Protein AF-A0A4Q6EK06-F1 (afdb_monomer)

Radius of gyration: 28.68 Å; Cα contacts (8 Å, |Δi|>4): 801; chains: 1; bounding box: 67×91×75 Å

Sequence (428 aa):
MLRNHKTLLIVIALAGVILLLSQCINSASASTDPRGELYAGAATCRQCHQAIYDSFASTAHFAATAPANKNNVLGNFKEGQNQFNYDDSSTVKMEQRGNDFFQVLYVGGKEQNAYKYELLFGKKHAQSAVFWADNKTLQLPITHYNTFNAWGTSPGAGYSIAKPIFNRYISTECYECHSANVSTQEASFKEMDEPKLDRGSVVYGIDCERCHGPGMNHVNYHQAYPGEKVSLTFGSSGKFRSQIEAGAPFDLFLSADTPNADAIVRAGKASGPAFPYAKGRLSLWVKANSKLKLDASLGVLRDPSIQHIAVANPAHAPYGLIAQNALREAGVEALLRPKLVFGENISQTAQFVESGAAEIGLIARSLAESPALKKTGRSILVAEALYAPLRQAGVVIKGPGEAAASKFRAYFLKEGRPVLQRFGLDPW

Mean predicted aligned error: 9.28 Å

Structure (mmCIF, N/CA/C/O backbone):
data_AF-A0A4Q6EK06-F1
#
_entry.id   AF-A0A4Q6EK06-F1
#
loop_
_atom_site.group_PDB
_atom_site.id
_atom_site.type_symbol
_atom_site.label_atom_id
_atom_site.label_alt_id
_atom_site.label_comp_id
_atom_site.label_asym_id
_atom_site.label_entity_id
_atom_site.label_seq_id
_atom_site.pdbx_PDB_ins_code
_atom_site.Cartn_x
_atom_site.Cartn_y
_atom_site.Cartn_z
_atom_site.occupancy
_atom_site.B_iso_or_equiv
_atom_site.auth_seq_id
_atom_site.auth_comp_id
_atom_site.auth_asym_id
_atom_site.auth_atom_id
_atom_site.pdbx_PDB_model_num
ATOM 1 N N . MET A 1 1 ? 31.660 60.435 14.507 1.00 52.41 1 MET A N 1
ATOM 2 C CA . MET A 1 1 ? 31.867 59.000 14.820 1.00 52.41 1 MET A CA 1
ATOM 3 C C . MET A 1 1 ? 30.583 58.201 15.111 1.00 52.41 1 MET A C 1
ATOM 5 O O . MET A 1 1 ? 30.600 57.002 14.890 1.00 52.41 1 MET A O 1
ATOM 9 N N . LEU A 1 2 ? 29.444 58.797 15.506 1.00 50.78 2 LEU A N 1
ATOM 10 C CA . LEU A 1 2 ? 28.226 58.030 15.860 1.00 50.78 2 LEU A CA 1
ATOM 11 C C . LEU A 1 2 ? 27.376 57.475 14.691 1.00 50.78 2 LEU A C 1
ATOM 13 O O . LEU A 1 2 ? 26.547 56.594 14.906 1.00 50.78 2 LEU A O 1
ATOM 17 N N . ARG A 1 3 ? 27.554 57.960 13.453 1.00 51.91 3 ARG A N 1
ATOM 18 C CA . ARG A 1 3 ? 26.711 57.568 12.301 1.00 51.91 3 ARG A CA 1
ATOM 19 C C . ARG A 1 3 ? 27.102 56.212 11.690 1.00 51.91 3 ARG A C 1
ATOM 21 O O . ARG A 1 3 ? 26.228 55.515 11.193 1.00 51.91 3 ARG A O 1
ATOM 28 N N . ASN A 1 4 ? 28.365 55.793 11.820 1.00 56.28 4 ASN A N 1
ATOM 29 C CA . ASN A 1 4 ? 28.855 54.514 11.282 1.00 56.28 4 ASN A CA 1
ATOM 30 C C . ASN A 1 4 ? 28.440 53.297 12.126 1.00 56.28 4 ASN A C 1
ATOM 32 O O . ASN A 1 4 ? 28.258 52.215 11.578 1.00 56.28 4 ASN A O 1
ATOM 36 N N . HIS A 1 5 ? 28.218 53.469 13.434 1.00 59.81 5 HIS A N 1
ATOM 37 C CA . HIS A 1 5 ? 27.799 52.367 14.308 1.00 59.81 5 HIS A CA 1
ATOM 38 C C . HIS A 1 5 ? 26.357 51.912 14.053 1.00 59.81 5 HIS A C 1
ATOM 40 O O . HIS A 1 5 ? 26.082 50.717 14.106 1.00 59.81 5 HIS A O 1
ATOM 46 N N . LYS A 1 6 ? 25.441 52.835 13.721 1.00 65.94 6 LYS A N 1
ATOM 47 C CA . LYS A 1 6 ? 24.046 52.481 13.402 1.00 65.94 6 LYS A CA 1
ATOM 48 C C . LYS A 1 6 ? 23.940 51.712 12.085 1.00 65.94 6 LYS A C 1
ATOM 50 O O . LYS A 1 6 ? 23.222 50.722 12.022 1.00 65.94 6 LYS A O 1
ATOM 55 N N . THR A 1 7 ? 24.690 52.119 11.062 1.00 68.44 7 THR A N 1
ATOM 56 C CA . THR A 1 7 ? 24.723 51.414 9.772 1.00 68.44 7 THR A CA 1
ATOM 57 C C . THR A 1 7 ? 25.337 50.021 9.916 1.00 68.44 7 THR A C 1
ATOM 59 O O . THR A 1 7 ? 24.802 49.065 9.368 1.00 68.44 7 THR A O 1
ATOM 62 N N . LEU A 1 8 ? 26.399 49.880 10.719 1.00 71.81 8 LEU A N 1
ATOM 63 C CA . LEU A 1 8 ? 27.027 48.585 10.998 1.00 71.81 8 LEU A CA 1
ATOM 64 C C . LEU A 1 8 ? 26.079 47.630 11.746 1.00 71.81 8 LEU A C 1
ATOM 66 O O . LEU A 1 8 ? 25.975 46.465 11.378 1.00 71.81 8 LEU A O 1
ATOM 70 N N . LEU A 1 9 ? 25.336 48.126 12.741 1.00 72.44 9 LEU A N 1
ATOM 71 C CA . LEU A 1 9 ? 24.340 47.334 13.475 1.00 72.44 9 LEU A CA 1
ATOM 72 C C . LEU A 1 9 ? 23.182 46.867 12.581 1.00 72.44 9 LEU A C 1
ATOM 74 O O . LEU A 1 9 ? 22.746 45.725 12.701 1.00 72.44 9 LEU A O 1
ATOM 78 N N . ILE A 1 10 ? 22.717 47.713 11.658 1.00 75.50 10 ILE A N 1
ATOM 79 C CA . ILE A 1 10 ? 21.659 47.354 10.700 1.00 75.50 10 ILE A CA 1
ATOM 80 C C . ILE A 1 10 ? 22.153 46.287 9.715 1.00 75.50 10 ILE A C 1
ATOM 82 O O . ILE A 1 10 ? 21.430 45.332 9.450 1.00 75.50 10 ILE A O 1
ATOM 86 N N . VAL A 1 11 ? 23.387 46.402 9.216 1.00 77.50 11 VAL A N 1
ATOM 87 C CA . VAL A 1 11 ? 23.977 45.409 8.300 1.00 77.50 11 VAL A CA 1
ATOM 88 C C . VAL A 1 11 ? 24.197 44.065 8.998 1.00 77.50 11 VAL A C 1
ATOM 90 O O . VAL A 1 11 ? 23.901 43.031 8.409 1.00 77.50 11 VAL A O 1
ATOM 93 N N . ILE A 1 12 ? 24.637 44.060 10.260 1.00 77.75 12 ILE A N 1
ATOM 94 C CA . ILE A 1 12 ? 24.788 42.828 11.053 1.00 77.75 12 ILE A CA 1
ATOM 95 C C . ILE A 1 12 ? 23.422 42.188 11.338 1.00 77.75 12 ILE A C 1
ATOM 97 O O . ILE A 1 12 ? 23.285 40.973 11.220 1.00 77.75 12 ILE A O 1
ATOM 101 N N . ALA A 1 13 ? 22.396 42.986 11.651 1.00 76.69 13 ALA A N 1
ATOM 102 C CA . ALA A 1 13 ? 21.040 42.482 11.860 1.00 76.69 13 ALA A CA 1
ATOM 103 C C . ALA A 1 13 ? 20.438 41.893 10.572 1.00 76.69 13 ALA A C 1
ATOM 105 O O . ALA A 1 13 ? 19.878 40.800 10.604 1.00 76.69 13 ALA A O 1
ATOM 106 N N . LEU A 1 14 ? 20.612 42.563 9.428 1.00 74.25 14 LEU A N 1
ATOM 107 C CA . LEU A 1 14 ? 20.196 42.052 8.117 1.00 74.25 14 LEU A CA 1
ATOM 108 C C . LEU A 1 14 ? 20.967 40.788 7.724 1.00 74.25 14 LEU A C 1
ATOM 110 O O . LEU A 1 14 ? 20.350 39.837 7.260 1.00 74.25 14 LEU A O 1
ATOM 114 N N . ALA A 1 15 ? 22.280 40.733 7.960 1.00 73.00 15 ALA A N 1
ATOM 115 C CA . ALA A 1 15 ? 23.080 39.535 7.719 1.00 73.00 15 ALA A CA 1
ATOM 116 C C . ALA A 1 15 ? 22.645 38.369 8.620 1.00 73.00 15 ALA A C 1
ATOM 118 O O . ALA A 1 15 ? 22.544 37.245 8.139 1.00 73.00 15 ALA A O 1
ATOM 119 N N . GLY A 1 16 ? 22.314 38.634 9.888 1.00 70.94 16 GLY A N 1
ATOM 120 C CA . GLY A 1 16 ? 21.768 37.645 10.819 1.00 70.94 16 GLY A CA 1
ATOM 121 C C . GLY A 1 16 ? 20.398 37.116 10.390 1.00 70.94 16 GLY A C 1
ATOM 122 O O . GLY A 1 16 ? 20.173 35.910 10.424 1.00 70.94 16 GLY A O 1
ATOM 123 N N . VAL A 1 17 ? 19.509 37.989 9.905 1.00 71.44 17 VAL A N 1
ATOM 124 C CA . VAL A 1 17 ? 18.202 37.595 9.351 1.00 71.44 17 VAL A CA 1
ATOM 125 C C . VAL A 1 17 ? 18.368 36.804 8.052 1.00 71.44 17 VAL A C 1
ATOM 127 O O . VAL A 1 17 ? 17.692 35.798 7.872 1.00 71.44 17 VAL A O 1
ATOM 130 N N . ILE A 1 18 ? 19.297 37.186 7.174 1.00 68.69 18 ILE A N 1
ATOM 131 C CA . ILE A 1 18 ? 19.599 36.441 5.942 1.00 68.69 18 ILE A CA 1
ATOM 132 C C . ILE A 1 18 ? 20.205 35.066 6.267 1.00 68.69 18 ILE A C 1
ATOM 134 O O . ILE A 1 18 ? 19.828 34.081 5.637 1.00 68.69 18 ILE A O 1
ATOM 138 N N . LEU A 1 19 ? 21.084 34.959 7.270 1.00 59.91 19 LEU A N 1
ATOM 139 C CA . LEU A 1 19 ? 21.640 33.688 7.759 1.00 59.91 19 LEU A CA 1
ATOM 140 C C . LEU A 1 19 ? 20.566 32.788 8.384 1.00 59.91 19 LEU A C 1
ATOM 142 O O . LEU A 1 19 ? 20.527 31.596 8.092 1.00 59.91 19 LEU A O 1
ATOM 146 N N . LEU A 1 20 ? 19.652 33.352 9.176 1.00 53.75 20 LEU A N 1
ATOM 147 C CA . LEU A 1 20 ? 18.513 32.620 9.741 1.00 53.75 20 LEU A CA 1
ATOM 148 C C . LEU A 1 20 ? 17.543 32.148 8.647 1.00 53.75 20 LEU A C 1
ATOM 150 O O . LEU A 1 20 ? 17.121 30.996 8.655 1.00 53.75 20 LEU A O 1
ATOM 154 N N . LEU A 1 21 ? 17.239 32.997 7.661 1.00 52.75 21 LEU A N 1
ATOM 155 C CA . LEU A 1 21 ? 16.374 32.641 6.532 1.00 52.75 21 LEU A CA 1
ATOM 156 C C . LEU A 1 21 ? 17.024 31.606 5.601 1.00 52.75 21 LEU A C 1
ATOM 158 O O . LEU A 1 21 ? 16.330 30.728 5.098 1.00 52.75 21 LEU A O 1
ATOM 162 N N . SER A 1 22 ? 18.343 31.652 5.398 1.00 49.09 22 SER A N 1
ATOM 163 C CA . SER A 1 22 ? 19.061 30.669 4.570 1.00 49.09 22 SER A CA 1
ATOM 164 C C . SER A 1 22 ? 19.245 29.314 5.262 1.00 49.09 22 SER A C 1
ATOM 166 O O . SER A 1 22 ? 19.211 28.287 4.583 1.00 49.09 22 SER A O 1
ATOM 168 N N . GLN A 1 23 ? 19.328 29.271 6.596 1.00 47.28 23 GLN A N 1
ATOM 169 C CA . GLN A 1 23 ? 19.269 28.015 7.360 1.00 47.28 23 GLN A CA 1
ATOM 170 C C . GLN A 1 23 ? 17.879 27.353 7.311 1.00 47.28 23 GLN A C 1
ATOM 172 O O . GLN A 1 23 ? 17.789 26.125 7.315 1.00 47.28 23 GLN A O 1
ATOM 177 N N . CYS A 1 24 ? 16.806 28.140 7.176 1.00 43.75 24 CYS A N 1
ATOM 178 C CA . CYS A 1 24 ? 15.453 27.619 6.955 1.00 43.75 24 CYS A CA 1
ATOM 179 C C . CYS A 1 24 ? 15.231 27.066 5.535 1.00 43.75 24 CYS A C 1
ATOM 181 O O . CYS A 1 24 ? 14.371 26.212 5.351 1.00 43.75 24 CYS A O 1
ATOM 183 N N . ILE A 1 25 ? 15.989 27.529 4.533 1.00 49.16 25 ILE A N 1
ATOM 184 C CA . ILE A 1 25 ? 15.819 27.116 3.125 1.00 49.16 25 ILE A CA 1
ATOM 185 C C . ILE A 1 25 ? 16.608 25.835 2.797 1.00 49.16 25 ILE A C 1
ATOM 187 O O . ILE A 1 25 ? 16.208 25.083 1.914 1.00 49.16 25 ILE A O 1
ATOM 191 N N . ASN A 1 26 ? 17.699 25.552 3.519 1.00 39.62 26 ASN A N 1
ATOM 192 C CA . ASN A 1 26 ? 18.605 24.435 3.206 1.00 39.62 26 ASN A CA 1
ATOM 193 C C . ASN A 1 26 ? 18.408 23.161 4.038 1.00 39.62 26 ASN A C 1
ATOM 195 O O . ASN A 1 26 ? 19.160 22.201 3.873 1.00 39.62 26 ASN A O 1
ATOM 199 N N . SER A 1 27 ? 17.399 23.118 4.903 1.00 42.25 27 SER A N 1
ATOM 200 C CA . SER A 1 27 ? 17.015 21.874 5.563 1.00 42.25 27 SER A CA 1
ATOM 201 C C . SER A 1 27 ? 15.927 21.220 4.721 1.00 42.25 27 SER A C 1
ATOM 203 O O . SER A 1 27 ? 14.769 21.618 4.809 1.00 42.25 27 SER A O 1
ATOM 205 N N . ALA A 1 28 ? 16.285 20.234 3.891 1.00 46.16 28 ALA A N 1
ATOM 206 C CA . ALA A 1 28 ? 15.298 19.283 3.386 1.00 46.16 28 ALA A CA 1
ATOM 207 C C . ALA A 1 28 ? 14.515 18.792 4.609 1.00 46.16 28 ALA A C 1
ATOM 209 O O . ALA A 1 28 ? 15.121 18.218 5.516 1.00 46.16 28 ALA A O 1
ATOM 210 N N . SER A 1 29 ? 13.229 19.139 4.720 1.00 48.91 29 SER A N 1
ATOM 211 C CA . SER A 1 29 ? 12.492 18.869 5.950 1.00 48.91 29 SER A CA 1
ATOM 212 C C . SER A 1 29 ? 12.409 17.357 6.110 1.00 48.91 29 SER A C 1
ATOM 214 O O . SER A 1 29 ? 11.686 16.694 5.365 1.00 48.91 29 SER A O 1
ATOM 216 N N . ALA A 1 30 ? 13.183 16.804 7.044 1.00 56.56 30 ALA A N 1
ATOM 217 C CA . ALA A 1 30 ? 13.024 15.421 7.445 1.00 56.56 30 ALA A CA 1
ATOM 218 C C . ALA A 1 30 ? 11.552 15.226 7.823 1.00 56.56 30 ALA A C 1
ATOM 220 O O . ALA A 1 30 ? 10.977 16.064 8.525 1.00 56.56 30 ALA A O 1
ATOM 221 N N . SER A 1 31 ? 10.928 14.176 7.290 1.00 65.69 31 SER A N 1
ATOM 222 C CA . SER A 1 31 ? 9.521 13.923 7.575 1.00 65.69 31 SER A CA 1
ATOM 223 C C . SER A 1 31 ? 9.307 13.804 9.079 1.00 65.69 31 SER A C 1
ATOM 225 O O . SER A 1 31 ? 10.008 13.051 9.753 1.00 65.69 31 SER A O 1
ATOM 227 N N . THR A 1 32 ? 8.313 14.521 9.590 1.00 78.12 32 THR A N 1
ATOM 228 C CA . THR A 1 32 ? 7.809 14.356 10.956 1.00 78.12 32 THR A CA 1
ATOM 229 C C . THR A 1 32 ? 6.632 13.382 11.015 1.00 78.12 32 THR A C 1
ATOM 231 O O . THR A 1 32 ? 6.027 13.216 12.073 1.00 78.12 32 THR A O 1
ATOM 234 N N . ASP A 1 33 ? 6.287 12.745 9.890 1.00 90.75 33 ASP A N 1
ATOM 235 C CA . ASP A 1 33 ? 5.196 11.783 9.822 1.00 90.75 33 ASP A CA 1
ATOM 236 C C . ASP A 1 33 ? 5.568 10.499 10.587 1.00 90.75 33 ASP A C 1
ATOM 238 O O . ASP A 1 33 ? 6.622 9.906 10.327 1.00 90.75 33 ASP A O 1
ATOM 242 N N . PRO A 1 34 ? 4.715 10.018 11.508 1.00 89.75 34 PRO A N 1
ATOM 243 C CA . PRO A 1 34 ? 5.016 8.842 12.324 1.00 89.75 34 PRO A CA 1
ATOM 244 C C . PRO A 1 34 ? 5.148 7.541 11.517 1.00 89.75 34 PRO A C 1
ATOM 246 O O . PRO A 1 34 ? 5.648 6.545 12.039 1.00 89.75 34 PRO A O 1
ATOM 249 N N . ARG A 1 35 ? 4.724 7.517 10.247 1.00 88.75 35 ARG A N 1
ATOM 250 C CA . ARG A 1 35 ? 4.932 6.377 9.337 1.00 88.75 35 ARG A CA 1
ATOM 251 C C . ARG A 1 35 ? 6.365 6.307 8.786 1.00 88.75 35 ARG A C 1
ATOM 253 O O . ARG A 1 35 ? 6.740 5.304 8.170 1.00 88.75 35 ARG A O 1
ATOM 260 N N . GLY A 1 36 ? 7.172 7.345 9.012 1.00 88.12 36 GLY A N 1
ATOM 261 C CA . GLY A 1 36 ? 8.596 7.413 8.696 1.00 88.12 36 GLY A CA 1
ATOM 262 C C . GLY A 1 36 ? 8.937 8.274 7.477 1.00 88.12 36 GLY A C 1
ATOM 263 O O . GLY A 1 36 ? 8.075 8.801 6.783 1.00 88.12 36 GLY A O 1
ATOM 264 N N . GLU A 1 37 ? 10.234 8.354 7.175 1.00 87.38 37 GLU A N 1
ATOM 265 C CA . GLU A 1 37 ? 10.842 9.337 6.258 1.00 87.38 37 GLU A CA 1
ATOM 266 C C . GLU A 1 37 ? 10.306 9.358 4.815 1.00 87.38 37 GLU A C 1
ATOM 268 O O . GLU A 1 37 ? 10.507 10.336 4.102 1.00 87.38 37 GLU A O 1
ATOM 273 N N . LEU A 1 38 ? 9.626 8.299 4.363 1.00 87.62 38 LEU A N 1
ATOM 274 C CA . LEU A 1 38 ? 9.055 8.238 3.011 1.00 87.62 38 LEU A CA 1
ATOM 275 C C . LEU A 1 38 ? 7.670 8.885 2.895 1.00 87.62 38 LEU A C 1
ATOM 277 O O . LEU A 1 38 ? 7.186 9.059 1.776 1.00 87.62 38 LEU A O 1
ATOM 281 N N . TYR A 1 39 ? 7.031 9.215 4.013 1.00 91.25 39 TYR A N 1
ATOM 282 C CA . TYR A 1 39 ? 5.716 9.844 4.040 1.00 91.25 39 TYR A CA 1
ATOM 283 C C . TYR A 1 39 ? 5.875 11.354 4.137 1.00 91.25 39 TYR A C 1
ATOM 285 O O . TYR A 1 39 ? 6.645 11.835 4.960 1.00 91.25 39 TYR A O 1
ATOM 293 N N . ALA A 1 40 ? 5.189 12.111 3.289 1.00 93.00 40 ALA A N 1
ATOM 294 C CA . ALA A 1 40 ? 5.260 13.570 3.269 1.00 93.00 40 ALA A CA 1
ATOM 295 C C . ALA A 1 40 ? 4.332 14.237 4.295 1.00 93.00 40 ALA A C 1
ATOM 297 O O . ALA A 1 40 ? 4.497 15.423 4.591 1.00 93.00 40 ALA A O 1
ATOM 298 N N . GLY A 1 41 ? 3.338 13.501 4.792 1.00 92.06 41 GLY A N 1
ATOM 299 C CA . GLY A 1 41 ? 2.205 14.034 5.527 1.00 92.06 41 GLY A CA 1
ATOM 300 C C . GLY A 1 41 ? 1.206 14.715 4.588 1.00 92.06 41 GLY A C 1
ATOM 301 O O . GLY A 1 41 ? 1.561 15.539 3.741 1.00 92.06 41 GLY A O 1
ATOM 302 N N . ALA A 1 42 ? -0.085 14.425 4.762 1.00 88.81 42 ALA A N 1
ATOM 303 C CA . ALA A 1 42 ? -1.130 14.911 3.856 1.00 88.81 42 ALA A CA 1
ATOM 304 C C . ALA A 1 42 ? -1.223 16.448 3.752 1.00 88.81 42 ALA A C 1
ATOM 306 O O . ALA A 1 42 ? -1.634 16.974 2.717 1.00 88.81 42 ALA A O 1
ATOM 307 N N . ALA A 1 43 ? -0.813 17.185 4.789 1.00 89.50 43 ALA A N 1
ATOM 308 C CA . ALA A 1 43 ? -0.778 18.649 4.763 1.00 89.50 43 ALA A CA 1
ATOM 309 C C . ALA A 1 43 ? 0.168 19.197 3.677 1.00 89.50 43 ALA A C 1
ATOM 311 O O . ALA A 1 43 ? -0.121 20.232 3.071 1.00 89.50 43 ALA A O 1
ATOM 312 N N . THR A 1 44 ? 1.256 18.483 3.380 1.00 92.75 44 THR A N 1
ATOM 313 C CA . THR A 1 44 ? 2.212 18.835 2.323 1.00 92.75 44 THR A CA 1
ATOM 314 C C . THR A 1 44 ? 1.554 18.769 0.946 1.00 92.75 44 THR A C 1
ATOM 316 O O . THR A 1 44 ? 1.763 19.646 0.109 1.00 92.75 44 THR A O 1
ATOM 319 N N . CYS A 1 45 ? 0.663 17.796 0.729 1.00 91.81 45 CYS A N 1
ATOM 320 C CA . CYS A 1 45 ? -0.046 17.613 -0.539 1.00 91.81 45 CYS A CA 1
ATOM 321 C C . CYS A 1 45 ? -0.924 18.821 -0.909 1.00 91.81 45 CYS A C 1
ATOM 323 O O . CYS A 1 45 ? -1.090 19.125 -2.092 1.00 91.81 45 CYS A O 1
ATOM 325 N N . ARG A 1 46 ? -1.464 19.547 0.083 1.00 93.25 46 ARG A N 1
ATOM 326 C CA . ARG A 1 46 ? -2.328 20.722 -0.135 1.00 93.25 46 ARG A CA 1
ATOM 327 C C . ARG A 1 46 ? -1.631 21.837 -0.918 1.00 93.25 46 ARG A C 1
ATOM 329 O O . ARG A 1 46 ? -2.305 22.562 -1.641 1.00 93.25 46 ARG A O 1
ATOM 336 N N . GLN A 1 47 ? -0.306 21.954 -0.814 1.00 90.75 47 GLN A N 1
ATOM 337 C CA . GLN A 1 47 ? 0.472 23.014 -1.469 1.00 90.75 47 GLN A CA 1
ATOM 338 C C . GLN A 1 47 ? 0.386 22.952 -3.002 1.00 90.75 47 GLN A C 1
ATOM 340 O O . GLN A 1 47 ? 0.393 23.989 -3.658 1.00 90.75 47 GLN A O 1
ATOM 345 N N . CYS A 1 48 ? 0.255 21.749 -3.571 1.00 91.62 48 CYS A N 1
ATOM 346 C CA . CYS A 1 48 ? 0.119 21.541 -5.017 1.00 91.62 48 CYS A CA 1
ATOM 347 C C . CYS A 1 48 ? -1.289 21.068 -5.421 1.00 91.62 48 CYS A C 1
ATOM 349 O O . CYS A 1 48 ? -1.714 21.290 -6.554 1.00 91.62 48 CYS A O 1
ATOM 351 N N . HIS A 1 49 ? -2.033 20.442 -4.503 1.00 92.88 49 HIS A N 1
ATOM 352 C CA . HIS A 1 49 ? -3.340 19.824 -4.757 1.00 92.88 49 HIS A CA 1
ATOM 353 C C . HIS A 1 49 ? -4.468 20.431 -3.914 1.00 92.88 49 HIS A C 1
ATOM 355 O O . HIS A 1 49 ? -5.347 19.709 -3.442 1.00 92.88 49 HIS A O 1
ATOM 361 N N . GLN A 1 50 ? -4.470 21.753 -3.724 1.00 95.19 50 GLN A N 1
ATOM 362 C CA . GLN A 1 50 ? -5.390 22.436 -2.808 1.00 95.19 50 GLN A CA 1
ATOM 363 C C . GLN A 1 50 ? -6.865 22.061 -3.016 1.00 95.19 50 GLN A C 1
ATOM 365 O O . GLN A 1 50 ? -7.530 21.675 -2.062 1.00 95.19 50 GLN A O 1
ATOM 370 N N . ALA A 1 51 ? -7.367 22.110 -4.253 1.00 96.38 51 ALA A N 1
ATOM 371 C CA . ALA A 1 51 ? -8.771 21.801 -4.539 1.00 96.38 51 ALA A CA 1
ATOM 372 C C . ALA A 1 51 ? -9.149 20.351 -4.177 1.00 96.38 51 ALA A C 1
ATOM 374 O O . ALA A 1 51 ? -10.227 20.103 -3.638 1.00 96.38 51 ALA A O 1
ATOM 375 N N . ILE A 1 52 ? -8.250 19.397 -4.441 1.00 94.88 52 ILE A N 1
ATOM 376 C CA . ILE A 1 52 ? -8.455 17.979 -4.112 1.00 94.88 52 ILE A CA 1
ATOM 377 C C . ILE A 1 52 ? -8.428 17.798 -2.595 1.00 94.88 52 ILE A C 1
ATOM 379 O O . ILE A 1 52 ? -9.311 17.146 -2.041 1.00 94.88 52 ILE A O 1
ATOM 383 N N . TYR A 1 53 ? -7.446 18.405 -1.925 1.00 94.88 53 TYR A N 1
ATOM 384 C CA . TYR A 1 53 ? -7.315 18.346 -0.474 1.00 94.88 53 TYR A CA 1
ATOM 385 C C . TYR A 1 53 ? -8.548 18.929 0.222 1.00 94.88 53 TYR A C 1
ATOM 387 O O . TYR A 1 53 ? -9.144 18.262 1.063 1.00 94.88 53 TYR A O 1
ATOM 395 N N . ASP A 1 54 ? -8.960 20.145 -0.144 1.00 94.38 54 ASP A N 1
ATOM 396 C CA . ASP A 1 54 ? -10.082 20.841 0.491 1.00 94.38 54 ASP A CA 1
ATOM 397 C C . ASP A 1 54 ? -11.404 20.077 0.253 1.00 94.38 54 ASP A C 1
ATOM 399 O O . ASP A 1 54 ? -12.222 19.943 1.166 1.00 94.38 54 ASP A O 1
ATOM 403 N N . SER A 1 55 ? -11.582 19.482 -0.935 1.00 94.81 55 SER A N 1
ATOM 404 C CA . SER A 1 55 ? -12.706 18.581 -1.217 1.00 94.81 55 SER A CA 1
ATOM 405 C C . SER A 1 55 ? -12.672 17.335 -0.325 1.00 94.81 55 SER A C 1
ATOM 407 O O . SER A 1 55 ? -13.664 17.014 0.336 1.00 94.81 55 SER A O 1
ATOM 409 N N . PHE A 1 56 ? -11.525 16.659 -0.239 1.00 94.19 56 PHE A N 1
ATOM 410 C CA . PHE A 1 56 ? -11.374 15.437 0.546 1.00 94.19 56 PHE A CA 1
ATOM 411 C C . PHE A 1 56 ? -11.516 15.672 2.057 1.00 94.19 56 PHE A C 1
ATOM 413 O O . PHE A 1 56 ? -12.154 14.867 2.741 1.00 94.19 56 PHE A O 1
ATOM 420 N N . ALA A 1 57 ? -11.014 16.797 2.573 1.00 92.50 57 ALA A N 1
ATOM 421 C CA . ALA A 1 57 ? -11.088 17.171 3.986 1.00 92.50 57 ALA A CA 1
ATOM 422 C C . ALA A 1 57 ? -12.534 17.282 4.509 1.00 92.50 57 ALA A C 1
ATOM 424 O O . ALA A 1 57 ? -12.800 17.088 5.696 1.00 92.50 57 ALA A O 1
ATOM 425 N N . SER A 1 58 ? -13.497 17.546 3.620 1.00 91.75 58 SER A N 1
ATOM 426 C CA . SER A 1 58 ? -14.922 17.597 3.970 1.00 91.75 58 SER A CA 1
ATOM 427 C C . SER A 1 58 ? -15.566 16.213 4.154 1.00 91.75 58 SER A C 1
ATOM 429 O O . SER A 1 58 ? -16.627 16.092 4.777 1.00 91.75 58 SER A O 1
ATOM 431 N N . THR A 1 59 ? -14.926 15.150 3.657 1.00 93.81 59 THR A N 1
ATOM 432 C CA . THR A 1 59 ? -15.515 13.807 3.588 1.00 93.81 59 THR A CA 1
ATOM 433 C C . THR A 1 59 ? -15.634 13.127 4.957 1.00 93.81 59 THR A C 1
ATOM 435 O O . THR A 1 59 ? -15.108 13.575 5.981 1.00 93.81 59 THR A O 1
ATOM 438 N N . ALA A 1 60 ? -16.371 12.013 4.989 1.00 93.62 60 ALA A N 1
ATOM 439 C CA . ALA A 1 60 ? -16.446 11.155 6.167 1.00 93.62 60 ALA A CA 1
ATOM 440 C C . ALA A 1 60 ? -15.145 10.377 6.415 1.00 93.62 60 ALA A C 1
ATOM 442 O O . ALA A 1 60 ? -14.821 10.136 7.568 1.00 93.62 60 ALA A O 1
ATOM 443 N N . HIS A 1 61 ? -14.399 10.030 5.359 1.00 93.31 61 HIS A N 1
ATOM 444 C CA . HIS A 1 61 ? -13.135 9.297 5.463 1.00 93.31 61 HIS A CA 1
ATOM 445 C C . HIS A 1 61 ? -12.061 10.126 6.172 1.00 93.31 61 HIS A C 1
ATOM 447 O O . HIS A 1 61 ? -11.435 9.641 7.110 1.00 93.31 61 HIS A O 1
ATOM 453 N N . PHE A 1 62 ? -11.919 11.402 5.801 1.00 94.06 62 PHE A N 1
ATOM 454 C CA . PHE A 1 62 ? -10.963 12.308 6.444 1.00 94.06 62 PHE A CA 1
ATOM 455 C C . PHE A 1 62 ? -11.229 12.500 7.943 1.00 94.06 62 PHE A C 1
ATOM 457 O O . PHE A 1 62 ? -10.313 12.700 8.726 1.00 94.06 62 PHE A O 1
ATOM 464 N N . ALA A 1 63 ? -12.490 12.412 8.360 1.00 94.06 63 ALA A N 1
ATOM 465 C CA . ALA A 1 63 ? -12.893 12.554 9.755 1.00 94.06 63 ALA A CA 1
ATOM 466 C C . ALA A 1 63 ? -13.389 11.226 10.353 1.00 94.06 63 ALA A C 1
ATOM 468 O O . ALA A 1 63 ? -14.215 11.226 11.265 1.00 94.06 63 ALA A O 1
ATOM 469 N N . ALA A 1 64 ? -12.910 10.095 9.821 1.00 95.56 64 ALA A N 1
ATOM 470 C CA . ALA A 1 64 ? -13.291 8.766 10.288 1.00 95.56 64 ALA A CA 1
ATOM 471 C C . ALA A 1 64 ? -12.781 8.476 11.706 1.00 95.56 64 ALA A C 1
ATOM 473 O O . ALA A 1 64 ? -13.457 7.739 12.425 1.00 95.56 64 ALA A O 1
ATOM 474 N N . THR A 1 65 ? -11.670 9.106 12.106 1.00 97.12 65 THR A N 1
ATOM 475 C CA . THR A 1 65 ? -11.228 9.239 13.498 1.00 97.12 65 THR A CA 1
ATOM 476 C C . THR A 1 65 ? -10.689 10.643 13.739 1.00 97.12 65 THR A C 1
ATOM 478 O O . THR A 1 65 ? -10.048 11.204 12.855 1.00 97.12 65 THR A O 1
ATOM 481 N N . ALA A 1 66 ? -10.916 11.215 14.923 1.00 96.62 66 ALA A N 1
ATOM 482 C CA . ALA A 1 66 ? -10.308 12.482 15.341 1.00 96.62 66 ALA A CA 1
ATOM 483 C C . ALA A 1 66 ? -10.295 12.627 16.873 1.00 96.62 66 ALA A C 1
ATOM 485 O O . ALA A 1 66 ? -11.150 12.036 17.533 1.00 96.62 66 ALA A O 1
ATOM 486 N N . PRO A 1 67 ? -9.409 13.456 17.454 1.00 97.00 67 PRO A N 1
ATOM 487 C CA . PRO A 1 67 ? -9.562 13.909 18.832 1.00 97.00 67 PRO A CA 1
ATOM 488 C C . PRO A 1 67 ? -10.903 14.621 19.033 1.00 97.00 67 PRO A C 1
ATOM 490 O O . PRO A 1 67 ? -11.313 15.441 18.199 1.00 97.00 67 PRO A O 1
ATOM 493 N N . ALA A 1 68 ? -11.587 14.321 20.133 1.00 97.38 68 ALA A N 1
ATOM 494 C CA . ALA A 1 68 ? -12.877 14.923 20.439 1.00 97.38 68 ALA A CA 1
ATOM 495 C C . ALA A 1 68 ? -12.731 16.403 20.825 1.00 97.38 68 ALA A C 1
ATOM 497 O O . ALA A 1 68 ? -11.831 16.788 21.570 1.00 97.38 68 ALA A O 1
ATOM 498 N N . ASN A 1 69 ? -13.628 17.244 20.317 1.00 96.06 69 ASN A N 1
ATOM 499 C CA . ASN A 1 69 ? -13.755 18.647 20.693 1.00 96.06 69 ASN A CA 1
ATOM 500 C C . ASN A 1 69 ? -15.174 19.167 20.405 1.00 96.06 69 ASN A C 1
ATOM 502 O O . ASN A 1 69 ? -15.973 18.538 19.713 1.00 96.06 69 ASN A O 1
ATOM 506 N N . LYS A 1 70 ? -15.476 20.376 20.883 1.00 95.50 70 LYS A N 1
ATOM 507 C CA . LYS A 1 70 ? -16.805 20.998 20.748 1.00 95.50 70 LYS A CA 1
ATOM 508 C C . LYS A 1 70 ? -17.330 21.157 19.316 1.00 95.50 70 LYS A C 1
ATOM 510 O O . LYS A 1 70 ? -18.524 21.360 19.145 1.00 95.50 70 LYS A O 1
ATOM 515 N N . ASN A 1 71 ? -16.462 21.116 18.304 1.00 94.12 71 ASN A N 1
ATOM 516 C CA . ASN A 1 71 ? -16.853 21.329 16.911 1.00 94.12 71 ASN A CA 1
ATOM 517 C C . ASN A 1 71 ? -17.119 20.017 16.158 1.00 94.12 71 ASN A C 1
ATOM 519 O O . ASN A 1 71 ? -17.660 20.069 15.056 1.00 94.12 71 ASN A O 1
ATOM 523 N N . ASN A 1 72 ? -16.696 18.863 16.688 1.00 95.44 72 ASN A N 1
ATOM 524 C CA . ASN A 1 72 ? -16.791 17.581 15.980 1.00 95.44 72 ASN A CA 1
ATOM 525 C C . ASN A 1 72 ? -17.537 16.477 16.740 1.00 95.44 72 ASN A C 1
ATOM 527 O O . ASN A 1 72 ? -17.845 15.453 16.125 1.00 95.44 72 ASN A O 1
ATOM 531 N N . VAL A 1 73 ? -17.841 16.677 18.026 1.00 97.12 73 VAL A N 1
ATOM 532 C CA . VAL A 1 73 ? -18.715 15.783 18.790 1.00 97.12 73 VAL A CA 1
ATOM 533 C C . VAL A 1 73 ? -20.155 15.952 18.306 1.00 97.12 73 VAL A C 1
ATOM 535 O O . VAL A 1 73 ? -20.691 17.059 18.276 1.00 97.12 73 VAL A O 1
ATOM 538 N N . LEU A 1 74 ? -20.772 14.841 17.914 1.00 96.31 74 LEU A N 1
ATOM 539 C CA . LEU A 1 74 ? -22.160 14.765 17.475 1.00 96.31 74 LEU A CA 1
ATOM 540 C C . LEU A 1 74 ? -23.080 14.355 18.631 1.00 96.31 74 LEU A C 1
ATOM 542 O O . LEU A 1 74 ? -22.652 13.752 19.615 1.00 96.31 74 LEU A O 1
ATOM 546 N N . GLY A 1 75 ? -24.366 14.668 18.481 1.00 95.00 75 GLY A N 1
ATOM 547 C CA . GLY A 1 75 ? -25.420 14.286 19.417 1.00 95.00 75 GLY A CA 1
ATOM 548 C C . GLY A 1 75 ? -25.994 15.432 20.237 1.00 95.00 75 GLY A C 1
ATOM 549 O O . GLY A 1 75 ? -25.520 16.568 20.199 1.00 95.00 75 GLY A O 1
ATOM 550 N N . ASN A 1 76 ? -27.085 15.134 20.945 1.00 94.38 76 ASN A N 1
ATOM 551 C CA . ASN A 1 76 ? -27.785 16.110 21.770 1.00 94.38 76 ASN A CA 1
ATOM 552 C C . ASN A 1 76 ? -27.384 15.960 23.240 1.00 94.38 76 ASN A C 1
ATOM 554 O O . ASN A 1 76 ? -27.640 14.928 23.854 1.00 94.38 76 ASN A O 1
ATOM 558 N N . PHE A 1 77 ? -26.785 17.016 23.788 1.00 95.94 77 PHE A N 1
ATOM 559 C CA . PHE A 1 77 ? -26.320 17.097 25.175 1.00 95.94 77 PHE A CA 1
ATOM 560 C C . PHE A 1 77 ? -27.280 17.881 26.085 1.00 95.94 77 PHE A C 1
ATOM 562 O O . PHE A 1 77 ? -26.961 18.140 27.241 1.00 95.94 77 PHE A O 1
ATOM 569 N N . LYS A 1 78 ? -28.456 18.279 25.581 1.00 94.50 78 LYS A N 1
ATOM 570 C CA . LYS A 1 78 ? -29.500 18.922 26.390 1.00 94.50 78 LYS A CA 1
ATOM 571 C C . LYS A 1 78 ? -30.174 17.901 27.302 1.00 94.50 78 LYS A C 1
ATOM 573 O O . LYS A 1 78 ? -30.483 16.793 26.861 1.00 94.50 78 LYS A O 1
ATOM 578 N N . GLU A 1 79 ? -30.467 18.325 28.530 1.00 92.38 79 GLU A N 1
ATOM 579 C CA . GLU A 1 79 ? -31.165 17.508 29.527 1.00 92.38 79 GLU A CA 1
ATOM 580 C C . GLU A 1 79 ? -32.452 16.895 28.949 1.00 92.38 79 GLU A C 1
ATOM 582 O O . GLU A 1 79 ? -33.209 17.555 28.229 1.00 92.38 79 GLU A O 1
ATOM 587 N N . GLY A 1 80 ? -32.671 15.611 29.232 1.00 90.25 80 GLY A N 1
ATOM 588 C CA . GLY A 1 80 ? -33.806 14.830 28.730 1.00 90.25 80 GLY A CA 1
ATOM 589 C C . GLY A 1 80 ? -33.610 14.235 27.331 1.00 90.25 80 GLY A C 1
ATOM 590 O O . GLY A 1 80 ? -34.368 13.354 26.939 1.00 90.25 80 GLY A O 1
ATOM 591 N N . GLN A 1 81 ? -32.586 14.660 26.584 1.00 93.81 81 GLN A N 1
ATOM 592 C CA . GLN A 1 81 ? -32.207 14.083 25.281 1.00 93.81 81 GLN A CA 1
ATOM 593 C C . GLN A 1 81 ? -30.783 13.521 25.271 1.00 93.81 81 GLN A C 1
ATOM 595 O O . GLN A 1 81 ? -30.309 13.038 24.247 1.00 93.81 81 GLN A O 1
ATOM 600 N N . ASN A 1 82 ? -30.103 13.583 26.409 1.00 96.81 82 ASN A N 1
ATOM 601 C CA . ASN A 1 82 ? -28.704 13.243 26.591 1.00 96.81 82 ASN A CA 1
ATOM 602 C C . ASN A 1 82 ? -28.523 12.018 27.489 1.00 96.81 82 ASN A C 1
ATOM 604 O O . ASN A 1 82 ? -27.536 11.931 28.205 1.00 96.81 82 ASN A O 1
ATOM 608 N N . GLN A 1 83 ? -29.463 11.076 27.500 1.00 95.50 83 GLN A N 1
ATOM 609 C CA . GLN A 1 83 ? -29.369 9.899 28.362 1.00 95.50 83 GLN A CA 1
ATOM 610 C C . GLN A 1 83 ? -29.783 8.618 27.649 1.00 95.50 83 GLN A C 1
ATOM 612 O O . GLN A 1 83 ? -30.600 8.637 26.729 1.00 95.50 83 GLN A O 1
ATOM 617 N N . PHE A 1 84 ? -29.217 7.507 28.105 1.00 94.50 84 PHE A N 1
ATOM 618 C CA . PHE A 1 84 ? -29.616 6.159 27.737 1.00 94.50 84 PHE A CA 1
ATOM 619 C C . PHE A 1 84 ? -29.820 5.340 29.014 1.00 94.50 84 PHE A C 1
ATOM 621 O O . PHE A 1 84 ? -28.888 5.164 29.806 1.00 94.50 84 PHE A O 1
ATOM 628 N N . ASN A 1 85 ? -31.043 4.853 29.213 1.00 93.38 85 ASN A N 1
ATOM 629 C CA . ASN A 1 85 ? -31.423 4.077 30.390 1.00 93.38 85 ASN A CA 1
ATOM 630 C C . ASN A 1 85 ? -31.264 2.585 30.066 1.00 93.38 85 ASN A C 1
ATOM 632 O O . ASN A 1 85 ? -31.834 2.114 29.083 1.00 93.38 85 ASN A O 1
ATOM 636 N N . TYR A 1 86 ? -30.495 1.860 30.876 1.00 90.12 86 TYR A N 1
ATOM 637 C CA . TYR A 1 86 ? -30.323 0.407 30.740 1.00 90.12 86 TYR A CA 1
ATOM 638 C C . TYR A 1 86 ? -31.386 -0.359 31.531 1.00 90.12 86 TYR A C 1
ATOM 640 O O . TYR A 1 86 ? -31.924 -1.356 31.057 1.00 90.12 86 TYR A O 1
ATOM 648 N N . ASP A 1 87 ? -31.688 0.130 32.731 1.00 88.12 87 ASP A N 1
ATOM 649 C CA . ASP A 1 87 ? -32.736 -0.359 33.621 1.00 88.12 87 ASP A CA 1
ATOM 650 C C . ASP A 1 87 ? -33.213 0.796 34.527 1.00 88.12 87 ASP A C 1
ATOM 652 O O . ASP A 1 87 ? -32.747 1.932 34.390 1.00 88.12 87 ASP A O 1
ATOM 656 N N . ASP A 1 88 ? -34.129 0.518 35.458 1.00 87.31 88 ASP A N 1
ATOM 657 C CA . ASP A 1 88 ? -34.704 1.520 36.374 1.00 87.31 88 ASP A CA 1
ATOM 658 C C . ASP A 1 88 ? -33.667 2.178 37.304 1.00 87.31 88 ASP A C 1
ATOM 660 O O . ASP A 1 88 ? -33.920 3.233 37.889 1.00 87.31 88 ASP A O 1
ATOM 664 N N . SER A 1 89 ? -32.496 1.561 37.465 1.00 89.50 89 SER A N 1
ATOM 665 C CA . SER A 1 89 ? -31.433 2.005 38.366 1.00 89.50 89 SER A CA 1
ATOM 666 C C . SER A 1 89 ? -30.212 2.567 37.639 1.00 89.50 89 SER A C 1
ATOM 668 O O . SER A 1 89 ? -29.552 3.442 38.198 1.00 89.50 89 SER A O 1
ATOM 670 N N . SER A 1 90 ? -29.917 2.103 36.422 1.00 93.44 90 SER A N 1
ATOM 671 C CA . SER A 1 90 ? -28.666 2.346 35.702 1.00 93.44 90 SER A CA 1
ATOM 672 C C . SER A 1 90 ? -28.892 3.177 34.444 1.00 93.44 90 SER A C 1
ATOM 674 O O . SER A 1 90 ? -29.534 2.745 33.485 1.00 93.44 90 SER A O 1
ATOM 676 N N . THR A 1 91 ? -28.313 4.373 34.414 1.00 95.12 91 THR A N 1
ATOM 677 C CA . THR A 1 91 ? -28.422 5.311 33.288 1.00 95.12 91 THR A CA 1
ATOM 678 C C . THR A 1 91 ? -27.053 5.858 32.924 1.00 95.12 91 THR A C 1
ATOM 680 O O . THR A 1 91 ? -26.287 6.253 33.800 1.00 95.12 91 THR A O 1
ATOM 683 N N . VAL A 1 92 ? -26.750 5.927 31.630 1.00 97.12 92 VAL A N 1
ATOM 684 C CA . VAL A 1 92 ? -25.587 6.664 31.131 1.00 97.12 92 VAL A CA 1
ATOM 685 C C . VAL A 1 92 ? -26.060 8.001 30.578 1.00 97.12 92 VAL A C 1
ATOM 687 O O . VAL A 1 92 ? -26.887 8.034 29.666 1.00 97.12 92 VAL A O 1
ATOM 690 N N . LYS A 1 93 ? -25.536 9.100 31.125 1.00 97.88 93 LYS A N 1
ATOM 691 C CA . LYS A 1 93 ? -25.759 10.458 30.625 1.00 97.88 93 LYS A CA 1
ATOM 692 C C . LYS A 1 93 ? -24.575 10.936 29.790 1.00 97.88 93 LYS A C 1
ATOM 694 O O . LYS A 1 93 ? -23.417 10.700 30.129 1.00 97.88 93 LYS A O 1
ATOM 699 N N . MET A 1 94 ? -24.879 11.619 28.699 1.00 98.31 94 MET A N 1
ATOM 700 C CA . MET A 1 94 ? -23.950 12.313 27.825 1.00 98.31 94 MET A CA 1
ATOM 701 C C . MET A 1 94 ? -23.874 13.752 28.314 1.00 98.31 94 MET A C 1
ATOM 703 O O . MET A 1 94 ? -24.821 14.526 28.180 1.00 98.31 94 MET A O 1
ATOM 707 N N . GLU A 1 95 ? -22.752 14.112 28.917 1.00 97.88 95 GLU A N 1
ATOM 708 C CA . GLU A 1 95 ? -22.591 15.408 29.565 1.00 97.88 95 GLU A CA 1
ATOM 709 C C . GLU A 1 95 ? -21.507 16.228 28.893 1.00 97.88 95 GLU A C 1
ATOM 711 O O . GLU A 1 95 ? -20.458 15.709 28.517 1.00 97.88 95 GLU A O 1
ATOM 716 N N . GLN A 1 96 ? -21.748 17.530 28.799 1.00 97.19 96 GLN A N 1
ATOM 717 C CA . GLN A 1 96 ? -20.719 18.499 28.472 1.00 97.19 96 GLN A CA 1
ATOM 718 C C . GLN A 1 96 ? -20.301 19.215 29.759 1.00 97.19 96 GLN A C 1
ATOM 720 O O . GLN A 1 96 ? -21.102 19.918 30.374 1.00 97.19 96 GLN A O 1
ATOM 725 N N . ARG A 1 97 ? -19.038 19.053 30.164 1.00 95.88 97 ARG A N 1
ATOM 726 C CA . ARG A 1 97 ? -18.449 19.729 31.329 1.00 95.88 97 ARG A CA 1
ATOM 727 C C . ARG A 1 97 ? -17.381 20.696 30.816 1.00 95.88 97 ARG A C 1
ATOM 729 O O . ARG A 1 97 ? -16.274 20.301 30.455 1.00 95.88 97 ARG A O 1
ATOM 736 N N . GLY A 1 98 ? -17.735 21.977 30.715 1.00 93.75 98 GLY A N 1
ATOM 737 C CA . GLY A 1 98 ? -16.888 22.984 30.068 1.00 93.75 98 GLY A CA 1
ATOM 738 C C . GLY A 1 98 ? -16.723 22.717 28.565 1.00 93.75 98 GLY A C 1
ATOM 739 O O . GLY A 1 98 ? -17.702 22.709 27.819 1.00 93.75 98 GLY A O 1
ATOM 740 N N . ASN A 1 99 ? -15.481 22.511 28.116 1.00 93.62 99 ASN A N 1
ATOM 741 C CA . ASN A 1 99 ? -15.164 22.195 26.714 1.00 93.62 99 ASN A CA 1
ATOM 742 C C . ASN A 1 99 ? -15.097 20.688 26.420 1.00 93.62 99 ASN A C 1
ATOM 744 O O . ASN A 1 99 ? -14.928 20.309 25.261 1.00 93.62 99 ASN A O 1
ATOM 748 N N . ASP A 1 100 ? -15.208 19.855 27.453 1.00 96.94 100 ASP A N 1
ATOM 749 C CA . ASP A 1 100 ? -15.042 18.412 27.365 1.00 96.94 100 ASP A CA 1
ATOM 750 C C . ASP A 1 100 ? -16.392 17.692 27.429 1.00 96.94 100 ASP A C 1
ATOM 752 O O . ASP A 1 100 ? -17.355 18.178 28.027 1.00 96.94 100 ASP A O 1
ATOM 756 N N . PHE A 1 101 ? -16.440 16.506 26.826 1.00 98.50 101 PHE A N 1
ATOM 757 C CA . PHE A 1 101 ? -17.630 15.664 26.752 1.00 98.50 101 PHE A CA 1
ATOM 758 C C . PHE A 1 101 ? -17.383 14.348 27.475 1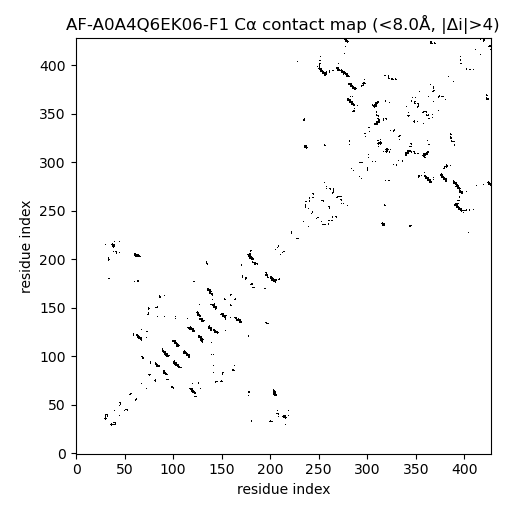.00 98.50 101 PHE A C 1
ATOM 760 O O . PHE A 1 101 ? -16.270 13.821 27.447 1.00 98.50 101 PHE A O 1
ATOM 767 N N . PHE A 1 102 ? -18.418 13.829 28.125 1.00 98.50 102 PHE A N 1
ATOM 768 C CA . PHE A 1 102 ? -18.335 12.664 28.992 1.00 98.50 102 PHE A CA 1
ATOM 769 C C . PHE A 1 102 ? -19.513 11.724 28.771 1.00 98.50 102 PHE A C 1
ATOM 771 O O . PHE A 1 102 ? -20.618 12.151 28.436 1.00 98.50 102 PHE A O 1
ATOM 778 N N . GLN A 1 103 ? -19.278 10.437 29.014 1.00 98.19 103 GLN A N 1
ATOM 779 C CA . GLN A 1 103 ? -20.333 9.499 29.379 1.00 98.19 103 GLN A CA 1
ATOM 780 C C . GLN A 1 103 ? -20.225 9.224 30.870 1.00 98.19 103 GLN A C 1
ATOM 782 O O . GLN A 1 103 ? -19.173 8.797 31.354 1.00 98.19 103 GLN A O 1
ATOM 787 N N . VAL A 1 104 ? -21.311 9.501 31.581 1.00 98.00 104 VAL A N 1
ATOM 788 C CA . VAL A 1 104 ? -21.387 9.466 33.037 1.00 98.00 104 VAL A CA 1
ATOM 789 C C . VAL A 1 104 ? -22.398 8.410 33.445 1.00 98.00 104 VAL A C 1
ATOM 791 O O . VAL A 1 104 ? -23.569 8.486 33.079 1.00 98.00 104 VAL A O 1
ATOM 794 N N . LEU A 1 105 ? -21.938 7.396 34.172 1.00 97.25 105 LEU A N 1
ATOM 795 C CA . LEU A 1 105 ? -22.789 6.346 34.709 1.00 97.25 105 LEU A CA 1
ATOM 796 C C . LEU A 1 105 ? -23.413 6.810 36.024 1.00 97.25 105 LEU A C 1
ATOM 798 O O . LEU A 1 105 ? -22.703 7.096 36.988 1.00 97.25 105 LEU A O 1
ATOM 802 N N . TYR A 1 106 ? -24.738 6.794 36.075 1.00 96.75 106 TYR A N 1
ATOM 803 C CA . TYR A 1 106 ? -25.534 6.951 37.282 1.00 96.75 106 TYR A CA 1
ATOM 804 C C . TYR A 1 106 ? -26.149 5.610 37.672 1.00 96.75 106 TYR A C 1
ATOM 806 O O . TYR A 1 106 ? -26.771 4.951 36.838 1.00 96.75 106 TYR A O 1
ATOM 814 N N . VAL A 1 107 ? -26.006 5.235 38.945 1.00 95.81 107 VAL A N 1
ATOM 815 C CA . VAL A 1 107 ? -26.674 4.072 39.546 1.00 95.81 107 VAL A CA 1
ATOM 816 C C . VAL A 1 107 ? -27.456 4.539 40.768 1.00 95.81 107 VAL A C 1
ATOM 818 O O . VAL A 1 107 ? -26.897 5.184 41.656 1.00 95.81 107 VAL A O 1
ATOM 821 N N . GLY A 1 108 ? -28.765 4.279 40.799 1.00 93.81 108 GLY A N 1
ATOM 822 C CA . GLY A 1 108 ? -29.655 4.764 41.862 1.00 93.81 108 GLY A CA 1
ATOM 823 C C . GLY A 1 108 ? -29.637 6.292 42.000 1.00 93.81 108 GLY A C 1
ATOM 824 O O . GLY A 1 108 ? -29.672 6.817 43.111 1.00 93.81 108 GLY A O 1
ATOM 825 N N . GLY A 1 109 ? -29.479 7.006 40.879 1.00 92.19 109 GLY A N 1
ATOM 826 C CA . GLY A 1 109 ? -29.385 8.469 40.834 1.00 92.19 109 GLY A CA 1
ATOM 827 C C . GLY A 1 109 ? -28.047 9.062 41.296 1.00 92.19 109 GLY A C 1
ATOM 828 O O . GLY A 1 109 ? -27.901 10.282 41.289 1.00 92.19 109 GLY A O 1
ATOM 829 N N . LYS A 1 110 ? -27.055 8.242 41.671 1.00 96.38 110 LYS A N 1
ATOM 830 C CA . LYS A 1 110 ? -25.719 8.704 42.082 1.00 96.38 110 LYS A CA 1
ATOM 831 C C . LYS A 1 110 ? -24.691 8.466 40.985 1.00 96.38 110 LYS A C 1
ATOM 833 O O . LYS A 1 110 ? -24.601 7.352 40.470 1.00 96.38 110 LYS A O 1
ATOM 838 N N . GLU A 1 111 ? -23.893 9.487 40.683 1.00 97.56 111 GLU A N 1
ATOM 839 C CA . GLU A 1 111 ? -22.746 9.376 39.777 1.00 97.56 111 GLU A CA 1
ATOM 840 C C . GLU A 1 111 ? -21.760 8.330 40.313 1.00 97.56 111 GLU A C 1
ATOM 842 O O . GLU A 1 111 ? -21.371 8.380 41.478 1.00 97.56 111 GLU A O 1
ATOM 847 N N . GLN A 1 112 ? -21.397 7.3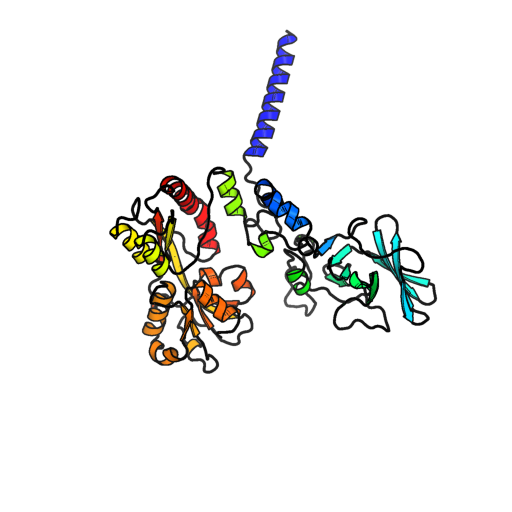69 39.467 1.00 96.56 112 GLN A N 1
ATOM 848 C CA . GLN A 1 112 ? -20.422 6.322 39.778 1.00 96.56 112 GLN A CA 1
ATOM 849 C C . GLN A 1 112 ? -19.096 6.593 39.069 1.00 96.56 112 GLN A C 1
ATOM 851 O O . GLN A 1 112 ? -18.039 6.627 39.694 1.00 96.56 112 GLN A O 1
ATOM 856 N N . ASN A 1 113 ? -19.154 6.805 37.751 1.00 94.69 113 ASN A N 1
ATOM 857 C CA . ASN A 1 113 ? -17.979 6.968 36.902 1.00 94.69 113 ASN A CA 1
ATOM 858 C C . ASN A 1 113 ? -18.272 7.965 35.780 1.00 94.69 113 ASN A C 1
ATOM 860 O O . ASN A 1 113 ? -19.366 7.956 35.219 1.00 94.69 113 ASN A O 1
ATOM 864 N N . ALA A 1 114 ? -17.267 8.753 35.402 1.00 97.19 114 ALA A N 1
ATOM 865 C CA . ALA A 1 114 ? -17.316 9.658 34.262 1.00 97.19 114 ALA A CA 1
ATOM 866 C C . ALA A 1 114 ? -16.097 9.420 33.367 1.00 97.19 114 ALA A C 1
ATOM 868 O O . ALA A 1 114 ? -14.958 9.528 33.822 1.00 97.19 114 ALA A O 1
ATOM 869 N N . TYR A 1 115 ? -16.334 9.119 32.092 1.00 97.94 115 TYR A N 1
ATOM 870 C CA . TYR A 1 115 ? -15.275 8.868 31.118 1.00 97.94 115 TYR A CA 1
ATOM 871 C C . TYR A 1 115 ? -15.314 9.912 30.011 1.00 97.94 115 TYR A C 1
ATOM 873 O O . TYR A 1 115 ? -16.350 10.122 29.375 1.00 97.94 115 TYR A O 1
ATOM 881 N N . LYS A 1 116 ? -14.175 10.575 29.805 1.00 98.00 116 LYS A N 1
ATOM 882 C CA . LYS A 1 116 ? -14.010 11.645 28.824 1.00 98.00 116 LYS A CA 1
ATOM 883 C C . LYS A 1 116 ? -14.002 11.088 27.402 1.00 98.00 116 LYS A C 1
ATOM 885 O O . LYS A 1 116 ? -13.453 10.024 27.145 1.00 98.00 116 LYS A O 1
ATOM 890 N N . TYR A 1 117 ? -14.564 11.839 26.467 1.00 98.31 117 TYR A N 1
ATOM 891 C CA . TYR A 1 117 ? -14.428 11.579 25.041 1.00 98.31 117 TYR A CA 1
ATOM 892 C C . TYR A 1 117 ? -13.029 12.042 24.655 1.00 98.31 117 TYR A C 1
ATOM 894 O O . TYR A 1 117 ? -12.759 13.242 24.662 1.00 98.31 117 TYR A O 1
ATOM 902 N N . GLU A 1 118 ? -12.125 11.112 24.364 1.00 97.44 118 GLU A N 1
ATOM 903 C CA . GLU A 1 118 ? -10.772 11.472 23.938 1.00 97.44 118 GLU A CA 1
ATOM 904 C C . GLU A 1 118 ? -10.634 11.386 22.425 1.00 97.44 118 GLU A C 1
ATOM 906 O O . GLU A 1 118 ? -10.188 12.350 21.803 1.00 97.44 118 GLU A O 1
ATOM 911 N N . LEU A 1 119 ? -11.092 10.287 21.817 1.00 97.50 119 LEU A N 1
ATOM 912 C CA . LEU A 1 119 ? -11.167 10.148 20.363 1.00 97.50 119 LEU A CA 1
ATOM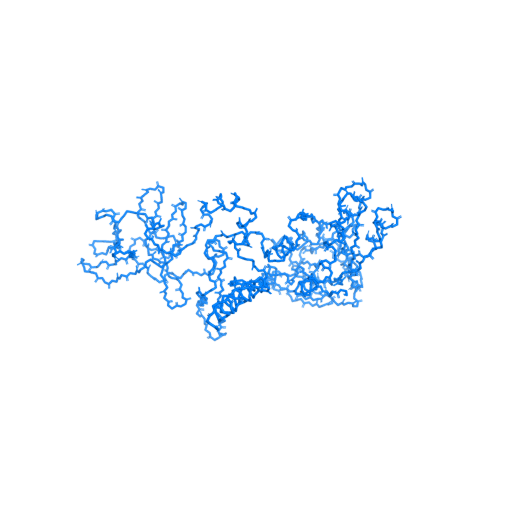 913 C C . LEU A 1 119 ? -12.587 9.796 19.921 1.00 97.50 119 LEU A C 1
ATOM 915 O O . LEU A 1 119 ? -13.361 9.176 20.651 1.00 97.50 119 LEU A O 1
ATOM 919 N N . LEU A 1 120 ? -12.906 10.174 18.693 1.00 97.94 120 LEU A N 1
ATOM 920 C CA . LEU A 1 120 ? -14.162 9.890 18.016 1.00 97.94 120 LEU A CA 1
ATOM 921 C C . LEU A 1 120 ? -13.894 8.930 16.868 1.00 97.94 120 LEU A C 1
ATOM 923 O O . LEU A 1 120 ? -12.906 9.107 16.165 1.00 97.94 120 LEU A O 1
ATOM 927 N N . PHE A 1 121 ? -14.783 7.963 16.669 1.00 97.19 121 PHE A N 1
ATOM 928 C CA . PHE A 1 121 ? -14.774 7.015 15.560 1.00 97.19 121 PHE A CA 1
ATOM 929 C C . PHE A 1 121 ? -16.094 7.105 14.800 1.00 97.19 121 PHE A C 1
ATOM 931 O O . PHE A 1 121 ? -17.171 6.937 15.372 1.00 97.19 121 PHE A O 1
ATOM 938 N N . GLY A 1 122 ? -16.003 7.323 13.493 1.00 94.75 122 GLY A N 1
ATOM 939 C CA . GLY A 1 122 ? -17.148 7.492 12.608 1.00 94.75 122 GLY A CA 1
ATOM 940 C C . GLY A 1 122 ? -17.650 8.937 12.529 1.00 94.75 122 GLY A C 1
ATOM 941 O O . GLY A 1 122 ? -17.428 9.770 13.407 1.00 94.75 122 GLY A O 1
ATOM 942 N N . LYS A 1 123 ? -18.327 9.236 11.414 1.00 93.50 123 LYS A N 1
ATOM 943 C CA . LYS A 1 123 ? -18.903 10.562 11.128 1.00 93.50 123 LYS A CA 1
ATOM 944 C C . LYS A 1 123 ? -20.239 10.506 10.397 1.00 93.50 123 LYS A C 1
ATOM 946 O O . LYS A 1 123 ? -21.126 11.286 10.708 1.00 93.50 123 LYS A O 1
ATOM 951 N N . LYS A 1 124 ? -20.391 9.631 9.393 1.00 92.25 124 LYS A N 1
ATOM 952 C CA . LYS A 1 124 ? -21.553 9.661 8.482 1.00 92.25 124 LYS A CA 1
ATOM 953 C C . LYS A 1 124 ? -22.817 9.036 9.073 1.00 92.25 124 LYS A C 1
ATOM 955 O O . LYS A 1 124 ? -23.871 9.659 9.025 1.00 92.25 124 LYS A O 1
ATOM 960 N N . HIS A 1 125 ? -22.722 7.811 9.584 1.00 93.81 125 HIS A N 1
ATOM 961 C CA . HIS A 1 125 ? -23.885 7.042 10.049 1.00 93.81 125 HIS A CA 1
ATOM 962 C C . HIS A 1 125 ? -24.020 7.049 11.569 1.00 93.81 125 HIS A C 1
ATOM 964 O O . HIS A 1 125 ? -25.126 7.148 12.094 1.00 93.81 125 HIS A O 1
ATOM 970 N N . ALA A 1 126 ? -22.887 6.965 12.254 1.00 95.69 126 ALA A N 1
ATOM 971 C CA . ALA A 1 126 ? -22.797 6.985 13.696 1.00 95.69 126 ALA A CA 1
ATOM 972 C C . ALA A 1 126 ? -21.438 7.550 14.118 1.00 95.69 126 ALA A C 1
ATOM 974 O O . ALA A 1 126 ? -20.491 7.539 13.319 1.00 95.69 126 ALA A O 1
ATOM 975 N N . GLN A 1 127 ? -21.360 8.016 15.360 1.00 97.62 127 GLN A N 1
ATOM 976 C CA . GLN A 1 127 ? -20.126 8.440 16.004 1.00 97.62 127 GLN A CA 1
ATOM 977 C C . GLN A 1 127 ? -20.028 7.818 17.397 1.00 97.62 127 GLN A C 1
ATOM 979 O O . GLN A 1 127 ? -20.799 8.141 18.305 1.00 97.62 127 GLN A O 1
ATOM 984 N N . SER A 1 128 ? -19.074 6.906 17.547 1.00 97.00 128 SER A N 1
ATOM 985 C CA . SER A 1 128 ? -18.670 6.365 18.840 1.00 97.00 128 SER A CA 1
ATOM 986 C C . SER A 1 128 ? -17.560 7.223 19.423 1.00 97.00 128 SER A C 1
ATOM 988 O O . SER A 1 128 ? -16.723 7.749 18.690 1.00 97.00 128 SER A O 1
ATOM 990 N N . ALA A 1 129 ? -17.512 7.316 20.743 1.00 98.00 129 ALA A N 1
ATOM 991 C CA . ALA A 1 129 ? -16.392 7.914 21.448 1.00 98.00 129 ALA A CA 1
ATOM 992 C C . ALA A 1 129 ? -15.599 6.836 22.190 1.00 98.00 129 ALA A C 1
ATOM 994 O O . ALA A 1 129 ? -16.145 5.814 22.614 1.00 98.00 129 ALA A O 1
ATOM 995 N N . VAL A 1 130 ? -14.299 7.060 22.325 1.00 96.94 130 VAL A N 1
ATOM 996 C CA . VAL A 1 130 ? -13.380 6.185 23.054 1.00 96.94 130 VAL A CA 1
ATOM 997 C C . VAL A 1 130 ? -12.538 7.024 24.010 1.00 96.94 130 VAL A C 1
ATOM 999 O O . VAL A 1 130 ? -12.331 8.224 23.790 1.00 96.94 130 VAL A O 1
ATOM 1002 N N . PHE A 1 131 ? -12.032 6.378 25.050 1.00 96.69 131 PHE A N 1
ATOM 1003 C CA . PHE A 1 131 ? -11.074 6.949 25.991 1.00 96.69 131 PHE A CA 1
ATOM 1004 C C . PHE A 1 131 ? -9.838 6.061 26.077 1.00 96.69 131 PHE A C 1
ATOM 1006 O O . PHE A 1 131 ? -9.889 4.865 25.782 1.00 96.69 131 PHE A O 1
ATOM 1013 N N . TRP A 1 132 ? -8.715 6.641 26.464 1.00 94.19 132 TRP A N 1
ATOM 1014 C CA . TRP A 1 132 ? -7.488 5.921 26.718 1.00 94.19 132 TRP A CA 1
ATOM 1015 C C . TRP A 1 132 ? -7.469 5.374 28.144 1.00 94.19 132 TRP A C 1
ATOM 1017 O O . TRP A 1 132 ? -7.622 6.106 29.121 1.00 94.19 132 TRP A O 1
ATOM 1027 N N . ALA A 1 133 ? -7.185 4.085 28.260 1.00 92.50 133 ALA A N 1
ATOM 1028 C CA . ALA A 1 133 ? -6.747 3.441 29.488 1.00 92.50 133 ALA A CA 1
ATOM 1029 C C . ALA A 1 133 ? -5.337 2.901 29.229 1.00 92.50 133 ALA A C 1
ATOM 1031 O O . ALA A 1 133 ? -5.156 1.970 28.443 1.00 92.50 133 ALA A O 1
ATOM 1032 N N . ASP A 1 134 ? -4.326 3.549 29.810 1.00 88.00 134 ASP A N 1
ATOM 1033 C CA . ASP A 1 134 ? -2.915 3.334 29.472 1.00 88.00 134 ASP A CA 1
ATOM 1034 C C . ASP A 1 134 ? -2.676 3.440 27.952 1.00 88.00 134 ASP A C 1
ATOM 1036 O O . ASP A 1 134 ? -2.996 4.444 27.320 1.00 88.00 134 ASP A O 1
ATOM 1040 N N . ASN A 1 135 ? -2.152 2.401 27.317 1.00 89.81 135 ASN A N 1
ATOM 1041 C CA . ASN A 1 135 ? -1.898 2.362 25.879 1.00 89.81 135 ASN A CA 1
ATOM 1042 C C . ASN A 1 135 ? -2.990 1.605 25.115 1.00 89.81 135 ASN A C 1
ATOM 1044 O O . ASN A 1 135 ? -2.744 1.069 24.040 1.00 89.81 135 ASN A O 1
ATOM 1048 N N . LYS A 1 136 ? -4.204 1.547 25.662 1.00 91.69 136 LYS A N 1
ATOM 1049 C CA . LYS A 1 136 ? -5.365 0.923 25.028 1.00 91.69 136 LYS A CA 1
ATOM 1050 C C . LYS A 1 136 ? -6.471 1.957 24.873 1.00 91.69 136 LYS A C 1
ATOM 1052 O O . LYS A 1 136 ? -6.727 2.734 25.789 1.00 91.69 136 LYS A O 1
ATOM 1057 N N . THR A 1 137 ? -7.148 1.956 23.732 1.00 94.31 137 THR A N 1
ATOM 1058 C CA . THR A 1 137 ? -8.405 2.691 23.573 1.00 94.31 137 THR A CA 1
ATOM 1059 C C . THR A 1 137 ? -9.582 1.800 23.910 1.00 94.31 137 THR A C 1
ATOM 1061 O O . THR A 1 137 ? -9.691 0.695 23.379 1.00 94.31 137 THR A O 1
ATOM 1064 N N . LEU A 1 138 ? -10.463 2.289 24.777 1.00 94.69 138 LEU A N 1
ATOM 1065 C CA . LEU A 1 138 ? -11.675 1.608 25.205 1.00 94.69 138 LEU A CA 1
ATOM 1066 C C . LEU A 1 138 ? -12.902 2.369 24.706 1.00 94.69 138 LEU A C 1
ATOM 1068 O O . LEU A 1 138 ? -13.004 3.587 24.868 1.00 94.69 138 LEU A O 1
ATOM 1072 N N . GLN A 1 139 ? -13.832 1.653 24.084 1.00 95.75 139 GLN A N 1
ATOM 1073 C CA . GLN A 1 139 ? -15.044 2.241 23.529 1.00 95.75 139 GLN A CA 1
ATOM 1074 C C . GLN A 1 139 ? -16.074 2.521 24.616 1.00 95.75 139 GLN A C 1
ATOM 1076 O O . GLN A 1 139 ? -16.416 1.653 25.424 1.00 95.75 139 GLN A O 1
ATOM 1081 N N . LEU A 1 140 ? -16.592 3.749 24.606 1.00 96.75 140 LEU A N 1
ATOM 1082 C CA . LEU A 1 140 ? -17.687 4.151 25.474 1.00 96.75 140 LEU A CA 1
ATOM 1083 C C . LEU A 1 140 ? -18.980 3.440 25.052 1.00 96.75 140 LEU A C 1
ATOM 1085 O O . LEU A 1 140 ? -19.198 3.213 23.859 1.00 96.75 140 LEU A O 1
ATOM 1089 N N . PRO A 1 141 ? -19.849 3.066 26.003 1.00 95.50 141 PRO A N 1
ATOM 1090 C CA . PRO A 1 141 ? -20.959 2.157 25.738 1.00 95.50 141 PRO A CA 1
ATOM 1091 C C . PRO A 1 141 ? -22.098 2.748 24.906 1.00 95.50 141 PRO A C 1
ATOM 1093 O O . PRO A 1 141 ? -22.888 1.982 24.358 1.00 95.50 141 PRO A O 1
ATOM 1096 N N . ILE A 1 142 ? -22.191 4.074 24.796 1.00 96.62 142 ILE A N 1
ATOM 1097 C CA . ILE A 1 142 ? -23.217 4.761 24.004 1.00 96.62 142 ILE A CA 1
ATOM 1098 C C . ILE A 1 142 ? -22.597 5.439 22.776 1.00 96.62 142 ILE A C 1
ATOM 1100 O O . ILE A 1 142 ? -21.513 6.019 22.833 1.00 96.62 142 ILE A O 1
ATOM 1104 N N . THR A 1 143 ? -23.305 5.374 21.655 1.00 96.50 143 THR A N 1
ATOM 1105 C CA . THR A 1 143 ? -22.956 5.947 20.353 1.00 96.50 143 THR A CA 1
ATOM 1106 C C . THR A 1 143 ? -24.091 6.842 19.873 1.00 96.50 143 THR A C 1
ATOM 1108 O O . THR A 1 143 ? -25.267 6.530 20.076 1.00 96.50 143 THR A O 1
ATOM 1111 N N . HIS A 1 144 ? -23.753 7.955 19.222 1.00 97.69 144 HIS A N 1
ATOM 1112 C CA . HIS A 1 144 ? -24.742 8.771 18.517 1.00 97.69 144 HIS A CA 1
ATOM 1113 C C . HIS A 1 144 ? -24.985 8.196 17.122 1.00 97.69 144 HIS A C 1
ATOM 1115 O O . HIS A 1 144 ? -24.033 7.957 16.379 1.00 97.69 144 HIS A O 1
ATOM 1121 N N . TYR A 1 145 ? -26.248 7.979 16.761 1.00 96.62 145 TYR A N 1
ATOM 1122 C CA . TYR A 1 145 ? -26.659 7.513 15.439 1.00 96.62 145 TYR A CA 1
ATOM 1123 C C . TYR A 1 145 ? -27.346 8.648 14.679 1.00 96.62 145 TYR A C 1
ATOM 1125 O O . TYR A 1 145 ? -28.437 9.090 15.044 1.00 96.62 145 TYR A O 1
ATOM 1133 N N . ASN A 1 146 ? -26.734 9.085 13.577 1.00 93.25 146 ASN A N 1
ATOM 1134 C CA . ASN A 1 146 ? -27.184 10.249 12.808 1.00 93.25 146 ASN A CA 1
ATOM 1135 C C . ASN A 1 146 ? -28.553 10.034 12.158 1.00 93.25 146 ASN A C 1
ATOM 1137 O O . ASN A 1 146 ? -29.359 10.956 12.118 1.00 93.25 146 ASN A O 1
ATOM 1141 N N . THR A 1 147 ? -28.828 8.819 11.670 1.00 90.88 147 THR A N 1
ATOM 1142 C CA . THR A 1 147 ? -30.069 8.486 10.947 1.00 90.88 147 THR A CA 1
ATOM 1143 C C . THR A 1 147 ? -31.322 8.745 11.782 1.00 90.88 147 THR A C 1
ATOM 1145 O O . THR A 1 147 ? -32.332 9.194 11.252 1.00 90.88 147 THR A O 1
ATOM 1148 N N . PHE A 1 148 ? -31.249 8.481 13.088 1.00 88.38 148 PHE A N 1
ATOM 1149 C CA . PHE A 1 148 ? -32.362 8.663 14.024 1.00 88.38 148 PHE A CA 1
ATOM 1150 C C . PHE A 1 148 ? -32.169 9.884 14.926 1.00 88.38 148 PHE A C 1
ATOM 1152 O O . PHE A 1 148 ? -33.034 10.184 15.741 1.00 88.38 148 PHE A O 1
ATOM 1159 N N . ASN A 1 149 ? -31.023 10.560 14.796 1.00 92.31 149 ASN A N 1
ATOM 1160 C CA . ASN A 1 149 ? -30.547 11.588 15.710 1.00 92.31 149 ASN A CA 1
ATOM 1161 C C . ASN A 1 149 ? -30.725 11.192 17.189 1.00 92.31 149 ASN A C 1
ATOM 1163 O O . ASN A 1 149 ? -31.263 11.951 17.994 1.00 92.31 149 ASN A O 1
ATOM 1167 N N . ALA A 1 150 ? -30.300 9.975 17.529 1.00 94.56 150 ALA A N 1
ATOM 1168 C CA . ALA A 1 150 ? -30.553 9.373 18.831 1.00 94.56 150 ALA A CA 1
ATOM 1169 C C . ALA A 1 150 ? -29.306 8.690 19.389 1.00 94.56 150 ALA A C 1
ATOM 1171 O O . ALA A 1 150 ? -28.399 8.288 18.654 1.00 94.56 150 ALA A O 1
ATOM 1172 N N . TRP A 1 151 ? -29.286 8.548 20.708 1.00 96.12 151 TRP A N 1
ATOM 1173 C CA . TRP A 1 151 ? -28.286 7.773 21.422 1.00 96.12 151 TRP A CA 1
ATOM 1174 C C . TRP A 1 151 ? -28.687 6.301 21.457 1.00 96.12 151 TRP A C 1
ATOM 1176 O O . TRP A 1 151 ? -29.846 5.973 21.706 1.00 96.12 151 TRP A O 1
ATOM 1186 N N . GLY A 1 152 ? -27.730 5.412 21.226 1.00 93.19 152 GLY A N 1
ATOM 1187 C CA . GLY A 1 152 ? -27.946 3.971 21.292 1.00 93.19 152 GLY A CA 1
ATOM 1188 C C . GLY A 1 152 ? -26.694 3.236 21.736 1.00 93.19 152 GLY A C 1
ATOM 1189 O O . GLY A 1 152 ? -25.619 3.825 21.828 1.00 93.19 152 GLY A O 1
ATOM 1190 N N . THR A 1 153 ? -26.816 1.938 21.990 1.00 93.00 153 THR A N 1
ATOM 1191 C CA . THR A 1 153 ? -25.667 1.106 22.356 1.00 93.00 153 THR A CA 1
ATOM 1192 C C . THR A 1 153 ? -24.601 1.140 21.265 1.00 93.00 153 THR A C 1
ATOM 1194 O O . THR A 1 153 ? -24.907 1.068 20.068 1.00 93.00 153 THR A O 1
ATOM 1197 N N . SER A 1 154 ? -23.345 1.244 21.680 1.00 93.25 154 SER A N 1
ATOM 1198 C CA . SER A 1 154 ? -22.198 1.223 20.783 1.00 93.25 154 SER A CA 1
ATOM 1199 C C . SER A 1 154 ? -22.115 -0.084 19.987 1.00 93.25 154 SER A C 1
ATOM 1201 O O . SER A 1 154 ? -22.534 -1.138 20.471 1.00 93.25 154 SER A O 1
ATOM 1203 N N . PRO A 1 155 ? -21.606 -0.035 18.744 1.00 88.44 155 PRO A N 1
ATOM 1204 C CA . PRO A 1 155 ? -21.522 -1.212 17.891 1.00 88.44 155 PRO A CA 1
ATOM 1205 C C . PRO A 1 155 ? -20.447 -2.198 18.366 1.00 88.44 155 PRO A C 1
ATOM 1207 O O . PRO A 1 155 ? -19.388 -1.803 18.854 1.00 88.44 155 PRO A O 1
ATOM 1210 N N . GLY A 1 156 ? -20.695 -3.489 18.129 1.00 80.75 156 GLY A N 1
ATOM 1211 C CA . GLY A 1 156 ? -19.722 -4.565 18.304 1.00 80.75 156 GLY A CA 1
ATOM 1212 C C . GLY A 1 156 ? -20.144 -5.658 19.291 1.00 80.75 156 GLY A C 1
ATOM 1213 O O . GLY A 1 156 ? -20.948 -5.442 20.195 1.00 80.75 156 GLY A O 1
ATOM 1214 N N . ALA A 1 157 ? -19.592 -6.862 19.105 1.00 61.72 157 ALA A N 1
ATOM 1215 C CA . ALA A 1 157 ? -19.938 -8.040 19.902 1.00 61.72 157 ALA A CA 1
ATOM 1216 C C . ALA A 1 157 ? -19.620 -7.849 21.394 1.00 61.72 157 ALA A C 1
ATOM 1218 O O . ALA A 1 157 ? -18.490 -7.519 21.743 1.00 61.72 157 ALA A O 1
ATOM 1219 N N . GLY A 1 158 ? -20.598 -8.094 22.265 1.00 64.62 158 GLY A N 1
ATOM 1220 C CA . GLY A 1 158 ? -20.425 -8.027 23.718 1.00 64.62 158 GLY A CA 1
ATOM 1221 C C . GLY A 1 158 ? -21.098 -6.833 24.386 1.00 64.62 158 GLY A C 1
ATOM 1222 O O . GLY A 1 158 ? -21.264 -6.886 25.596 1.00 64.62 158 GLY A O 1
ATOM 1223 N N . TYR A 1 159 ? -21.553 -5.813 23.646 1.00 73.56 159 TYR A N 1
ATOM 1224 C CA . TYR A 1 159 ? -22.426 -4.793 24.232 1.00 73.56 159 TYR A CA 1
ATOM 1225 C C . TYR A 1 159 ? -23.794 -5.369 24.588 1.00 73.56 159 TYR A C 1
ATOM 1227 O O . TYR A 1 159 ? -24.391 -6.129 23.826 1.00 73.56 159 TYR A O 1
ATOM 1235 N N . SER A 1 160 ? -24.275 -5.000 25.772 1.00 70.81 160 SER A N 1
ATOM 1236 C CA . SER A 1 160 ? -25.550 -5.444 26.317 1.00 70.81 160 SER A CA 1
ATOM 1237 C C . SER A 1 160 ? -26.524 -4.279 26.339 1.00 70.81 160 SER A C 1
ATOM 1239 O O . SER A 1 160 ? -26.163 -3.189 26.767 1.00 70.81 160 SER A O 1
ATOM 1241 N N . ILE A 1 161 ? -27.775 -4.518 25.951 1.00 73.75 161 ILE A N 1
ATOM 1242 C CA . ILE A 1 161 ? -28.864 -3.559 26.193 1.00 73.75 161 ILE A CA 1
ATOM 1243 C C . ILE A 1 161 ? -29.245 -3.481 27.678 1.00 73.75 161 ILE A C 1
ATOM 1245 O O . ILE A 1 161 ? -29.951 -2.565 28.072 1.00 73.75 161 ILE A O 1
ATOM 1249 N N . ALA A 1 162 ? -28.769 -4.425 28.497 1.00 77.88 162 ALA A N 1
ATOM 1250 C CA . ALA A 1 162 ? -29.110 -4.524 29.912 1.00 77.88 162 ALA A CA 1
ATOM 1251 C C . ALA A 1 162 ? -28.046 -3.934 30.847 1.00 77.88 162 ALA A C 1
ATOM 1253 O O . ALA A 1 162 ? -28.357 -3.660 31.998 1.00 77.88 162 ALA A O 1
ATOM 1254 N N . LYS A 1 163 ? -26.784 -3.777 30.408 1.00 85.06 163 LYS A N 1
ATOM 1255 C CA . LYS A 1 163 ? -25.705 -3.237 31.258 1.00 85.06 163 LYS A CA 1
ATOM 1256 C C . LYS A 1 163 ? -24.674 -2.425 30.467 1.00 85.06 163 LYS A C 1
ATOM 1258 O O . LYS A 1 163 ? -24.267 -2.869 29.391 1.00 85.06 163 LYS A O 1
ATOM 1263 N N . PRO A 1 164 ? -24.177 -1.305 31.022 1.00 88.31 164 PRO A N 1
ATOM 1264 C CA . PRO A 1 164 ? -23.114 -0.523 30.404 1.00 88.31 164 PRO A CA 1
ATOM 1265 C C . PRO A 1 164 ? -21.759 -1.241 30.499 1.00 88.31 164 PRO A C 1
ATOM 1267 O O . PRO A 1 164 ? -21.431 -1.847 31.519 1.00 88.31 164 PRO A O 1
ATOM 1270 N N . ILE A 1 165 ? -20.952 -1.145 29.439 1.00 89.38 165 ILE A N 1
ATOM 1271 C CA . ILE A 1 165 ? -19.638 -1.797 29.332 1.00 89.38 165 ILE A CA 1
ATOM 1272 C C . ILE A 1 165 ? -18.582 -0.766 28.927 1.00 89.38 165 ILE A C 1
ATOM 1274 O O . ILE A 1 165 ? -18.652 -0.193 27.845 1.00 89.38 165 ILE A O 1
ATOM 1278 N N . PHE A 1 166 ? -17.586 -0.552 29.787 1.00 91.00 166 PHE A N 1
ATOM 1279 C CA . PHE A 1 166 ? -16.525 0.449 29.590 1.00 91.00 166 PHE A CA 1
ATOM 1280 C C . PHE A 1 166 ? -15.146 -0.162 29.295 1.00 91.00 166 PHE A C 1
ATOM 1282 O O . PHE A 1 166 ? -14.154 0.555 29.256 1.00 91.00 166 PHE A O 1
ATOM 1289 N N . ASN A 1 167 ? -15.055 -1.481 29.102 1.00 89.56 167 ASN A N 1
ATOM 1290 C CA . ASN A 1 167 ? -13.789 -2.202 28.916 1.00 89.56 167 ASN A CA 1
ATOM 1291 C C . ASN A 1 167 ? -13.619 -2.818 27.517 1.00 89.56 167 ASN A C 1
ATOM 1293 O O . ASN A 1 167 ? -12.723 -3.636 27.314 1.00 89.56 167 ASN A O 1
ATOM 1297 N N . ARG A 1 168 ? -14.458 -2.440 26.543 1.00 90.00 168 ARG A N 1
ATOM 1298 C CA . ARG A 1 168 ? -14.327 -2.938 25.171 1.00 90.00 168 ARG A CA 1
ATOM 1299 C C . ARG A 1 168 ? -13.120 -2.299 24.496 1.00 90.00 168 ARG A C 1
ATOM 1301 O O . ARG A 1 168 ? -13.148 -1.114 24.178 1.00 90.00 168 ARG A O 1
ATOM 1308 N N . TYR A 1 169 ? -12.103 -3.105 24.234 1.00 89.81 169 TYR A N 1
ATOM 1309 C CA . TYR A 1 169 ? -10.899 -2.682 23.535 1.00 89.81 169 TYR A CA 1
ATOM 1310 C C . TYR A 1 169 ? -11.156 -2.400 22.048 1.00 89.81 169 TYR A C 1
ATOM 1312 O O . TYR A 1 169 ? -11.832 -3.165 21.359 1.00 89.81 169 TYR A O 1
ATOM 1320 N N . ILE A 1 170 ? -10.606 -1.285 21.569 1.00 91.75 170 ILE A N 1
ATOM 1321 C CA . ILE A 1 170 ? -10.507 -0.926 20.155 1.00 91.75 170 ILE A CA 1
ATOM 1322 C C . ILE A 1 170 ? -9.083 -1.231 19.707 1.00 91.75 170 ILE A C 1
ATOM 1324 O O . ILE A 1 170 ? -8.148 -0.507 20.051 1.00 91.75 170 ILE A O 1
ATOM 1328 N N . SER A 1 171 ? -8.948 -2.323 18.965 1.00 88.00 171 SER A N 1
ATOM 1329 C CA . SER A 1 171 ? -7.682 -2.849 18.473 1.00 88.00 171 SER A CA 1
ATOM 1330 C C . SER A 1 171 ? -7.224 -2.156 17.188 1.00 88.00 171 SER A C 1
ATOM 1332 O O . SER A 1 171 ? -7.946 -1.344 16.594 1.00 88.00 171 SER A O 1
ATOM 1334 N N . THR A 1 172 ? -6.014 -2.485 16.728 1.00 86.75 172 THR A N 1
ATOM 1335 C CA . THR A 1 172 ? -5.430 -1.914 15.507 1.00 86.75 172 THR A CA 1
ATOM 1336 C C . THR A 1 172 ? -6.307 -2.112 14.274 1.00 86.75 172 THR A C 1
ATOM 1338 O O . THR A 1 172 ? -6.342 -1.237 13.416 1.00 86.75 172 THR A O 1
ATOM 1341 N N . GLU A 1 173 ? -7.080 -3.193 14.201 1.00 86.44 173 GLU A N 1
ATOM 1342 C CA . GLU A 1 173 ? -7.983 -3.496 13.084 1.00 86.44 173 GLU A CA 1
ATOM 1343 C C . GLU A 1 173 ? -9.064 -2.419 12.900 1.00 86.44 173 GLU A C 1
ATOM 1345 O O . GLU A 1 173 ? -9.414 -2.071 11.772 1.00 86.44 173 GLU A O 1
ATOM 1350 N N . CYS A 1 174 ? -9.568 -1.826 13.988 1.00 90.06 174 CYS A N 1
ATOM 1351 C CA . CYS A 1 174 ? -10.513 -0.711 13.887 1.00 90.06 174 CYS A CA 1
ATOM 1352 C C . CYS A 1 174 ? -9.846 0.535 13.287 1.00 90.06 174 CYS A C 1
ATOM 1354 O O . CYS A 1 174 ? -10.441 1.230 12.460 1.00 90.06 174 CYS A O 1
ATOM 1356 N N . TYR A 1 175 ? -8.596 0.802 13.668 1.00 91.50 175 TYR A N 1
ATOM 1357 C CA . TYR A 1 175 ? -7.814 1.912 13.128 1.00 91.50 175 TYR A CA 1
ATOM 1358 C C . TYR A 1 175 ? -7.430 1.695 11.665 1.00 91.50 175 TYR A C 1
ATOM 1360 O O . TYR A 1 175 ? -7.365 2.669 10.926 1.00 91.50 175 TYR A O 1
ATOM 1368 N N . GLU A 1 176 ? -7.233 0.459 11.201 1.00 85.69 176 GLU A N 1
ATOM 1369 C CA . GLU A 1 176 ? -6.877 0.195 9.798 1.00 85.69 176 GLU A CA 1
ATOM 1370 C C . GLU A 1 176 ? -7.908 0.750 8.800 1.00 85.69 176 GLU A C 1
ATOM 1372 O O . GLU A 1 176 ? -7.538 1.116 7.680 1.00 85.69 176 GLU A O 1
ATOM 1377 N N . CYS A 1 177 ? -9.178 0.850 9.202 1.00 87.25 177 CYS A N 1
ATOM 1378 C CA . CYS A 1 177 ? -10.249 1.412 8.375 1.00 87.25 177 CYS A CA 1
ATOM 1379 C C . CYS A 1 177 ? -10.607 2.867 8.712 1.00 87.25 177 CYS A C 1
ATOM 1381 O O . CYS A 1 177 ? -11.212 3.548 7.885 1.00 87.25 177 CYS A O 1
ATOM 1383 N N . HIS A 1 178 ? -10.274 3.345 9.912 1.00 92.75 178 HIS A N 1
ATOM 1384 C CA . HIS A 1 178 ? -10.691 4.666 10.395 1.00 92.75 178 HIS A CA 1
ATOM 1385 C C . HIS A 1 178 ? -9.551 5.692 10.511 1.00 92.75 178 HIS A C 1
ATOM 1387 O O . HIS A 1 178 ? -9.802 6.892 10.647 1.00 92.75 178 HIS A O 1
ATOM 1393 N N . SER A 1 179 ? -8.306 5.236 10.417 1.00 94.31 179 SER A N 1
ATOM 1394 C CA . SER A 1 179 ? -7.093 6.026 10.584 1.00 94.31 179 SER A CA 1
ATOM 1395 C C . SER A 1 179 ? -6.069 5.696 9.500 1.00 94.31 179 SER A C 1
ATOM 13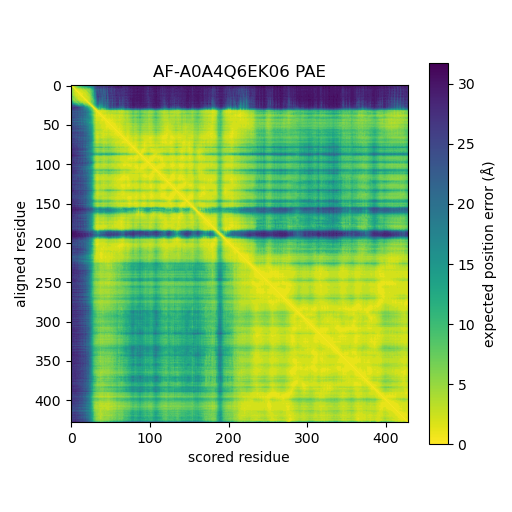97 O O . SER A 1 179 ? -6.019 4.595 8.949 1.00 94.31 179 SER A O 1
ATOM 1399 N N . ALA A 1 180 ? -5.211 6.663 9.206 1.00 93.31 180 ALA A N 1
ATOM 1400 C CA . ALA A 1 180 ? -4.128 6.515 8.252 1.00 93.31 180 ALA A CA 1
ATOM 1401 C C . ALA A 1 180 ? -2.954 5.735 8.850 1.00 93.31 180 ALA A C 1
ATOM 1403 O O . ALA A 1 180 ? -2.212 5.087 8.109 1.00 93.31 180 ALA A O 1
ATOM 1404 N N . ASN A 1 181 ? -2.797 5.775 10.177 1.00 93.19 181 ASN A N 1
ATOM 1405 C CA . ASN A 1 181 ? -1.799 4.990 10.889 1.00 93.19 181 ASN A CA 1
ATOM 1406 C C . ASN A 1 181 ? -2.150 4.791 12.365 1.00 93.19 181 ASN A C 1
ATOM 1408 O O . ASN A 1 181 ? -2.713 5.683 13.001 1.00 93.19 181 ASN A O 1
ATOM 1412 N N . VAL A 1 182 ? -1.725 3.650 12.898 1.00 92.19 182 VAL A N 1
ATOM 1413 C CA . VAL A 1 182 ? -1.396 3.426 14.307 1.00 92.19 182 VAL A CA 1
ATOM 1414 C C . VAL A 1 182 ? -0.401 2.264 14.356 1.00 92.19 182 VAL A C 1
ATOM 1416 O O . VAL A 1 182 ? -0.552 1.286 13.620 1.00 92.19 182 VAL A O 1
ATOM 1419 N N . SER A 1 183 ? 0.624 2.363 15.191 1.00 88.44 183 SER A N 1
ATOM 1420 C CA . SER A 1 183 ? 1.530 1.265 15.513 1.00 88.44 183 SER A CA 1
ATOM 1421 C C . SER A 1 183 ? 1.260 0.747 16.923 1.00 88.44 183 SER A C 1
ATOM 1423 O O . SER A 1 183 ? 0.638 1.404 17.761 1.00 88.44 183 SER A O 1
ATOM 1425 N N . THR A 1 184 ? 1.725 -0.468 17.184 1.00 86.00 184 THR A N 1
ATOM 1426 C CA . THR A 1 184 ? 1.773 -1.042 18.526 1.00 86.00 184 THR A CA 1
ATOM 1427 C C . THR A 1 184 ? 3.173 -0.880 19.090 1.00 86.00 184 THR A C 1
ATOM 1429 O O . THR A 1 184 ? 4.158 -0.959 18.354 1.00 86.00 184 THR A O 1
ATOM 1432 N N . GLN A 1 185 ? 3.273 -0.712 20.401 1.00 79.81 185 GLN A N 1
ATOM 1433 C CA . GLN A 1 185 ? 4.533 -0.918 21.105 1.00 79.81 185 GLN A CA 1
ATOM 1434 C C . GLN A 1 185 ? 4.912 -2.402 21.007 1.00 79.81 185 GLN A C 1
ATOM 1436 O O . GLN A 1 185 ? 4.023 -3.257 20.963 1.00 79.81 185 GLN A O 1
ATOM 1441 N N . GLU A 1 186 ? 6.208 -2.718 20.932 1.00 61.41 186 GLU A N 1
ATOM 1442 C CA . GLU A 1 186 ? 6.652 -4.113 20.882 1.00 61.41 186 GLU A CA 1
ATOM 1443 C C . GLU A 1 186 ? 6.106 -4.878 22.094 1.00 61.41 186 GLU A C 1
ATOM 1445 O O . GLU A 1 186 ? 6.396 -4.550 23.246 1.00 61.41 186 GLU A O 1
ATOM 1450 N N . ALA A 1 187 ? 5.289 -5.897 21.831 1.00 53.72 187 ALA A N 1
ATOM 1451 C CA . ALA A 1 187 ? 4.847 -6.809 22.868 1.00 53.72 187 ALA A CA 1
ATOM 1452 C C . ALA A 1 187 ? 6.038 -7.681 23.273 1.00 53.72 187 ALA A C 1
ATOM 1454 O O . ALA A 1 187 ? 6.660 -8.333 22.430 1.00 53.72 187 ALA A O 1
ATOM 1455 N N . SER A 1 188 ? 6.351 -7.739 24.569 1.00 47.00 188 SER A N 1
ATOM 1456 C CA . SER A 1 188 ? 7.204 -8.821 25.048 1.00 47.00 188 SER A CA 1
ATOM 1457 C C . SER A 1 188 ? 6.447 -10.133 24.809 1.00 47.00 188 SER A C 1
ATOM 1459 O O . SER A 1 188 ? 5.284 -10.250 25.191 1.00 47.00 188 SER A O 1
ATOM 1461 N N . PHE A 1 189 ? 7.091 -11.135 24.203 1.00 49.38 189 PHE A N 1
ATOM 1462 C CA . PHE A 1 189 ? 6.508 -12.463 23.929 1.00 49.38 189 PHE A CA 1
ATOM 1463 C C . PHE A 1 189 ? 5.959 -13.199 25.177 1.00 49.38 189 PHE A C 1
ATOM 1465 O O . PHE A 1 189 ? 5.471 -14.320 25.062 1.00 49.38 189 PHE A O 1
ATOM 1472 N N . LYS A 1 190 ? 6.071 -12.610 26.374 1.00 48.34 190 LYS A N 1
ATOM 1473 C CA . LYS A 1 190 ? 5.636 -13.182 27.650 1.00 48.34 190 LYS A CA 1
ATOM 1474 C C . LYS A 1 190 ? 4.198 -12.835 28.044 1.00 48.34 190 LYS A C 1
ATOM 1476 O O . LYS A 1 190 ? 3.687 -13.482 28.951 1.00 48.34 190 LYS A O 1
ATOM 1481 N N . GLU A 1 191 ? 3.545 -11.870 27.401 1.00 50.34 191 GLU A N 1
ATOM 1482 C CA . GLU A 1 191 ? 2.201 -11.430 27.799 1.00 50.34 191 GLU A CA 1
ATOM 1483 C C . GLU A 1 191 ? 1.163 -11.814 26.734 1.00 50.34 191 GLU A C 1
ATOM 1485 O O . GLU A 1 191 ? 1.249 -11.394 25.586 1.00 50.34 191 GLU A O 1
ATOM 1490 N N . MET A 1 192 ? 0.156 -12.604 27.126 1.00 54.66 192 MET A N 1
ATOM 1491 C CA . MET A 1 192 ? -1.063 -12.888 26.341 1.00 54.66 192 MET A CA 1
ATOM 1492 C C . MET A 1 192 ? -2.021 -11.678 26.267 1.00 54.66 192 MET A C 1
ATOM 1494 O O . MET A 1 192 ? -3.195 -11.832 25.931 1.00 54.66 192 MET A O 1
ATOM 1498 N N . ASP A 1 193 ? -1.549 -10.488 26.627 1.00 63.22 193 ASP A N 1
ATOM 1499 C CA . ASP A 1 193 ? -2.361 -9.282 26.687 1.00 63.22 193 ASP A CA 1
ATOM 1500 C C . ASP A 1 193 ? -2.574 -8.668 25.302 1.00 63.22 193 ASP A C 1
ATOM 1502 O O . ASP A 1 193 ? -1.717 -8.730 24.420 1.00 63.22 193 ASP A O 1
ATOM 1506 N N . GLU A 1 194 ? -3.718 -7.998 25.147 1.00 68.44 194 GLU A N 1
ATOM 1507 C CA . GLU A 1 194 ? -4.016 -7.177 23.972 1.00 68.44 194 GLU A CA 1
ATOM 1508 C C . GLU A 1 194 ? -2.877 -6.180 23.674 1.00 68.44 194 GLU A C 1
ATOM 1510 O O . GLU A 1 194 ? -2.415 -5.504 24.609 1.00 68.44 194 GLU A O 1
ATOM 1515 N N . PRO A 1 195 ? -2.461 -6.021 22.400 1.00 75.88 195 PRO A N 1
ATOM 1516 C CA . PRO A 1 195 ? -1.355 -5.147 22.026 1.00 75.88 195 PRO A CA 1
ATOM 1517 C C . PRO A 1 195 ? -1.555 -3.710 22.516 1.00 75.88 195 PRO A C 1
ATOM 1519 O O . PRO A 1 195 ? -2.622 -3.111 22.358 1.00 75.88 195 PRO A O 1
ATOM 1522 N N . LYS A 1 196 ? -0.506 -3.121 23.093 1.00 86.31 196 LYS A N 1
ATOM 1523 C CA . LYS A 1 196 ? -0.495 -1.711 23.498 1.00 86.31 196 LYS A CA 1
ATOM 1524 C C . LYS A 1 196 ? -0.240 -0.832 22.273 1.00 86.31 196 LYS A C 1
ATOM 1526 O O . LYS A 1 196 ? 0.737 -1.037 21.561 1.00 86.31 196 LYS A O 1
ATOM 1531 N N . LEU A 1 197 ? -1.097 0.154 22.038 1.00 90.56 197 LEU A N 1
ATOM 1532 C CA . LEU A 1 197 ? -0.964 1.135 20.964 1.00 90.56 197 LEU A CA 1
ATOM 1533 C C . LEU A 1 197 ? 0.103 2.178 21.314 1.00 90.56 197 LEU A C 1
ATOM 1535 O O . LEU A 1 197 ? 0.189 2.653 22.450 1.00 90.56 197 LEU A O 1
ATOM 1539 N N . ASP A 1 198 ? 0.886 2.596 20.328 1.00 90.88 198 ASP A N 1
ATOM 1540 C CA . ASP A 1 198 ? 1.713 3.790 20.443 1.00 90.88 198 ASP A CA 1
ATOM 1541 C C . ASP A 1 198 ? 0.867 5.028 20.126 1.00 90.88 198 ASP A C 1
ATOM 1543 O O . ASP A 1 198 ? 0.544 5.307 18.970 1.00 90.88 198 ASP A O 1
ATOM 1547 N N . ARG A 1 199 ? 0.519 5.796 21.164 1.00 90.56 199 ARG A N 1
ATOM 1548 C CA . ARG A 1 199 ? -0.290 7.015 21.024 1.00 90.56 199 ARG A CA 1
ATOM 1549 C C . ARG A 1 199 ? 0.350 8.039 20.077 1.00 90.56 199 ARG A C 1
ATOM 1551 O O . ARG A 1 199 ? -0.380 8.735 19.377 1.00 90.56 199 ARG A O 1
ATOM 1558 N N . GLY A 1 200 ? 1.682 8.129 20.046 1.00 90.31 200 GLY A N 1
ATOM 1559 C CA . GLY A 1 200 ? 2.410 9.091 19.208 1.00 90.31 200 GLY A CA 1
ATOM 1560 C C . GLY A 1 200 ? 2.385 8.743 17.720 1.00 90.31 200 GLY A C 1
ATOM 1561 O O . GLY A 1 200 ? 2.643 9.599 16.879 1.00 90.31 200 GLY A O 1
ATOM 1562 N N . SER A 1 201 ? 2.029 7.503 17.389 1.00 92.31 201 SER A N 1
ATOM 1563 C CA . SER A 1 201 ? 2.009 7.015 16.013 1.00 92.31 201 SER A CA 1
ATOM 1564 C C . SER A 1 201 ? 0.704 7.292 15.263 1.00 92.31 201 SER A C 1
ATOM 1566 O O . SER A 1 201 ? 0.630 7.066 14.051 1.00 92.31 201 SER A O 1
ATOM 1568 N N . VAL A 1 202 ? -0.348 7.723 15.968 1.00 93.19 202 VAL A N 1
ATOM 1569 C CA . VAL A 1 202 ? -1.693 7.803 15.395 1.00 93.19 202 VAL A CA 1
ATOM 1570 C C . VAL A 1 202 ? -1.770 8.937 14.376 1.00 93.19 202 VAL A C 1
ATOM 1572 O O . VAL A 1 202 ? -1.604 10.107 14.717 1.00 93.19 202 VAL A O 1
ATOM 1575 N N . VAL A 1 203 ? -2.120 8.595 13.135 1.00 95.00 203 VAL A N 1
ATOM 1576 C CA . VAL A 1 203 ? -2.526 9.568 12.113 1.00 95.00 203 VAL A CA 1
ATOM 1577 C C . VAL A 1 203 ? -4.035 9.445 11.941 1.00 95.00 203 VAL A C 1
ATOM 1579 O O . VAL A 1 203 ? -4.548 8.428 11.469 1.00 95.00 203 VAL A O 1
ATOM 1582 N N . TYR A 1 204 ? -4.750 10.463 12.413 1.00 95.12 204 TYR A N 1
ATOM 1583 C CA . TYR A 1 204 ? -6.210 10.491 12.476 1.00 95.12 204 TYR A CA 1
ATOM 1584 C C . TYR A 1 204 ? -6.861 10.588 11.099 1.00 95.12 204 TYR A C 1
ATOM 1586 O O . TYR A 1 204 ? -6.348 11.272 10.215 1.00 95.12 204 TYR A O 1
ATOM 1594 N N . GLY A 1 205 ? -8.021 9.940 10.960 1.00 95.25 205 GLY A N 1
ATOM 1595 C CA . GLY A 1 205 ? -8.762 9.898 9.707 1.00 95.25 205 GLY A CA 1
ATOM 1596 C C . GLY A 1 205 ? -8.013 9.156 8.607 1.00 95.25 205 GLY A C 1
ATOM 1597 O O . GLY A 1 205 ? -6.855 8.781 8.753 1.00 95.25 205 GLY A O 1
ATOM 1598 N N . ILE A 1 206 ? -8.673 8.939 7.478 1.00 94.38 206 ILE A N 1
ATOM 1599 C CA . ILE A 1 206 ? -8.003 8.459 6.270 1.00 94.38 206 ILE A CA 1
ATOM 1600 C C . ILE A 1 206 ? -7.402 9.659 5.553 1.00 94.38 206 ILE A C 1
ATOM 1602 O O . ILE A 1 206 ? -8.103 10.635 5.290 1.00 94.38 206 ILE A O 1
ATOM 1606 N N . ASP A 1 207 ? -6.116 9.577 5.229 1.00 93.25 207 ASP A N 1
ATOM 1607 C CA . ASP A 1 207 ? -5.369 10.636 4.562 1.00 93.25 207 ASP A CA 1
ATOM 1608 C C . ASP A 1 207 ? -4.950 10.233 3.138 1.00 93.25 207 ASP A C 1
ATOM 1610 O O . ASP A 1 207 ? -5.239 9.129 2.668 1.00 93.25 207 ASP A O 1
ATOM 1614 N N . CYS A 1 208 ? -4.285 11.143 2.422 1.00 92.88 208 CYS A N 1
ATOM 1615 C CA . CYS A 1 208 ? -3.862 10.898 1.044 1.00 92.88 208 CYS A CA 1
ATOM 1616 C C . CYS A 1 208 ? -2.917 9.692 0.941 1.00 92.88 208 CYS A C 1
ATOM 1618 O O . CYS A 1 208 ? -3.075 8.856 0.053 1.00 92.88 208 CYS A O 1
ATOM 1620 N N . GLU A 1 209 ? -1.956 9.581 1.855 1.00 92.50 209 GLU A N 1
ATOM 1621 C CA . GLU A 1 209 ? -0.895 8.575 1.789 1.00 92.50 209 GLU A CA 1
ATOM 1622 C C . GLU A 1 209 ? -1.341 7.197 2.302 1.00 92.50 209 GLU A C 1
ATOM 1624 O O . GLU A 1 209 ? -0.720 6.190 1.967 1.00 92.50 209 GLU A O 1
ATOM 1629 N N . ARG A 1 210 ? -2.465 7.105 3.026 1.00 89.31 210 ARG A N 1
ATOM 1630 C CA . ARG A 1 210 ? -3.132 5.826 3.317 1.00 89.31 210 ARG A CA 1
ATOM 1631 C C . ARG A 1 210 ? -3.635 5.147 2.044 1.00 89.31 210 ARG A C 1
ATOM 1633 O O . ARG A 1 210 ? -3.595 3.923 1.963 1.00 89.31 210 ARG A O 1
ATOM 1640 N N . CYS A 1 211 ? -4.085 5.932 1.064 1.00 85.62 211 CYS A N 1
ATOM 1641 C CA . CYS A 1 211 ? -4.613 5.427 -0.205 1.00 85.62 211 CYS A CA 1
ATOM 1642 C C . CYS A 1 211 ? -3.560 5.409 -1.325 1.00 85.62 211 CYS A C 1
ATOM 1644 O O . CYS A 1 211 ? -3.521 4.469 -2.114 1.00 85.62 211 CYS A O 1
ATOM 1646 N N . HIS A 1 212 ? -2.712 6.437 -1.407 1.00 87.00 212 HIS A N 1
ATOM 1647 C CA . HIS A 1 212 ? -1.713 6.592 -2.472 1.00 87.00 212 HIS A CA 1
ATOM 1648 C C . HIS A 1 212 ? -0.324 6.052 -2.108 1.00 87.00 212 HIS A C 1
ATOM 1650 O O . HIS A 1 212 ? 0.523 5.909 -2.989 1.00 87.00 212 HIS A O 1
ATOM 1656 N N . GLY A 1 213 ? -0.093 5.719 -0.837 1.00 86.62 213 GLY A N 1
ATOM 1657 C CA . GLY A 1 213 ? 1.211 5.315 -0.330 1.00 86.62 213 GLY A CA 1
ATOM 1658 C C . GLY A 1 213 ? 2.144 6.499 -0.032 1.00 86.62 213 GLY A C 1
ATOM 1659 O O . GLY A 1 213 ? 1.730 7.657 -0.119 1.00 86.62 213 GLY A O 1
ATOM 1660 N N . PRO A 1 214 ? 3.406 6.210 0.332 1.00 88.69 214 PRO A N 1
ATOM 1661 C CA . PRO A 1 214 ? 4.387 7.225 0.709 1.00 88.69 214 PRO A CA 1
ATOM 1662 C C . PRO A 1 214 ? 4.739 8.160 -0.462 1.00 88.69 214 PRO A C 1
ATOM 1664 O O . PRO A 1 214 ? 5.162 7.703 -1.527 1.00 88.69 214 PRO A O 1
ATOM 1667 N N . GLY A 1 215 ? 4.600 9.468 -0.256 1.00 91.06 215 GLY A N 1
ATOM 1668 C CA . GLY A 1 215 ? 4.732 10.508 -1.277 1.00 91.06 215 GLY A CA 1
ATOM 1669 C C . GLY A 1 215 ? 5.978 11.389 -1.168 1.00 91.06 215 GLY A C 1
ATOM 1670 O O . GLY A 1 215 ? 6.147 12.275 -2.005 1.00 91.06 215 GLY A O 1
ATOM 1671 N N . MET A 1 216 ? 6.873 11.179 -0.196 1.00 90.62 216 MET A N 1
ATOM 1672 C CA . MET A 1 216 ? 7.991 12.107 0.048 1.00 90.62 216 MET A CA 1
ATOM 1673 C C . MET A 1 216 ? 8.912 12.273 -1.168 1.00 90.62 216 MET A C 1
ATOM 1675 O O . MET A 1 216 ? 9.256 13.390 -1.539 1.00 90.62 216 MET A O 1
ATOM 1679 N N . ASN A 1 217 ? 9.256 11.188 -1.866 1.00 88.69 217 ASN A N 1
ATOM 1680 C CA . ASN A 1 217 ? 10.104 11.281 -3.064 1.00 88.69 217 ASN A CA 1
ATOM 1681 C C . ASN A 1 217 ? 9.419 12.030 -4.217 1.00 88.69 217 ASN A C 1
ATOM 1683 O O . ASN A 1 217 ? 10.080 12.733 -4.977 1.00 88.69 217 ASN A O 1
ATOM 1687 N N . HIS A 1 218 ? 8.095 11.899 -4.336 1.00 90.62 218 HIS A N 1
ATOM 1688 C CA . HIS A 1 218 ? 7.309 12.661 -5.303 1.00 90.62 218 HIS A CA 1
ATOM 1689 C C . HIS A 1 218 ? 7.348 14.158 -4.968 1.00 90.62 218 HIS A C 1
ATOM 1691 O O . HIS A 1 218 ? 7.638 14.972 -5.844 1.00 90.62 218 HIS A O 1
ATOM 1697 N N . VAL A 1 219 ? 7.136 14.512 -3.697 1.00 91.94 219 VAL A N 1
ATOM 1698 C CA . VAL A 1 219 ? 7.230 15.898 -3.216 1.00 91.94 219 VAL A CA 1
ATOM 1699 C C . VAL A 1 219 ? 8.621 16.472 -3.483 1.00 91.94 219 VAL A C 1
ATOM 1701 O O . VAL A 1 219 ? 8.728 17.519 -4.118 1.00 91.94 219 VAL A O 1
ATOM 1704 N N . ASN A 1 220 ? 9.681 15.763 -3.089 1.00 91.50 220 ASN A N 1
ATOM 1705 C CA . ASN A 1 220 ? 11.063 16.204 -3.280 1.00 91.50 220 ASN A CA 1
ATOM 1706 C C . ASN A 1 220 ? 11.387 16.459 -4.758 1.00 91.50 220 ASN A C 1
ATOM 1708 O O . ASN A 1 220 ? 12.018 17.464 -5.088 1.00 91.50 220 ASN A O 1
ATOM 1712 N N . TYR A 1 221 ? 10.932 15.580 -5.659 1.00 91.81 221 TYR A N 1
ATOM 1713 C CA . TYR A 1 221 ? 11.122 15.777 -7.093 1.00 91.81 221 TYR A CA 1
ATOM 1714 C C . TYR A 1 221 ? 10.422 17.044 -7.588 1.00 91.81 221 TYR A C 1
ATOM 1716 O O . TYR A 1 221 ? 11.054 17.888 -8.216 1.00 91.81 221 TYR A O 1
ATOM 1724 N N . HIS A 1 222 ? 9.134 17.218 -7.291 1.00 92.12 222 HIS A N 1
ATOM 1725 C CA . HIS A 1 222 ? 8.380 18.365 -7.803 1.00 92.12 222 HIS A CA 1
ATOM 1726 C C . HIS A 1 222 ? 8.769 19.692 -7.146 1.00 92.12 222 HIS A C 1
ATOM 1728 O O . HIS A 1 222 ? 8.630 20.736 -7.773 1.00 92.12 222 HIS A O 1
ATOM 1734 N N . GLN A 1 223 ? 9.320 19.679 -5.934 1.00 91.00 223 GLN A N 1
ATOM 1735 C CA . GLN A 1 223 ? 9.931 20.871 -5.343 1.00 91.00 223 GLN A CA 1
ATOM 1736 C C . GLN A 1 223 ? 11.228 21.262 -6.061 1.00 91.00 223 GLN A C 1
ATOM 1738 O O . GLN A 1 223 ? 11.451 22.443 -6.321 1.00 91.00 223 GLN A O 1
ATOM 1743 N N . ALA A 1 224 ? 12.062 20.284 -6.430 1.00 90.94 224 ALA A N 1
ATOM 1744 C CA . ALA A 1 224 ? 13.276 20.530 -7.209 1.00 90.94 224 ALA A CA 1
ATOM 1745 C C . ALA A 1 224 ? 12.981 20.887 -8.682 1.00 90.94 224 ALA A C 1
ATOM 1747 O O . ALA A 1 224 ? 13.737 21.636 -9.302 1.00 90.94 224 ALA A O 1
ATOM 1748 N N . TYR A 1 225 ? 11.874 20.377 -9.236 1.00 91.25 225 TYR A N 1
ATOM 1749 C CA . TYR A 1 225 ? 11.482 20.513 -10.643 1.00 91.25 225 TYR A CA 1
ATOM 1750 C C . TYR A 1 225 ? 9.993 20.909 -10.797 1.00 91.25 225 TYR A C 1
ATOM 1752 O O . TYR A 1 225 ? 9.197 20.140 -11.343 1.00 91.25 225 TYR A O 1
ATOM 1760 N N . PRO A 1 226 ? 9.582 22.122 -10.375 1.00 89.19 226 PRO A N 1
ATOM 1761 C CA . PRO A 1 226 ? 8.166 22.517 -10.270 1.00 89.19 226 PRO A CA 1
ATOM 1762 C C . PRO A 1 226 ? 7.412 22.619 -11.604 1.00 89.19 226 PRO A C 1
ATOM 1764 O O . PRO A 1 226 ? 6.184 22.600 -11.624 1.00 89.19 226 PRO A O 1
ATOM 1767 N N . GLY A 1 227 ? 8.127 22.726 -12.727 1.00 88.25 227 GLY A N 1
ATOM 1768 C CA . GLY A 1 227 ? 7.533 22.748 -14.067 1.00 88.25 227 GLY A CA 1
ATOM 1769 C C . GLY A 1 227 ? 7.305 21.364 -14.681 1.00 88.25 227 GLY A C 1
ATOM 1770 O O . GLY A 1 227 ? 6.688 21.264 -15.741 1.00 88.25 227 GLY A O 1
ATOM 1771 N N . GLU A 1 228 ? 7.808 20.301 -14.056 1.00 90.38 228 GLU A N 1
ATOM 1772 C CA . GLU A 1 228 ? 7.752 18.948 -14.604 1.00 90.38 228 GLU A CA 1
ATOM 1773 C C . GLU A 1 228 ? 6.599 18.163 -13.984 1.00 90.38 228 GLU A C 1
ATOM 1775 O O . GLU A 1 228 ? 6.279 18.315 -12.807 1.00 90.38 228 GLU A O 1
ATOM 1780 N N . LYS A 1 229 ? 5.956 17.314 -14.788 1.00 88.69 229 LYS A N 1
ATOM 1781 C CA . LYS A 1 229 ? 4.872 16.428 -14.355 1.00 88.69 229 LYS A CA 1
ATOM 1782 C C . LYS A 1 229 ? 5.281 14.993 -14.626 1.00 88.69 229 LYS A C 1
ATOM 1784 O O . LYS A 1 229 ? 5.698 14.676 -15.734 1.00 88.69 229 LYS A O 1
ATOM 1789 N N . VAL A 1 230 ? 5.133 14.134 -13.624 1.00 90.00 230 VAL A N 1
ATOM 1790 C CA . VAL A 1 230 ? 5.429 12.707 -13.745 1.00 90.00 230 VAL A CA 1
ATOM 1791 C C . VAL A 1 230 ? 4.115 11.946 -13.662 1.00 90.00 230 VAL A C 1
ATOM 1793 O O . VAL A 1 230 ? 3.374 12.086 -12.691 1.00 90.00 230 VAL A O 1
ATOM 1796 N N . SER A 1 231 ? 3.827 11.144 -14.684 1.00 91.06 231 SER A N 1
ATOM 1797 C CA . SER A 1 231 ? 2.715 10.195 -14.682 1.00 91.06 231 SER A CA 1
ATOM 1798 C C . SER A 1 231 ? 3.265 8.786 -14.838 1.00 91.06 231 SER A C 1
ATOM 1800 O O . SER A 1 231 ? 4.141 8.545 -15.668 1.00 91.06 231 SER A O 1
ATOM 1802 N N . LEU A 1 232 ? 2.781 7.861 -14.014 1.00 91.50 232 LEU A N 1
ATOM 1803 C CA . LEU A 1 232 ? 3.279 6.491 -13.958 1.00 91.50 232 LEU A CA 1
ATOM 1804 C C . LEU A 1 232 ? 2.239 5.539 -14.542 1.00 91.50 232 LEU A C 1
ATOM 1806 O O . LEU A 1 232 ? 1.064 5.598 -14.192 1.00 91.50 232 LEU A O 1
ATOM 1810 N N . THR A 1 233 ? 2.688 4.631 -15.404 1.00 92.88 233 THR A N 1
ATOM 1811 C CA . THR A 1 233 ? 1.876 3.522 -15.918 1.00 92.88 233 THR A CA 1
ATOM 1812 C C . THR A 1 233 ? 2.619 2.217 -15.650 1.00 92.88 233 THR A C 1
ATOM 1814 O O . THR A 1 233 ? 3.812 2.114 -15.928 1.00 92.88 233 THR A O 1
ATOM 1817 N N . PHE A 1 234 ? 1.926 1.220 -15.097 1.00 91.69 234 PHE A N 1
ATOM 1818 C CA . PHE A 1 234 ? 2.513 -0.063 -14.696 1.00 91.69 234 PHE A CA 1
ATOM 1819 C C . PHE A 1 234 ? 1.988 -1.216 -15.556 1.00 91.69 234 PHE A C 1
ATOM 1821 O O . PHE A 1 234 ? 0.834 -1.215 -15.978 1.00 91.69 234 PHE A O 1
ATOM 1828 N N . GLY A 1 235 ? 2.843 -2.204 -15.824 1.00 92.00 235 GLY A N 1
ATOM 1829 C CA . GLY A 1 235 ? 2.558 -3.302 -16.746 1.00 92.00 235 GLY A CA 1
ATOM 1830 C C . GLY A 1 235 ? 3.790 -4.165 -17.020 1.00 92.00 235 GLY A C 1
ATOM 1831 O O . GLY A 1 235 ? 4.879 -3.900 -16.512 1.00 92.00 235 GLY A O 1
ATOM 1832 N N . SER A 1 236 ? 3.626 -5.228 -17.811 1.00 93.69 236 SER A N 1
ATOM 1833 C CA . SER A 1 236 ? 4.739 -6.101 -18.208 1.00 93.69 236 SER A CA 1
ATOM 1834 C C . SER A 1 236 ? 5.684 -5.386 -19.181 1.00 93.69 236 SER A C 1
ATOM 1836 O O . SER A 1 236 ? 5.217 -4.750 -20.132 1.00 93.69 236 SER A O 1
ATOM 1838 N N . SER A 1 237 ? 6.996 -5.566 -19.020 1.00 97.06 237 SER A N 1
ATOM 1839 C CA . SER A 1 237 ? 8.008 -4.935 -19.877 1.00 97.06 237 SER A CA 1
ATOM 1840 C C . SER A 1 237 ? 7.842 -5.265 -21.364 1.00 97.06 237 SER A C 1
ATOM 1842 O O . SER A 1 237 ? 7.977 -4.366 -22.189 1.00 97.06 237 SER A O 1
ATOM 1844 N N . GLY A 1 238 ? 7.464 -6.499 -21.721 1.00 96.69 238 GLY A N 1
ATOM 1845 C CA . GLY A 1 238 ? 7.234 -6.885 -23.119 1.00 96.69 238 GLY A CA 1
ATOM 1846 C C . GLY A 1 238 ? 6.039 -6.174 -23.767 1.00 96.69 238 GLY A C 1
ATOM 1847 O O . GLY A 1 238 ? 6.113 -5.769 -24.930 1.00 96.69 238 GLY A O 1
ATOM 1848 N N . LYS A 1 239 ? 4.949 -5.951 -23.017 1.00 95.50 239 LYS A N 1
ATOM 1849 C CA . LYS A 1 239 ? 3.804 -5.169 -23.515 1.00 95.50 239 LYS A CA 1
ATOM 1850 C C . LYS A 1 239 ? 4.156 -3.704 -23.723 1.00 95.50 239 LYS A C 1
ATOM 1852 O O . LYS A 1 239 ? 3.841 -3.167 -24.780 1.00 95.50 239 LYS A O 1
ATOM 1857 N N . PHE A 1 240 ? 4.833 -3.072 -22.765 1.00 97.25 240 PHE A N 1
ATOM 1858 C CA . PHE A 1 240 ? 5.251 -1.678 -22.930 1.00 97.25 240 PHE A CA 1
ATOM 1859 C C . PHE A 1 240 ? 6.275 -1.503 -24.039 1.00 97.25 240 PHE A C 1
ATOM 1861 O O . PHE A 1 240 ? 6.132 -0.570 -24.821 1.00 97.25 240 PHE A O 1
ATOM 1868 N N . ARG A 1 241 ? 7.228 -2.431 -24.191 1.00 98.00 241 ARG A N 1
ATOM 1869 C CA . ARG A 1 241 ? 8.113 -2.461 -25.361 1.00 98.00 241 ARG A CA 1
ATOM 1870 C C . ARG A 1 241 ? 7.296 -2.423 -26.654 1.00 98.00 241 ARG A C 1
ATOM 1872 O O . ARG A 1 241 ? 7.504 -1.535 -27.469 1.00 98.00 241 ARG A O 1
ATOM 1879 N N . SER A 1 242 ? 6.328 -3.330 -26.795 1.00 97.44 242 SER A N 1
ATOM 1880 C CA . SER A 1 242 ? 5.486 -3.420 -27.997 1.00 97.44 242 SER A CA 1
ATOM 1881 C C . SER A 1 242 ? 4.678 -2.135 -28.238 1.00 97.44 242 SER A C 1
ATOM 1883 O O . SER A 1 242 ? 4.554 -1.682 -29.371 1.00 97.44 242 SER A O 1
ATOM 1885 N N . GLN A 1 243 ? 4.157 -1.509 -27.177 1.00 97.50 243 GLN A N 1
ATOM 1886 C CA . GLN A 1 243 ? 3.445 -0.228 -27.268 1.00 97.50 243 GLN A CA 1
ATOM 1887 C C . GLN A 1 243 ? 4.369 0.923 -27.691 1.00 97.50 243 GLN A C 1
ATOM 1889 O O . GLN A 1 243 ? 3.994 1.717 -28.549 1.00 97.50 243 GLN A O 1
ATOM 1894 N N . ILE A 1 244 ? 5.578 1.006 -27.133 1.00 97.81 244 ILE A N 1
ATOM 1895 C CA . ILE A 1 244 ? 6.584 2.021 -27.488 1.00 97.81 244 ILE A CA 1
ATOM 1896 C C . ILE A 1 244 ? 7.031 1.848 -28.944 1.00 97.81 244 ILE A C 1
ATOM 1898 O O . ILE A 1 244 ? 7.114 2.822 -29.693 1.00 97.81 244 ILE A O 1
ATOM 1902 N N . GLU A 1 245 ? 7.272 0.610 -29.377 1.00 96.25 245 GLU A N 1
ATOM 1903 C CA . GLU A 1 245 ? 7.590 0.285 -30.773 1.00 96.25 245 GLU A CA 1
ATOM 1904 C C . GLU A 1 245 ? 6.458 0.725 -31.717 1.00 96.25 245 GLU A C 1
ATOM 1906 O O . GLU A 1 245 ? 6.733 1.314 -32.768 1.00 96.25 245 GLU A O 1
ATOM 1911 N N . ALA A 1 246 ? 5.202 0.548 -31.291 1.00 96.88 246 ALA A N 1
ATOM 1912 C CA . ALA A 1 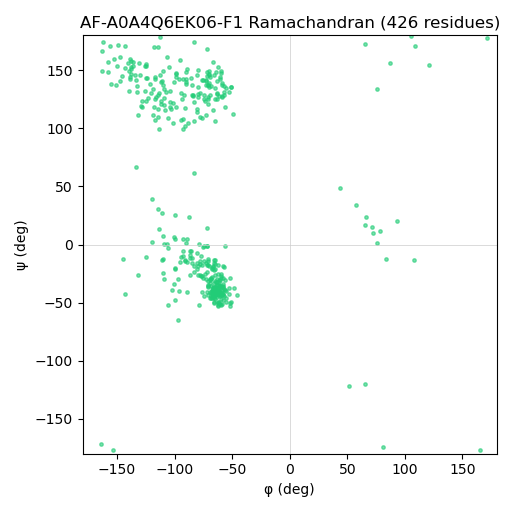246 ? 4.000 1.012 -31.983 1.00 96.88 246 ALA A CA 1
ATOM 1913 C C . ALA A 1 246 ? 3.736 2.531 -31.878 1.00 96.88 246 ALA A C 1
ATOM 1915 O O . ALA A 1 246 ? 2.790 3.023 -32.489 1.00 96.88 246 ALA A O 1
ATOM 1916 N N . GLY A 1 247 ? 4.562 3.291 -31.150 1.00 95.50 247 GLY A N 1
ATOM 1917 C CA . GLY A 1 247 ? 4.467 4.753 -31.062 1.00 95.50 247 GLY A CA 1
ATOM 1918 C C . GLY A 1 247 ? 3.635 5.294 -29.898 1.00 95.50 247 GLY A C 1
ATOM 1919 O O . GLY A 1 247 ? 3.210 6.446 -29.949 1.00 95.50 247 GLY A O 1
ATOM 1920 N N . ALA A 1 248 ? 3.400 4.501 -28.849 1.00 96.19 248 ALA A N 1
ATOM 1921 C CA . ALA A 1 248 ? 2.791 5.006 -27.622 1.00 96.19 248 ALA A CA 1
ATOM 1922 C C . ALA A 1 248 ? 3.642 6.142 -27.007 1.00 96.19 248 ALA A C 1
ATOM 1924 O O . ALA A 1 248 ? 4.872 6.030 -26.976 1.00 96.19 248 ALA A O 1
ATOM 1925 N N . PRO A 1 249 ? 3.011 7.218 -26.500 1.00 94.94 249 PRO A N 1
ATOM 1926 C CA . PRO A 1 249 ? 3.692 8.456 -26.122 1.00 94.94 249 PRO A CA 1
ATOM 1927 C C . PRO A 1 249 ? 4.295 8.380 -24.710 1.00 94.94 249 PRO A C 1
ATOM 1929 O O . PRO A 1 249 ? 3.895 9.116 -23.812 1.00 94.94 249 PRO A O 1
ATOM 1932 N N . PHE A 1 250 ? 5.232 7.457 -24.495 1.00 97.50 250 PHE A N 1
ATOM 1933 C CA . PHE A 1 250 ? 6.014 7.383 -23.259 1.00 97.50 250 PHE A CA 1
ATOM 1934 C C . PHE A 1 250 ? 7.315 8.169 -23.401 1.00 97.50 250 PHE A C 1
ATOM 1936 O O . PHE A 1 250 ? 7.956 8.093 -24.443 1.00 97.50 250 PHE A O 1
ATOM 1943 N N . ASP A 1 251 ? 7.743 8.848 -22.335 1.00 97.88 251 ASP A N 1
ATOM 1944 C CA . ASP A 1 251 ? 9.001 9.613 -22.328 1.00 97.88 251 ASP A CA 1
ATOM 1945 C C . ASP A 1 251 ? 10.170 8.826 -21.704 1.00 97.88 251 ASP A C 1
ATOM 1947 O O . ASP A 1 251 ? 11.335 8.995 -22.069 1.00 97.88 251 ASP A O 1
ATOM 1951 N N . LEU A 1 252 ? 9.865 7.927 -20.764 1.00 98.19 252 LEU A N 1
ATOM 1952 C CA . LEU A 1 252 ? 10.830 7.090 -20.057 1.00 98.19 252 LEU A CA 1
ATOM 1953 C C . LEU A 1 252 ? 10.272 5.678 -19.889 1.00 98.19 252 LEU A C 1
ATOM 1955 O O . LEU A 1 252 ? 9.150 5.496 -19.421 1.00 98.19 252 LEU A O 1
ATOM 1959 N N . PHE A 1 253 ? 11.083 4.676 -20.211 1.00 98.44 253 PHE A N 1
ATOM 1960 C CA . PHE A 1 253 ? 10.755 3.273 -19.985 1.00 98.44 253 PHE A CA 1
ATOM 1961 C C . PHE A 1 253 ? 11.708 2.667 -18.958 1.00 98.44 253 PHE A C 1
ATOM 1963 O O . PHE A 1 253 ? 12.921 2.776 -19.112 1.00 98.44 253 PHE A O 1
ATOM 1970 N N . LEU A 1 254 ? 11.167 2.016 -17.926 1.00 98.12 254 LEU A N 1
ATOM 1971 C CA . LEU A 1 254 ? 11.917 1.223 -16.948 1.00 98.12 254 LEU A CA 1
ATOM 1972 C C . LEU A 1 254 ? 11.508 -0.246 -17.102 1.00 98.12 254 LEU A C 1
ATOM 1974 O O . LEU A 1 254 ? 10.378 -0.625 -16.793 1.00 98.12 254 LEU A O 1
ATOM 1978 N N . SER A 1 255 ? 12.418 -1.066 -17.620 1.00 97.88 255 SER A N 1
ATOM 1979 C CA . SER A 1 255 ? 12.195 -2.486 -17.876 1.00 97.88 255 SER A CA 1
ATOM 1980 C C . SER A 1 255 ? 12.713 -3.356 -16.736 1.00 97.88 255 SER A C 1
ATOM 1982 O O . SER A 1 255 ? 13.812 -3.136 -16.229 1.00 97.88 255 SER A O 1
ATOM 1984 N N . ALA A 1 256 ? 11.983 -4.432 -16.430 1.00 96.81 256 ALA A N 1
ATOM 1985 C CA . ALA A 1 256 ? 12.431 -5.475 -15.511 1.00 96.81 256 ALA A CA 1
ATOM 1986 C C . ALA A 1 256 ? 13.549 -6.360 -16.098 1.00 96.81 256 ALA A C 1
ATOM 1988 O O . ALA A 1 256 ? 14.037 -7.264 -15.423 1.00 96.81 256 ALA A O 1
ATOM 1989 N N . ASP A 1 257 ? 13.967 -6.118 -17.342 1.00 96.56 257 ASP A N 1
ATOM 1990 C CA . ASP A 1 257 ? 15.124 -6.759 -17.955 1.00 96.56 257 ASP A CA 1
ATOM 1991 C C . ASP A 1 257 ? 15.853 -5.847 -18.959 1.00 96.56 257 ASP A C 1
ATOM 1993 O O . ASP A 1 257 ? 15.317 -4.855 -19.458 1.00 96.56 257 ASP A O 1
ATOM 1997 N N . THR A 1 258 ? 17.100 -6.194 -19.266 1.00 97.69 258 THR A N 1
ATOM 1998 C CA . THR A 1 258 ? 17.914 -5.491 -20.266 1.00 97.69 258 THR A CA 1
ATOM 1999 C C . THR A 1 258 ? 17.434 -5.749 -21.708 1.00 97.69 258 THR A C 1
ATOM 2001 O O . THR A 1 258 ? 17.338 -4.782 -22.464 1.00 97.69 258 THR A O 1
ATOM 2004 N N . PRO A 1 259 ? 17.039 -6.981 -22.112 1.00 97.69 259 PRO A N 1
ATOM 2005 C CA . PRO A 1 259 ? 16.618 -7.260 -23.486 1.00 97.69 259 PRO A CA 1
ATOM 2006 C C . PRO A 1 259 ? 15.472 -6.393 -24.021 1.00 97.69 259 PRO A C 1
ATOM 2008 O O . PRO A 1 259 ? 15.528 -6.002 -25.190 1.00 97.69 259 PRO A O 1
ATOM 2011 N N . ASN A 1 260 ? 14.450 -6.067 -23.214 1.00 98.25 260 ASN A N 1
ATOM 2012 C CA . ASN A 1 260 ? 13.366 -5.190 -23.674 1.00 98.25 260 ASN A CA 1
ATOM 2013 C C . ASN A 1 260 ? 13.827 -3.734 -23.842 1.00 98.25 260 ASN A C 1
ATOM 2015 O O . ASN A 1 260 ? 13.398 -3.075 -24.787 1.00 98.25 260 ASN A O 1
ATOM 2019 N N . ALA A 1 261 ? 14.711 -3.234 -22.972 1.00 98.12 261 ALA A N 1
ATOM 2020 C CA . ALA A 1 261 ? 15.281 -1.895 -23.121 1.00 98.12 261 ALA A CA 1
ATOM 2021 C C . ALA A 1 261 ? 16.175 -1.811 -24.372 1.00 98.12 261 ALA A C 1
ATOM 2023 O O . ALA A 1 261 ? 16.021 -0.901 -25.186 1.00 98.12 261 ALA A O 1
ATOM 2024 N N . ASP A 1 262 ? 17.034 -2.810 -24.588 1.00 98.38 262 ASP A N 1
ATOM 2025 C CA . ASP A 1 262 ? 17.899 -2.876 -25.770 1.00 98.38 262 ASP A CA 1
ATOM 2026 C C . ASP A 1 262 ? 17.102 -3.012 -27.072 1.00 98.38 262 ASP A C 1
ATOM 2028 O O . ASP A 1 262 ? 17.527 -2.518 -28.115 1.00 98.38 262 ASP A O 1
ATOM 2032 N N . ALA A 1 263 ? 15.946 -3.679 -27.042 1.00 98.25 263 ALA A N 1
ATOM 2033 C CA . ALA A 1 263 ? 15.071 -3.782 -28.207 1.00 98.25 263 ALA A CA 1
ATOM 2034 C C . ALA A 1 263 ? 14.559 -2.406 -28.661 1.00 98.25 263 ALA A C 1
ATOM 2036 O O . ALA A 1 263 ? 14.616 -2.107 -29.851 1.00 98.25 263 ALA A O 1
ATOM 2037 N N . ILE A 1 264 ? 14.179 -1.531 -27.725 1.00 98.44 264 ILE A N 1
ATOM 2038 C CA . ILE A 1 264 ? 13.765 -0.148 -28.024 1.00 98.44 264 ILE A CA 1
ATOM 2039 C C . ILE A 1 264 ? 14.926 0.659 -28.619 1.00 98.44 264 ILE A C 1
ATOM 2041 O O . ILE A 1 264 ? 14.724 1.444 -29.551 1.00 98.44 264 ILE A O 1
ATOM 2045 N N . VAL A 1 265 ? 16.149 0.444 -28.119 1.00 98.31 265 VAL A N 1
ATOM 2046 C CA . VAL A 1 265 ? 17.364 1.052 -28.685 1.00 98.31 265 VAL A CA 1
ATOM 2047 C C . VAL A 1 265 ? 17.584 0.576 -30.123 1.00 98.31 265 VAL A C 1
ATOM 2049 O O . VAL A 1 265 ? 17.726 1.407 -31.020 1.00 98.31 265 VAL A O 1
ATOM 2052 N N . ARG A 1 266 ? 17.540 -0.741 -30.375 1.00 98.00 266 ARG A N 1
ATOM 2053 C CA . ARG A 1 266 ? 17.685 -1.327 -31.723 1.00 98.00 266 ARG A CA 1
ATOM 2054 C C . ARG A 1 266 ? 16.591 -0.877 -32.690 1.00 98.00 266 ARG A C 1
ATOM 2056 O O . ARG A 1 266 ? 16.874 -0.677 -33.864 1.00 98.00 266 ARG A O 1
ATOM 2063 N N . ALA A 1 267 ? 15.370 -0.670 -32.202 1.00 97.38 267 ALA A N 1
ATOM 2064 C CA . ALA A 1 267 ? 14.254 -0.133 -32.980 1.00 97.38 267 ALA A CA 1
ATOM 2065 C C . ALA A 1 267 ? 14.401 1.369 -33.306 1.00 97.38 267 ALA A C 1
ATOM 2067 O O . ALA A 1 267 ? 13.527 1.956 -33.943 1.00 97.38 267 ALA A O 1
ATOM 2068 N N . GLY A 1 268 ? 15.473 2.025 -32.842 1.00 97.19 268 GLY A N 1
ATOM 2069 C CA . GLY A 1 268 ? 15.747 3.437 -33.103 1.00 97.19 268 GLY A CA 1
ATOM 2070 C C . GLY A 1 268 ? 14.829 4.407 -32.356 1.00 97.19 268 GLY A C 1
ATOM 2071 O O . GLY A 1 268 ? 14.878 5.608 -32.632 1.00 97.19 268 GLY A O 1
ATOM 2072 N N . LYS A 1 269 ? 14.019 3.916 -31.408 1.00 97.81 269 LYS A N 1
ATOM 2073 C CA . LYS A 1 269 ? 13.044 4.700 -30.628 1.00 97.81 269 LYS A CA 1
ATOM 2074 C C . LYS A 1 269 ? 13.658 5.383 -29.400 1.00 97.81 269 LYS A C 1
ATOM 2076 O O . LYS A 1 269 ? 13.049 6.287 -28.844 1.00 97.81 269 LYS A O 1
ATOM 2081 N N . ALA A 1 270 ? 14.851 4.970 -28.985 1.00 97.81 270 ALA A N 1
ATOM 2082 C CA . ALA A 1 270 ? 15.562 5.524 -27.836 1.00 97.81 270 ALA A CA 1
ATOM 2083 C C . ALA A 1 270 ? 16.403 6.758 -28.186 1.00 97.81 270 ALA A C 1
ATOM 2085 O O . ALA A 1 270 ? 17.042 6.782 -29.240 1.00 97.81 270 ALA A O 1
ATOM 2086 N N . SER A 1 271 ? 16.468 7.738 -27.283 1.00 96.62 271 SER A N 1
ATOM 2087 C CA . SER A 1 271 ? 17.312 8.943 -27.420 1.00 96.62 271 SER A CA 1
ATOM 2088 C C . SER A 1 271 ? 18.784 8.691 -27.093 1.00 96.62 271 SER A C 1
ATOM 2090 O O . SER A 1 271 ? 19.650 9.497 -27.414 1.00 96.62 271 SER A O 1
ATOM 2092 N N . GLY A 1 272 ? 19.084 7.556 -26.464 1.00 95.69 272 GLY A N 1
ATOM 2093 C CA . GLY A 1 272 ? 20.430 7.141 -26.088 1.00 95.69 272 GLY A CA 1
ATOM 2094 C C . GLY A 1 272 ? 20.483 5.649 -25.748 1.00 95.69 272 GLY A C 1
ATOM 2095 O O . GLY A 1 272 ? 19.501 4.936 -25.969 1.00 95.69 272 GLY A O 1
ATOM 2096 N N . PRO A 1 273 ? 21.614 5.152 -25.219 1.00 97.38 273 PRO A N 1
ATOM 2097 C CA . PRO A 1 273 ? 21.732 3.755 -24.817 1.00 97.38 273 PRO A CA 1
ATOM 2098 C C . PRO A 1 273 ? 20.816 3.430 -23.629 1.00 97.38 273 PRO A C 1
ATOM 2100 O O . PRO A 1 273 ? 20.458 4.306 -22.834 1.00 97.38 273 PRO A O 1
ATOM 2103 N N . ALA A 1 274 ? 20.487 2.145 -23.478 1.00 98.00 274 ALA A N 1
ATOM 2104 C CA . ALA A 1 274 ? 19.860 1.650 -22.263 1.00 98.00 274 ALA A CA 1
ATOM 2105 C C . ALA A 1 274 ? 20.787 1.891 -21.060 1.00 98.00 274 ALA A C 1
ATOM 2107 O O . ALA A 1 274 ? 22.010 1.761 -21.158 1.00 98.00 274 ALA A O 1
ATOM 2108 N N . PHE A 1 275 ? 20.207 2.245 -19.916 1.00 98.06 275 PHE A N 1
ATOM 2109 C CA . PHE A 1 275 ? 20.935 2.459 -18.673 1.00 98.06 275 PHE A CA 1
ATOM 2110 C C . PHE A 1 275 ? 20.483 1.431 -17.630 1.00 98.06 275 PHE A C 1
ATOM 2112 O O . PHE A 1 275 ? 19.286 1.304 -17.371 1.00 98.06 275 PHE A O 1
ATOM 2119 N N . PRO A 1 276 ? 21.400 0.678 -17.012 1.00 97.69 276 PRO A N 1
ATOM 2120 C CA . PRO A 1 276 ? 21.032 -0.216 -15.927 1.00 97.69 276 PRO A CA 1
ATOM 2121 C C . PRO A 1 276 ? 20.648 0.592 -14.682 1.00 97.69 276 PRO A C 1
ATOM 2123 O O . PRO A 1 276 ? 21.198 1.668 -14.439 1.00 97.69 276 PRO A O 1
ATOM 2126 N N . TYR A 1 277 ? 19.705 0.079 -13.892 1.00 97.81 277 TYR A N 1
ATOM 2127 C CA . TYR A 1 277 ? 19.306 0.736 -12.640 1.00 97.81 277 TYR A CA 1
ATOM 2128 C C . TYR A 1 277 ? 19.248 -0.200 -11.434 1.00 97.81 277 TYR A C 1
ATOM 2130 O O . TYR A 1 277 ? 19.417 0.260 -10.305 1.00 97.81 277 TYR A O 1
ATOM 2138 N N . ALA A 1 278 ? 19.018 -1.498 -11.642 1.00 97.75 278 ALA A N 1
ATOM 2139 C CA . ALA A 1 278 ? 18.955 -2.459 -10.550 1.00 97.75 278 ALA A CA 1
ATOM 2140 C C . ALA A 1 278 ? 19.099 -3.913 -11.019 1.00 97.75 278 ALA A C 1
ATOM 2142 O O . ALA A 1 278 ? 18.914 -4.232 -12.192 1.00 97.75 278 ALA A O 1
ATOM 2143 N N . LYS A 1 279 ? 19.330 -4.813 -10.066 1.00 97.44 279 LYS A N 1
ATOM 2144 C CA . LYS A 1 279 ? 19.197 -6.263 -10.200 1.00 97.44 279 LYS A CA 1
ATOM 2145 C C . LYS A 1 279 ? 17.982 -6.735 -9.394 1.00 97.44 279 LYS A C 1
ATOM 2147 O O . LYS A 1 279 ? 17.850 -6.426 -8.210 1.00 97.44 279 LYS A O 1
ATOM 2152 N N . GLY A 1 280 ? 17.081 -7.457 -10.049 1.00 96.62 280 GLY A N 1
ATOM 2153 C CA . GLY A 1 280 ? 15.899 -8.079 -9.462 1.00 96.62 280 GLY A CA 1
ATOM 2154 C C . GLY A 1 280 ? 16.122 -9.561 -9.162 1.00 96.62 280 GLY A C 1
ATOM 2155 O O . GLY A 1 280 ? 16.828 -10.257 -9.893 1.00 96.62 280 GLY A O 1
ATOM 2156 N N . ARG A 1 281 ? 15.496 -10.056 -8.090 1.00 97.31 281 ARG A N 1
ATOM 2157 C CA . ARG A 1 281 ? 15.557 -11.466 -7.666 1.00 97.31 281 ARG A CA 1
ATOM 2158 C C . ARG A 1 281 ? 14.165 -12.068 -7.515 1.00 97.31 281 ARG A C 1
ATOM 2160 O O . ARG A 1 281 ? 13.202 -11.340 -7.257 1.00 97.31 281 ARG A O 1
ATOM 2167 N N . LEU A 1 282 ? 14.079 -13.383 -7.673 1.00 97.88 282 LEU A N 1
ATOM 2168 C CA . LEU A 1 282 ? 12.856 -14.169 -7.550 1.00 97.88 282 LEU A CA 1
ATOM 2169 C C . LEU A 1 282 ? 12.659 -14.651 -6.112 1.00 97.88 282 LEU A C 1
ATOM 2171 O O . LEU A 1 282 ? 13.613 -15.032 -5.429 1.00 97.88 282 LEU A O 1
ATOM 2175 N N . SER A 1 283 ? 11.412 -14.661 -5.661 1.00 98.00 283 SER A N 1
ATOM 2176 C CA . SER A 1 283 ? 11.033 -15.089 -4.323 1.00 98.00 283 SER A CA 1
ATOM 2177 C C . SER A 1 283 ? 9.756 -15.918 -4.366 1.00 98.00 283 SER A C 1
ATOM 2179 O O . SER A 1 283 ? 8.843 -15.616 -5.131 1.00 98.00 283 SER A O 1
ATOM 2181 N N . LEU A 1 284 ? 9.683 -16.949 -3.527 1.00 98.38 284 LEU A N 1
ATOM 2182 C CA . LEU A 1 284 ? 8.409 -17.562 -3.170 1.00 98.38 284 LEU A CA 1
ATOM 2183 C C . LEU A 1 284 ? 7.734 -16.698 -2.115 1.00 98.38 284 LEU A C 1
ATOM 2185 O O . LEU A 1 284 ? 8.389 -16.296 -1.154 1.00 98.38 284 LEU A O 1
ATOM 2189 N N . TRP A 1 285 ? 6.437 -16.459 -2.268 1.00 98.56 285 TRP A N 1
ATOM 2190 C CA . TRP A 1 285 ? 5.633 -15.725 -1.295 1.00 98.56 285 TRP A CA 1
ATOM 2191 C C . TRP A 1 285 ? 4.320 -16.453 -1.014 1.00 98.56 285 TRP A C 1
ATOM 2193 O O . TRP A 1 285 ? 3.704 -17.018 -1.921 1.00 98.56 285 TRP A O 1
ATOM 2203 N N . VAL A 1 286 ? 3.907 -16.436 0.253 1.00 98.44 286 VAL A N 1
ATOM 2204 C CA . VAL A 1 286 ? 2.635 -16.974 0.759 1.00 98.44 286 VAL A CA 1
ATOM 2205 C C . VAL A 1 286 ? 2.057 -16.018 1.797 1.00 98.44 286 VAL A C 1
ATOM 2207 O O . VAL A 1 286 ? 2.797 -15.267 2.434 1.00 98.44 286 VAL A O 1
ATOM 2210 N N . LYS A 1 287 ? 0.749 -16.102 2.051 1.00 97.56 287 LYS A N 1
ATOM 2211 C CA . LYS A 1 287 ? 0.117 -15.382 3.168 1.00 97.56 287 LYS A CA 1
ATOM 2212 C C . LYS A 1 287 ? 0.713 -15.799 4.515 1.00 97.56 287 LYS A C 1
ATOM 2214 O O . LYS A 1 287 ? 1.100 -16.955 4.699 1.00 97.56 287 LYS A O 1
ATOM 2219 N N . ALA A 1 288 ? 0.732 -14.880 5.478 1.00 94.31 288 ALA A N 1
ATOM 2220 C CA . ALA A 1 288 ? 1.369 -15.080 6.781 1.00 94.31 288 ALA A CA 1
ATOM 2221 C C . ALA A 1 288 ? 0.842 -16.323 7.515 1.00 94.31 288 ALA A C 1
ATOM 2223 O O . ALA A 1 288 ? 1.627 -17.101 8.056 1.00 94.31 288 ALA A O 1
ATOM 2224 N N . ASN A 1 289 ? -0.471 -16.559 7.444 1.00 92.62 289 ASN A N 1
ATOM 2225 C CA . ASN A 1 289 ? -1.157 -17.693 8.066 1.00 92.62 289 ASN A CA 1
ATOM 2226 C C . ASN A 1 289 ? -1.036 -19.026 7.298 1.00 92.62 289 ASN A C 1
ATOM 2228 O O . ASN A 1 289 ? -1.602 -20.032 7.732 1.00 92.62 289 ASN A O 1
ATOM 2232 N N . SER A 1 290 ? -0.331 -19.060 6.163 1.00 95.94 290 SER A N 1
ATOM 2233 C CA . SER A 1 290 ? -0.100 -20.296 5.417 1.00 95.94 290 SER A CA 1
ATOM 2234 C C . SER A 1 290 ? 0.714 -21.288 6.249 1.00 95.94 290 SER A C 1
ATOM 2236 O O . SER A 1 290 ? 1.676 -20.907 6.916 1.00 95.94 290 SER A O 1
ATOM 2238 N N . LYS A 1 291 ? 0.371 -22.577 6.164 1.00 95.75 291 LYS A N 1
ATOM 2239 C CA . LYS A 1 291 ? 1.122 -23.671 6.806 1.00 95.75 291 LYS A CA 1
ATOM 2240 C C . LYS A 1 291 ? 2.284 -24.185 5.946 1.00 95.75 291 LYS A C 1
ATOM 2242 O O . LYS A 1 291 ? 3.058 -25.019 6.412 1.00 95.75 291 LYS A O 1
ATOM 2247 N N . LEU A 1 292 ? 2.418 -23.687 4.714 1.00 96.75 292 LEU A N 1
ATOM 2248 C CA . LEU A 1 292 ? 3.472 -24.095 3.788 1.00 96.75 292 LEU A CA 1
ATOM 2249 C C . LEU A 1 292 ? 4.854 -23.724 4.343 1.00 96.75 292 LEU A C 1
ATOM 2251 O O . LEU A 1 292 ? 5.106 -22.573 4.733 1.00 96.75 292 LEU A O 1
ATOM 2255 N N . LYS A 1 293 ? 5.752 -24.711 4.352 1.00 95.69 293 LYS A N 1
ATOM 2256 C CA . LYS A 1 293 ? 7.157 -24.550 4.734 1.00 95.69 293 LYS A CA 1
ATOM 2257 C C . LYS A 1 293 ? 7.952 -24.157 3.500 1.00 95.69 293 LYS A C 1
ATOM 2259 O O . LYS A 1 293 ? 8.180 -24.987 2.633 1.00 95.69 293 LYS A O 1
ATOM 2264 N N . LEU A 1 294 ? 8.324 -22.885 3.416 1.00 96.38 294 LEU A N 1
ATOM 2265 C CA . LEU A 1 294 ? 9.069 -22.368 2.275 1.00 96.38 294 LEU A CA 1
ATOM 2266 C C . LEU A 1 294 ? 10.533 -22.809 2.326 1.00 96.38 294 LEU A C 1
ATOM 2268 O O . LEU A 1 294 ? 11.150 -22.797 3.390 1.00 96.38 294 LEU A O 1
ATOM 2272 N N . ASP A 1 295 ? 11.089 -23.119 1.162 1.00 94.69 295 ASP A N 1
ATOM 2273 C CA . ASP A 1 295 ? 12.499 -23.433 0.971 1.00 94.69 295 ASP A CA 1
ATOM 2274 C C . ASP A 1 295 ? 13.018 -22.808 -0.334 1.00 94.69 295 ASP A C 1
ATOM 2276 O O . ASP A 1 295 ? 12.254 -22.538 -1.264 1.00 94.69 295 ASP A O 1
ATOM 2280 N N . ALA A 1 296 ? 14.328 -22.573 -0.410 1.00 95.75 296 ALA A N 1
ATOM 2281 C CA . ALA A 1 296 ? 14.948 -21.911 -1.559 1.00 95.75 296 ALA A CA 1
ATOM 2282 C C . ALA A 1 296 ? 15.046 -22.804 -2.814 1.00 95.75 296 ALA A C 1
ATOM 2284 O O . ALA A 1 296 ? 15.304 -22.289 -3.902 1.00 95.75 296 ALA A O 1
ATOM 2285 N N . SER A 1 297 ? 14.852 -24.122 -2.675 1.00 95.12 297 SER A N 1
ATOM 2286 C CA . SER A 1 297 ? 14.986 -25.119 -3.750 1.00 95.12 297 SER A CA 1
ATOM 2287 C C . SER A 1 297 ? 13.688 -25.383 -4.518 1.00 95.12 297 SER A C 1
ATOM 2289 O O . SER A 1 297 ? 13.671 -26.210 -5.426 1.00 95.12 297 SER A O 1
ATOM 2291 N N . LEU A 1 298 ? 12.602 -24.680 -4.167 1.00 96.19 298 LEU A N 1
ATOM 2292 C CA . LEU A 1 298 ? 11.252 -24.884 -4.706 1.00 96.19 298 LEU A CA 1
ATOM 2293 C C . LEU A 1 298 ? 10.638 -26.250 -4.341 1.00 96.19 298 LEU A C 1
ATOM 2295 O O . LEU A 1 298 ? 9.646 -26.664 -4.948 1.00 96.19 298 LEU A O 1
ATOM 2299 N N . GLY A 1 299 ? 11.187 -26.945 -3.339 1.00 93.69 299 GLY A N 1
ATOM 2300 C CA . GLY A 1 299 ? 10.710 -28.255 -2.891 1.00 93.69 299 GLY A CA 1
ATOM 2301 C C . GLY A 1 299 ? 9.249 -28.223 -2.441 1.00 93.69 299 GLY A C 1
ATOM 2302 O O . GLY A 1 299 ? 8.467 -29.097 -2.824 1.00 93.69 299 GLY A O 1
ATOM 2303 N N . VAL A 1 300 ? 8.871 -27.159 -1.728 1.00 96.00 300 VAL A N 1
ATOM 2304 C CA . VAL A 1 300 ? 7.514 -26.878 -1.241 1.00 96.00 300 VAL A CA 1
ATOM 2305 C C . VAL A 1 300 ? 6.445 -26.941 -2.327 1.00 96.00 300 VAL A C 1
ATOM 2307 O O . VAL A 1 300 ? 5.314 -27.306 -2.033 1.00 96.00 300 VAL A O 1
ATOM 2310 N N . LEU A 1 301 ? 6.772 -26.651 -3.592 1.00 96.75 301 LEU A N 1
ATOM 2311 C CA . LEU A 1 301 ? 5.782 -26.635 -4.676 1.00 96.75 301 LEU A CA 1
ATOM 2312 C C . LEU A 1 301 ? 5.170 -28.017 -4.961 1.00 96.75 301 LEU A C 1
ATOM 2314 O O . LEU A 1 301 ? 4.125 -28.105 -5.603 1.00 96.75 301 LEU A O 1
ATOM 2318 N N . ARG A 1 302 ? 5.799 -29.097 -4.477 1.00 94.94 302 ARG A N 1
ATOM 2319 C CA . ARG A 1 302 ? 5.273 -30.468 -4.565 1.00 94.94 302 ARG A CA 1
ATOM 2320 C C . ARG A 1 302 ? 4.219 -30.783 -3.499 1.00 94.94 302 ARG A C 1
ATOM 2322 O O . ARG A 1 302 ? 3.629 -31.860 -3.559 1.00 94.94 302 ARG A O 1
ATOM 2329 N N . ASP A 1 303 ? 3.986 -29.889 -2.537 1.00 96.50 303 ASP A N 1
ATOM 2330 C CA . ASP A 1 303 ? 3.006 -30.106 -1.475 1.00 96.50 303 ASP A CA 1
ATOM 2331 C C . ASP A 1 303 ? 1.601 -30.339 -2.076 1.00 96.50 303 ASP A C 1
ATOM 2333 O O . ASP A 1 303 ? 1.142 -29.555 -2.919 1.00 96.50 303 ASP A O 1
ATOM 2337 N N . PRO A 1 304 ? 0.903 -31.424 -1.692 1.00 95.00 304 PRO A N 1
ATOM 2338 C CA . PRO A 1 304 ? -0.395 -31.772 -2.264 1.00 95.00 304 PRO A CA 1
ATOM 2339 C C . PRO A 1 304 ? -1.500 -30.764 -1.920 1.00 95.00 304 PRO A C 1
ATOM 2341 O O . PRO A 1 304 ? -2.508 -30.722 -2.623 1.00 95.00 304 PRO A O 1
ATOM 2344 N N . SER A 1 305 ? -1.324 -29.945 -0.876 1.00 96.00 305 SER A N 1
ATOM 2345 C CA . SER A 1 305 ? -2.275 -28.884 -0.523 1.00 96.00 305 SER A CA 1
ATOM 2346 C C . SER A 1 305 ? -2.268 -27.714 -1.511 1.00 96.00 305 SER A C 1
ATOM 2348 O O . SER A 1 305 ? -3.241 -26.967 -1.560 1.00 96.00 305 SER A O 1
ATOM 2350 N N . ILE A 1 306 ? -1.220 -27.575 -2.330 1.00 97.81 306 ILE A N 1
ATOM 2351 C CA . ILE A 1 306 ? -1.120 -26.525 -3.345 1.00 97.81 306 ILE A CA 1
ATOM 2352 C C . ILE A 1 306 ? -1.934 -26.935 -4.573 1.00 97.81 306 ILE A C 1
ATOM 2354 O O . ILE A 1 306 ? -1.594 -27.917 -5.244 1.00 97.81 306 ILE A O 1
ATOM 2358 N N . GLN A 1 307 ? -2.972 -26.163 -4.888 1.00 97.75 307 GLN A N 1
ATOM 2359 C CA . GLN A 1 307 ? -3.811 -26.353 -6.076 1.00 97.75 307 GLN A CA 1
ATOM 2360 C C . GLN A 1 307 ? -3.427 -25.371 -7.184 1.00 97.75 307 GLN A C 1
ATOM 2362 O O . GLN A 1 307 ? -3.435 -25.735 -8.359 1.00 97.75 307 GLN A O 1
ATOM 2367 N N . HIS A 1 308 ? -3.010 -24.164 -6.804 1.00 98.50 308 HIS A N 1
ATOM 2368 C CA . HIS A 1 308 ? -2.682 -23.072 -7.702 1.00 98.50 308 HIS A CA 1
ATOM 2369 C C . HIS A 1 308 ? -1.344 -22.432 -7.319 1.00 98.50 308 HIS A C 1
ATOM 2371 O O . HIS A 1 308 ? -1.093 -22.065 -6.169 1.00 98.50 308 HIS A O 1
ATOM 2377 N N . ILE A 1 309 ? -0.485 -22.256 -8.318 1.00 98.62 309 ILE A N 1
ATOM 2378 C CA . ILE A 1 309 ? 0.812 -21.594 -8.197 1.00 98.62 309 ILE A CA 1
ATOM 2379 C C . ILE A 1 309 ? 0.784 -20.374 -9.106 1.00 98.62 309 ILE A C 1
ATOM 2381 O O . ILE A 1 309 ? 0.766 -20.502 -10.331 1.00 98.62 309 ILE A O 1
ATOM 2385 N N . ALA A 1 310 ? 0.789 -19.186 -8.512 1.00 98.62 310 ALA A N 1
ATOM 2386 C CA . ALA A 1 310 ? 0.798 -17.948 -9.272 1.00 98.62 310 ALA A CA 1
ATOM 2387 C C . ALA A 1 310 ? 2.189 -17.700 -9.879 1.00 98.62 310 ALA A C 1
ATOM 2389 O O . ALA A 1 310 ? 3.197 -17.638 -9.169 1.00 98.62 310 ALA A O 1
ATOM 2390 N N . VAL A 1 311 ? 2.241 -17.506 -11.196 1.00 98.44 311 VAL A N 1
ATOM 2391 C CA . VAL A 1 311 ? 3.454 -17.125 -11.939 1.00 98.44 311 VAL A CA 1
ATOM 2392 C C . VAL A 1 311 ? 3.097 -16.008 -12.916 1.00 98.44 311 VAL A C 1
ATOM 2394 O O . VAL A 1 311 ? 1.985 -15.969 -13.432 1.00 98.44 311 VAL A O 1
ATOM 2397 N N . ALA A 1 312 ? 3.991 -15.057 -13.178 1.00 97.62 312 ALA A N 1
ATOM 2398 C CA . ALA A 1 312 ? 3.743 -14.079 -14.241 1.00 97.62 312 ALA A CA 1
ATOM 2399 C C . ALA A 1 312 ? 3.833 -14.761 -15.618 1.00 97.62 312 ALA A C 1
ATOM 2401 O O . ALA A 1 312 ? 4.584 -15.716 -15.791 1.00 97.62 312 ALA A O 1
ATOM 2402 N N . ASN A 1 313 ? 3.085 -14.290 -16.612 1.00 96.81 313 ASN A N 1
ATOM 2403 C CA . ASN A 1 313 ? 3.087 -14.906 -17.934 1.00 96.81 313 ASN A CA 1
ATOM 2404 C C . ASN A 1 313 ? 4.467 -14.731 -18.617 1.00 96.81 313 ASN A C 1
ATOM 2406 O O . ASN A 1 313 ? 4.863 -13.598 -18.911 1.00 96.81 313 ASN A O 1
ATOM 2410 N N . PRO A 1 314 ? 5.205 -15.825 -18.897 1.00 95.56 314 PRO A N 1
ATOM 2411 C CA . PRO A 1 314 ? 6.562 -15.756 -19.441 1.00 95.56 314 PRO A CA 1
ATOM 2412 C C . PRO A 1 314 ? 6.628 -15.164 -20.855 1.00 95.56 314 PRO A C 1
ATOM 2414 O O . PRO A 1 314 ? 7.704 -14.757 -21.286 1.00 95.56 314 PRO A O 1
ATOM 2417 N N . ALA A 1 315 ? 5.500 -15.074 -21.573 1.00 93.56 315 ALA A N 1
ATOM 2418 C CA . ALA A 1 315 ? 5.456 -14.527 -22.928 1.00 93.56 315 ALA A CA 1
ATOM 2419 C C . ALA A 1 315 ? 5.812 -13.031 -22.996 1.00 93.56 315 ALA A C 1
ATOM 2421 O O . ALA A 1 315 ? 6.264 -12.550 -24.034 1.00 93.56 315 ALA A O 1
ATOM 2422 N N . HIS A 1 316 ? 5.599 -12.276 -21.915 1.00 90.12 316 HIS A N 1
ATOM 2423 C CA . HIS A 1 316 ? 5.824 -10.824 -21.905 1.00 90.12 316 HIS A CA 1
ATOM 2424 C C . HIS A 1 316 ? 6.354 -10.274 -20.573 1.00 90.12 316 HIS A C 1
ATOM 2426 O O . HIS A 1 316 ? 6.821 -9.129 -20.538 1.00 90.12 316 HIS A O 1
ATOM 2432 N N . ALA A 1 317 ? 6.323 -11.058 -19.491 1.00 95.38 317 ALA A N 1
ATOM 2433 C CA . ALA A 1 317 ? 6.803 -10.650 -18.180 1.00 95.38 317 ALA A CA 1
ATOM 2434 C C . ALA A 1 317 ? 8.172 -11.292 -17.883 1.00 95.38 317 ALA A C 1
A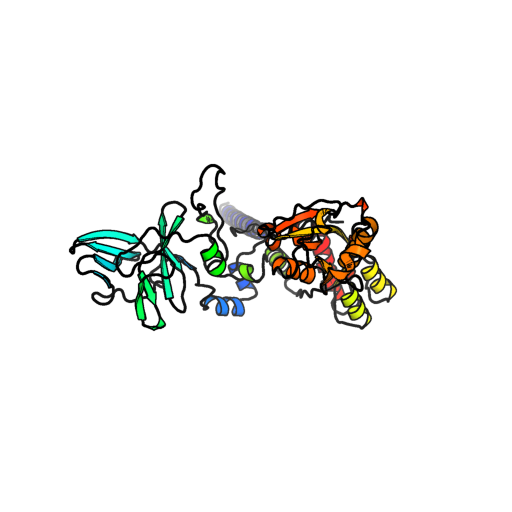TOM 2436 O O . ALA A 1 317 ? 8.249 -12.514 -17.735 1.00 95.38 317 ALA A O 1
ATOM 2437 N N . PRO A 1 318 ? 9.244 -10.496 -17.692 1.00 96.81 318 PRO A N 1
ATOM 2438 C CA . PRO A 1 318 ? 10.580 -11.037 -17.418 1.00 96.81 318 PRO A CA 1
ATOM 2439 C C . PRO A 1 318 ? 10.649 -11.921 -16.167 1.00 96.81 318 PRO A C 1
ATOM 2441 O O . PRO A 1 318 ? 11.321 -12.950 -16.157 1.00 96.81 318 PRO A O 1
ATOM 2444 N N . TYR A 1 319 ? 9.884 -11.572 -15.127 1.00 97.62 319 TYR A N 1
ATOM 2445 C CA . TYR A 1 319 ? 9.747 -12.402 -13.928 1.00 97.62 319 TYR A CA 1
ATOM 2446 C C . TYR A 1 319 ? 9.071 -13.753 -14.194 1.00 97.62 319 TYR A C 1
ATOM 2448 O O . TYR A 1 319 ? 9.409 -14.738 -13.544 1.00 97.62 319 TYR A O 1
ATOM 2456 N N . GLY A 1 320 ? 8.155 -13.816 -15.162 1.00 97.19 320 GLY A N 1
ATOM 2457 C CA . GLY A 1 320 ? 7.537 -15.065 -15.600 1.00 97.19 320 GLY A CA 1
ATOM 2458 C C . GLY A 1 320 ? 8.547 -15.987 -16.270 1.00 97.19 320 GLY A C 1
ATOM 2459 O O . GLY A 1 320 ? 8.604 -17.174 -15.959 1.00 97.19 320 GLY A O 1
ATOM 2460 N N . LEU A 1 321 ? 9.400 -15.419 -17.128 1.00 96.56 321 LEU A N 1
ATOM 2461 C CA . LEU A 1 321 ? 10.463 -16.154 -17.810 1.00 96.56 321 LEU A CA 1
ATOM 2462 C C . LEU A 1 321 ? 11.468 -16.755 -16.818 1.00 96.56 321 LEU A C 1
ATOM 2464 O O . LEU A 1 321 ? 11.757 -17.948 -16.885 1.00 96.56 321 LEU A O 1
ATOM 2468 N N . ILE A 1 322 ? 11.977 -15.968 -15.862 1.00 97.06 322 ILE A N 1
ATOM 2469 C CA . ILE A 1 322 ? 12.932 -16.510 -14.880 1.00 97.06 322 ILE A CA 1
ATOM 2470 C C . ILE A 1 322 ? 12.282 -17.502 -13.910 1.00 97.06 322 ILE A C 1
ATOM 2472 O O . ILE A 1 322 ? 12.949 -18.437 -13.478 1.00 97.06 322 ILE A O 1
ATOM 2476 N N . ALA A 1 323 ? 10.989 -17.350 -13.601 1.00 97.94 323 ALA A N 1
ATOM 2477 C CA . ALA A 1 323 ? 10.256 -18.332 -12.813 1.00 97.94 323 ALA A CA 1
ATOM 2478 C C . ALA A 1 323 ? 10.115 -19.651 -13.575 1.00 97.94 323 ALA A C 1
ATOM 2480 O O . ALA A 1 323 ? 10.371 -20.709 -13.008 1.00 97.94 323 ALA A O 1
ATOM 2481 N N . GLN A 1 324 ? 9.792 -19.600 -14.869 1.00 97.06 324 GLN A N 1
ATOM 2482 C CA . GLN A 1 324 ? 9.760 -20.790 -15.715 1.00 97.06 324 GLN A CA 1
ATOM 2483 C C . GLN A 1 324 ? 11.127 -21.485 -15.770 1.00 97.06 324 GLN A C 1
ATOM 2485 O O . GLN A 1 324 ? 11.194 -22.706 -15.633 1.00 97.06 324 GLN A O 1
ATOM 2490 N N . ASN A 1 325 ? 12.215 -20.723 -15.915 1.00 96.31 325 ASN A N 1
ATOM 2491 C CA . ASN A 1 325 ? 13.572 -21.271 -15.886 1.00 96.31 325 ASN A CA 1
ATOM 2492 C C . ASN A 1 325 ? 13.878 -21.947 -14.544 1.00 96.31 325 ASN A C 1
ATOM 2494 O O . ASN A 1 325 ? 14.352 -23.078 -14.541 1.00 96.31 325 ASN A O 1
ATOM 2498 N N . ALA A 1 326 ? 13.511 -21.319 -13.423 1.00 98.00 326 ALA A N 1
ATOM 2499 C CA . ALA A 1 326 ? 13.702 -21.899 -12.096 1.00 98.00 326 ALA A CA 1
ATOM 2500 C C . ALA A 1 326 ? 12.915 -23.203 -11.894 1.00 98.00 326 ALA A C 1
ATOM 2502 O O . ALA A 1 326 ? 13.438 -24.159 -11.326 1.00 98.00 326 ALA A O 1
ATOM 2503 N N . LEU A 1 327 ? 11.676 -23.276 -12.392 1.00 97.81 327 LEU A N 1
ATOM 2504 C CA . LEU A 1 327 ? 10.864 -24.497 -12.342 1.00 97.81 327 LEU A CA 1
ATOM 2505 C C . LEU A 1 327 ? 11.442 -25.618 -13.218 1.00 97.81 327 LEU A C 1
ATOM 2507 O O . LEU A 1 327 ? 11.357 -26.792 -12.842 1.00 97.81 327 LEU A O 1
ATOM 2511 N N . ARG A 1 328 ? 12.005 -25.266 -14.382 1.00 97.00 328 ARG A N 1
ATOM 2512 C CA . ARG A 1 328 ? 12.672 -26.204 -15.295 1.00 97.00 328 ARG A CA 1
ATOM 2513 C C . ARG A 1 328 ? 13.934 -26.768 -14.650 1.00 97.00 328 ARG A C 1
ATOM 2515 O O . ARG A 1 328 ? 14.076 -27.985 -14.588 1.00 97.00 328 ARG A O 1
ATOM 2522 N N . GLU A 1 329 ? 14.786 -25.897 -14.119 1.00 97.50 329 GLU A N 1
ATOM 2523 C CA . GLU A 1 329 ? 16.052 -26.268 -13.478 1.00 97.50 329 GLU A CA 1
ATOM 2524 C C . GLU A 1 329 ? 15.829 -27.102 -12.208 1.00 97.50 329 GLU A C 1
ATOM 2526 O O . GLU A 1 329 ? 16.526 -28.081 -11.963 1.00 97.50 329 GLU A O 1
ATOM 2531 N N . ALA A 1 330 ? 14.780 -26.801 -11.436 1.00 96.38 330 ALA A N 1
ATOM 2532 C CA . ALA A 1 330 ? 14.387 -27.601 -10.274 1.00 96.38 330 ALA A CA 1
ATOM 2533 C C . ALA A 1 330 ? 13.697 -28.940 -10.634 1.00 96.38 330 ALA A C 1
ATOM 2535 O O . ALA A 1 330 ? 13.300 -29.698 -9.739 1.00 96.38 330 ALA A O 1
ATOM 2536 N N . GLY A 1 331 ? 13.500 -29.232 -11.926 1.00 96.06 331 GLY A N 1
ATOM 2537 C CA . GLY A 1 331 ? 12.880 -30.469 -12.408 1.00 96.06 331 GLY A CA 1
ATOM 2538 C C . GLY A 1 331 ? 11.402 -30.621 -12.032 1.00 96.06 331 GLY A C 1
ATOM 2539 O O . GLY A 1 331 ? 10.903 -31.741 -11.937 1.00 96.06 331 GLY A O 1
ATOM 2540 N N . VAL A 1 332 ? 10.693 -29.515 -11.772 1.00 95.69 332 VAL A N 1
ATOM 2541 C CA . VAL A 1 332 ? 9.282 -29.520 -11.333 1.00 95.69 332 VAL A CA 1
ATOM 2542 C C . VAL A 1 332 ? 8.305 -28.984 -12.373 1.00 95.69 332 VAL A C 1
ATOM 2544 O O . VAL A 1 332 ? 7.104 -29.184 -12.219 1.00 95.69 332 VAL A O 1
ATOM 2547 N N . GLU A 1 333 ? 8.781 -28.329 -13.436 1.00 94.62 333 GLU A N 1
ATOM 2548 C CA . GLU A 1 333 ? 7.919 -27.655 -14.422 1.00 94.62 333 GLU A CA 1
ATOM 2549 C C . GLU A 1 333 ? 6.812 -28.570 -14.972 1.00 94.62 333 GLU A C 1
ATOM 2551 O O . GLU A 1 333 ? 5.640 -28.201 -14.937 1.00 94.62 333 GLU A O 1
ATOM 2556 N N . ALA A 1 334 ? 7.157 -29.778 -15.431 1.00 94.31 334 ALA A N 1
ATOM 2557 C CA . ALA A 1 334 ? 6.192 -30.704 -16.028 1.00 94.31 334 ALA A CA 1
ATOM 2558 C C . ALA A 1 334 ? 5.101 -31.148 -15.038 1.00 94.31 334 ALA A C 1
ATOM 2560 O O . ALA A 1 334 ? 3.928 -31.203 -15.402 1.00 94.31 334 ALA A O 1
ATOM 2561 N N . LEU A 1 335 ? 5.484 -31.410 -13.783 1.00 94.00 335 LEU A N 1
ATOM 2562 C CA . LEU A 1 335 ? 4.570 -31.810 -12.710 1.00 94.00 335 LEU A CA 1
ATOM 2563 C C . LEU A 1 335 ? 3.613 -30.676 -12.328 1.00 94.00 335 LEU A C 1
ATOM 2565 O O . LEU A 1 335 ? 2.443 -30.912 -12.039 1.00 94.00 335 LEU A O 1
ATOM 2569 N N . LEU A 1 336 ? 4.121 -29.445 -12.297 1.00 95.75 336 LEU A N 1
ATOM 2570 C CA . LEU A 1 336 ? 3.386 -28.291 -11.786 1.00 95.75 336 LEU A CA 1
ATOM 2571 C C . LEU A 1 336 ? 2.585 -27.560 -12.857 1.00 95.75 336 LEU A C 1
ATOM 2573 O O . LEU A 1 336 ? 1.709 -26.779 -12.501 1.00 95.75 336 LEU A O 1
ATOM 2577 N N . ARG A 1 337 ? 2.834 -27.823 -14.147 1.00 95.38 337 ARG A N 1
ATOM 2578 C CA . ARG A 1 337 ? 2.160 -27.165 -15.277 1.00 95.38 337 ARG A CA 1
ATOM 2579 C C . ARG A 1 337 ? 0.631 -27.066 -15.132 1.00 95.38 337 ARG A C 1
ATOM 2581 O O . ARG A 1 337 ? 0.123 -25.980 -15.395 1.00 95.38 337 ARG A O 1
ATOM 2588 N N . PRO A 1 338 ? -0.107 -28.107 -14.689 1.00 97.06 338 PRO A N 1
ATOM 2589 C CA . PRO A 1 338 ? -1.561 -28.014 -14.514 1.00 97.06 338 PRO A CA 1
ATOM 2590 C C . PRO A 1 338 ? -2.001 -27.071 -13.385 1.00 97.06 338 PRO A C 1
ATOM 2592 O O . PRO A 1 338 ? -3.139 -26.620 -13.384 1.00 97.06 338 PRO A O 1
ATOM 2595 N N . LYS A 1 339 ? -1.110 -26.782 -12.429 1.00 97.88 339 LYS A N 1
ATOM 2596 C CA . LYS A 1 339 ? -1.354 -25.914 -11.268 1.00 97.88 339 LYS A CA 1
ATOM 2597 C C . LYS A 1 339 ? -0.957 -24.457 -11.521 1.00 97.88 339 LYS A C 1
ATOM 2599 O O . LYS A 1 339 ? -1.210 -23.604 -10.675 1.00 97.88 339 LYS A O 1
ATOM 2604 N N . LEU A 1 340 ? -0.276 -24.151 -12.629 1.00 97.81 340 LEU A N 1
ATOM 2605 C CA . LEU A 1 340 ? 0.217 -22.799 -12.889 1.00 97.81 340 LEU A CA 1
ATOM 2606 C C . LEU A 1 340 ? -0.938 -21.870 -13.271 1.00 97.81 340 LEU A C 1
ATOM 2608 O O . LEU A 1 340 ? -1.631 -22.096 -14.262 1.00 97.81 340 LEU A O 1
ATOM 2612 N N . VAL A 1 341 ? -1.091 -20.785 -12.517 1.00 97.81 341 VAL A N 1
ATOM 2613 C CA . VAL A 1 341 ? -2.026 -19.698 -12.815 1.00 97.81 341 VAL A CA 1
ATOM 2614 C C . VAL A 1 341 ? -1.220 -18.480 -13.241 1.00 97.81 341 VAL A C 1
ATOM 2616 O O . VAL A 1 341 ? -0.383 -17.974 -12.489 1.00 97.81 341 VAL A O 1
ATOM 2619 N N . PHE A 1 342 ? -1.460 -18.010 -14.465 1.00 97.69 342 PHE A N 1
ATOM 2620 C CA . PHE A 1 342 ? -0.666 -16.942 -15.060 1.00 97.69 342 PHE A CA 1
ATOM 2621 C C . PHE A 1 342 ? -1.254 -15.561 -14.783 1.00 97.69 342 PHE A C 1
ATOM 2623 O O . PHE A 1 342 ? -2.351 -15.237 -15.231 1.00 97.69 342 PHE A O 1
ATOM 2630 N N . GLY A 1 343 ? -0.489 -14.733 -14.075 1.00 95.25 343 GLY A N 1
ATOM 2631 C CA . GLY A 1 343 ? -0.736 -13.300 -13.969 1.00 95.25 343 GLY A CA 1
ATOM 2632 C C . GLY A 1 343 ? -0.215 -12.557 -15.197 1.00 95.25 343 GLY A C 1
ATOM 2633 O O . GLY A 1 343 ? 0.826 -12.891 -15.760 1.00 95.25 343 GLY A O 1
ATOM 2634 N N . GLU A 1 344 ? -0.906 -11.499 -15.588 1.00 92.75 344 GLU A N 1
ATOM 2635 C CA . GLU A 1 344 ? -0.556 -10.634 -16.713 1.00 92.75 344 GLU A CA 1
ATOM 2636 C C . GLU A 1 344 ? 0.731 -9.831 -16.476 1.00 92.75 344 GLU A C 1
ATOM 2638 O O . GLU A 1 344 ? 1.361 -9.328 -17.396 1.00 92.75 344 GLU A O 1
ATOM 2643 N N . ASN A 1 345 ? 1.144 -9.676 -15.227 1.00 92.75 345 ASN A N 1
ATOM 2644 C CA . ASN A 1 345 ? 2.428 -9.112 -14.841 1.00 92.75 345 ASN A CA 1
ATOM 2645 C C . ASN A 1 345 ? 2.720 -9.511 -13.392 1.00 92.75 345 ASN A C 1
ATOM 2647 O O . ASN A 1 345 ? 1.877 -10.094 -12.711 1.00 92.75 345 ASN A O 1
ATOM 2651 N N . ILE A 1 346 ? 3.915 -9.166 -12.915 1.00 95.75 346 ILE A N 1
ATOM 2652 C CA . ILE A 1 346 ? 4.382 -9.582 -11.593 1.00 95.75 346 ILE A CA 1
ATOM 2653 C C . ILE A 1 346 ? 3.530 -9.031 -10.437 1.00 95.75 346 ILE A C 1
ATOM 2655 O O . ILE A 1 346 ? 3.385 -9.708 -9.421 1.00 95.75 346 ILE A O 1
ATOM 2659 N N . SER A 1 347 ? 2.912 -7.856 -10.604 1.00 93.62 347 SER A N 1
ATOM 2660 C CA . SER A 1 347 ? 2.003 -7.284 -9.604 1.00 93.62 347 SER A CA 1
ATOM 2661 C C . SER A 1 347 ? 0.694 -8.066 -9.527 1.00 93.62 347 SER A C 1
ATOM 2663 O O . SER A 1 347 ? 0.250 -8.396 -8.431 1.00 93.62 347 SER A O 1
ATOM 2665 N N . GLN A 1 348 ? 0.105 -8.437 -10.669 1.00 95.31 348 GLN A N 1
ATOM 2666 C CA . GLN A 1 348 ? -1.098 -9.276 -10.676 1.00 95.31 348 GLN A CA 1
ATOM 2667 C C . GLN A 1 348 ? -0.818 -10.679 -10.115 1.00 95.31 348 GLN A C 1
ATOM 2669 O O . GLN A 1 348 ? -1.640 -11.233 -9.391 1.00 95.31 348 GLN A O 1
ATOM 2674 N N . THR A 1 349 ? 0.363 -11.240 -10.386 1.00 97.25 349 THR A N 1
ATOM 2675 C CA . THR A 1 349 ? 0.792 -12.507 -9.777 1.00 97.25 349 THR A CA 1
ATOM 2676 C C . THR A 1 349 ? 0.787 -12.427 -8.251 1.00 97.25 349 THR A C 1
ATOM 2678 O O . THR A 1 349 ? 0.274 -13.334 -7.601 1.00 97.25 349 THR A O 1
ATOM 2681 N N . ALA A 1 350 ? 1.305 -11.340 -7.670 1.00 96.75 350 ALA A N 1
ATOM 2682 C CA . ALA A 1 350 ? 1.263 -11.138 -6.223 1.00 96.75 350 ALA A CA 1
ATOM 2683 C C . ALA A 1 350 ? -0.178 -11.007 -5.696 1.00 96.75 350 ALA A C 1
ATOM 2685 O O . ALA A 1 350 ? -0.513 -11.636 -4.693 1.00 96.75 350 ALA A O 1
ATOM 2686 N N . GLN A 1 351 ? -1.050 -10.287 -6.412 1.00 95.19 351 GLN A N 1
ATOM 2687 C CA . GLN A 1 351 ? -2.468 -10.136 -6.054 1.00 95.19 351 GLN A CA 1
ATOM 2688 C C . GLN A 1 351 ? -3.220 -11.473 -5.999 1.00 95.19 351 GLN A C 1
ATOM 2690 O O . GLN A 1 351 ? -4.087 -11.656 -5.144 1.00 95.19 351 GLN A O 1
ATOM 2695 N N . PHE A 1 352 ? -2.895 -12.434 -6.871 1.00 97.88 352 PHE A N 1
ATOM 2696 C CA . PHE A 1 352 ? -3.499 -13.769 -6.807 1.00 97.88 352 PHE A CA 1
ATOM 2697 C C . PHE A 1 352 ? -3.188 -14.480 -5.490 1.00 97.88 352 PHE A C 1
ATOM 2699 O O . PHE A 1 352 ? -4.079 -15.090 -4.904 1.00 97.88 352 PHE A O 1
ATOM 2706 N N . VAL A 1 353 ? -1.963 -14.363 -4.980 1.00 97.88 353 VAL A N 1
ATOM 2707 C CA . VAL A 1 353 ? -1.612 -14.983 -3.695 1.00 97.88 353 VAL A CA 1
ATOM 2708 C C . VAL A 1 353 ? -2.184 -14.185 -2.523 1.00 97.88 353 VAL A C 1
ATOM 2710 O O . VAL A 1 353 ? -2.701 -14.765 -1.569 1.00 97.88 353 VAL A O 1
ATOM 2713 N N . GLU A 1 354 ? -2.135 -12.853 -2.599 1.00 94.94 354 GLU A N 1
ATOM 2714 C CA . GLU A 1 354 ? -2.658 -11.950 -1.567 1.00 94.94 354 GLU A CA 1
ATOM 2715 C C . GLU A 1 354 ? -4.163 -12.156 -1.338 1.00 94.94 354 GLU A C 1
ATOM 2717 O O . GLU A 1 354 ? -4.603 -12.338 -0.202 1.00 94.94 354 GLU A O 1
ATOM 2722 N N . SER A 1 355 ? -4.942 -12.234 -2.420 1.00 94.81 355 SER A N 1
ATOM 2723 C CA . SER A 1 355 ? -6.382 -12.530 -2.374 1.00 94.81 355 SER A CA 1
ATOM 2724 C C . SER A 1 355 ? -6.700 -13.981 -1.989 1.00 94.81 355 SER A C 1
ATOM 2726 O O . SER A 1 355 ? -7.836 -14.294 -1.641 1.00 94.81 355 SER A O 1
ATOM 2728 N N . GLY A 1 356 ? -5.708 -14.877 -2.018 1.00 95.38 356 GLY A N 1
ATOM 2729 C CA . GLY A 1 356 ? -5.892 -16.310 -1.800 1.00 95.38 356 GLY A CA 1
ATOM 2730 C C . GLY A 1 356 ? -6.446 -17.073 -3.004 1.00 95.38 356 GLY A C 1
ATOM 2731 O O . GLY A 1 356 ? -6.803 -18.234 -2.842 1.00 95.38 356 GLY A O 1
ATOM 2732 N N . ALA A 1 357 ? -6.498 -16.460 -4.191 1.00 96.94 357 ALA A N 1
ATOM 2733 C CA . ALA A 1 357 ? -6.788 -17.159 -5.445 1.00 96.94 357 ALA A CA 1
ATOM 2734 C C . ALA A 1 357 ? -5.688 -18.172 -5.824 1.00 96.94 357 ALA A C 1
ATOM 2736 O O . ALA A 1 357 ? -5.945 -19.108 -6.576 1.00 96.94 357 ALA A O 1
ATOM 2737 N N . ALA A 1 358 ? -4.474 -17.993 -5.294 1.00 98.25 358 ALA A N 1
ATOM 2738 C CA . ALA A 1 358 ? -3.413 -18.991 -5.304 1.00 98.25 358 ALA A CA 1
ATOM 2739 C C . ALA A 1 358 ? -2.814 -19.178 -3.905 1.00 98.25 358 ALA A C 1
ATOM 2741 O O . ALA A 1 358 ? -2.706 -18.220 -3.137 1.00 98.25 358 ALA A O 1
ATOM 2742 N N . GLU A 1 359 ? -2.393 -20.399 -3.565 1.00 98.31 359 GLU A N 1
ATOM 2743 C CA . GLU A 1 359 ? -1.817 -20.675 -2.241 1.00 98.31 359 GLU A CA 1
ATOM 2744 C C . GLU A 1 359 ? -0.375 -20.165 -2.110 1.00 98.31 359 GLU A C 1
ATOM 2746 O O . GLU A 1 359 ? 0.083 -19.848 -1.008 1.00 98.31 359 GLU A O 1
ATOM 2751 N N . ILE A 1 360 ? 0.339 -20.088 -3.234 1.00 98.62 360 ILE A N 1
ATOM 2752 C CA . ILE A 1 360 ? 1.737 -19.671 -3.328 1.00 98.62 360 ILE A CA 1
ATOM 2753 C C . ILE A 1 360 ? 2.002 -18.998 -4.675 1.00 98.62 360 ILE A C 1
ATOM 2755 O O . ILE A 1 360 ? 1.347 -19.301 -5.674 1.00 98.62 360 ILE A O 1
ATOM 2759 N N . GLY A 1 361 ? 2.991 -18.108 -4.726 1.00 98.38 361 GLY A N 1
ATOM 2760 C CA . GLY A 1 361 ? 3.438 -17.525 -5.987 1.00 98.38 361 GLY A CA 1
ATOM 2761 C C . GLY A 1 361 ? 4.938 -17.306 -6.060 1.00 98.38 361 GLY A C 1
ATOM 2762 O O . GLY A 1 361 ? 5.598 -17.080 -5.044 1.00 98.38 361 GLY A O 1
ATOM 2763 N N . LEU A 1 362 ? 5.460 -17.354 -7.287 1.00 98.56 362 LEU A N 1
ATOM 2764 C CA . LEU A 1 362 ? 6.808 -16.905 -7.622 1.00 98.56 362 LEU A CA 1
ATOM 2765 C C . LEU A 1 362 ? 6.738 -15.429 -8.026 1.00 98.56 362 LEU A C 1
ATOM 2767 O O . LEU A 1 362 ? 6.316 -15.096 -9.136 1.00 98.56 362 LEU A O 1
ATOM 2771 N N . ILE A 1 363 ? 7.131 -14.544 -7.110 1.00 97.94 363 ILE A N 1
ATOM 2772 C CA . ILE A 1 363 ? 7.043 -13.090 -7.269 1.00 97.94 363 ILE A CA 1
ATOM 2773 C C . ILE A 1 363 ? 8.417 -12.417 -7.225 1.00 97.94 363 ILE A C 1
ATOM 2775 O O . ILE A 1 363 ? 9.433 -13.022 -6.879 1.00 97.94 363 ILE A O 1
ATOM 2779 N N . ALA A 1 364 ? 8.463 -11.128 -7.565 1.00 97.69 364 ALA A N 1
ATOM 2780 C CA . ALA A 1 364 ? 9.653 -10.321 -7.345 1.00 97.69 364 ALA A CA 1
ATOM 2781 C C . ALA A 1 364 ? 9.932 -10.174 -5.844 1.00 97.69 364 ALA A C 1
ATOM 2783 O O . ALA A 1 364 ? 9.030 -9.810 -5.085 1.00 97.69 364 ALA A O 1
ATOM 2784 N N . ARG A 1 365 ? 11.198 -10.346 -5.430 1.00 97.44 365 ARG A N 1
ATOM 2785 C CA . ARG A 1 365 ? 11.652 -10.000 -4.069 1.00 97.44 365 ARG A CA 1
ATOM 2786 C C . ARG A 1 365 ? 11.195 -8.596 -3.680 1.00 97.44 365 ARG A C 1
ATOM 2788 O O . ARG A 1 365 ? 10.805 -8.379 -2.543 1.00 97.44 365 ARG A O 1
ATOM 2795 N N . SER A 1 366 ? 11.199 -7.661 -4.626 1.00 96.12 366 SER A N 1
ATOM 2796 C CA . SER A 1 366 ? 10.832 -6.283 -4.340 1.00 96.12 366 SER A CA 1
ATOM 2797 C C . SER A 1 366 ? 9.369 -6.052 -4.005 1.00 96.12 366 SER A C 1
ATOM 2799 O O . SER A 1 366 ? 9.050 -5.161 -3.220 1.00 96.12 366 SER A O 1
ATOM 2801 N N . LEU A 1 367 ? 8.481 -6.888 -4.542 1.00 95.19 367 LEU A N 1
ATOM 2802 C CA . LEU A 1 367 ? 7.093 -6.917 -4.104 1.00 95.19 367 LEU A CA 1
ATOM 2803 C C . LEU A 1 367 ? 6.981 -7.601 -2.744 1.00 95.19 367 LEU A C 1
ATOM 2805 O O . LEU A 1 367 ? 6.328 -7.058 -1.860 1.00 95.19 367 LEU A O 1
ATOM 2809 N N . ALA A 1 368 ? 7.663 -8.733 -2.546 1.00 96.12 368 ALA A N 1
ATOM 2810 C CA . ALA A 1 368 ? 7.652 -9.459 -1.274 1.00 96.12 368 ALA A CA 1
ATOM 2811 C C . ALA A 1 368 ? 8.139 -8.603 -0.085 1.00 96.12 368 ALA A C 1
ATOM 2813 O O . ALA A 1 368 ? 7.610 -8.726 1.014 1.00 96.12 368 ALA A O 1
ATOM 2814 N N . GLU A 1 369 ? 9.127 -7.734 -0.311 1.00 93.69 369 GLU A N 1
ATOM 2815 C CA . GLU A 1 369 ? 9.697 -6.817 0.688 1.00 93.69 369 GLU A CA 1
ATOM 2816 C C . GLU A 1 369 ? 8.936 -5.489 0.800 1.00 93.69 369 GLU A C 1
ATOM 2818 O O . GLU A 1 369 ? 9.251 -4.669 1.667 1.00 93.69 369 GLU A O 1
ATOM 2823 N N . SER A 1 370 ? 7.939 -5.251 -0.060 1.00 90.38 370 SER A N 1
ATOM 2824 C CA . SER A 1 370 ? 7.108 -4.053 0.046 1.00 90.38 370 SER A CA 1
ATOM 2825 C C . SER A 1 370 ? 6.391 -4.027 1.402 1.00 90.38 370 SER A C 1
ATOM 2827 O O . SER A 1 370 ? 5.973 -5.082 1.886 1.00 90.38 370 SER A O 1
ATOM 2829 N N . PRO A 1 371 ? 6.190 -2.848 2.024 1.00 84.12 371 PRO A N 1
ATOM 2830 C CA . PRO A 1 371 ? 5.526 -2.767 3.325 1.00 84.12 371 PRO A CA 1
ATOM 2831 C C . PRO A 1 371 ? 4.167 -3.481 3.369 1.00 84.12 371 PRO A C 1
ATOM 2833 O O . PRO A 1 371 ? 3.852 -4.134 4.362 1.00 84.12 371 PRO A O 1
ATOM 2836 N N . ALA A 1 372 ? 3.400 -3.407 2.275 1.00 82.94 372 ALA A N 1
ATOM 2837 C CA . ALA A 1 372 ? 2.094 -4.047 2.152 1.00 82.94 372 ALA A CA 1
ATOM 2838 C C . ALA A 1 372 ? 2.181 -5.581 2.250 1.00 82.94 372 ALA A C 1
ATOM 2840 O O . ALA A 1 372 ? 1.522 -6.174 3.101 1.00 82.94 372 ALA A O 1
ATOM 2841 N N . LEU A 1 373 ? 3.034 -6.222 1.441 1.00 90.19 373 LEU A N 1
ATOM 2842 C CA . LEU A 1 373 ? 3.127 -7.689 1.400 1.00 90.19 373 LEU A CA 1
ATOM 2843 C C . LEU A 1 373 ? 4.014 -8.279 2.500 1.00 90.19 373 LEU A C 1
ATOM 2845 O O . LEU A 1 373 ? 3.838 -9.439 2.875 1.00 90.19 373 LEU A O 1
ATOM 2849 N N . LYS A 1 374 ? 4.955 -7.499 3.039 1.00 90.56 374 LYS A N 1
ATOM 2850 C CA . LYS A 1 374 ? 5.817 -7.926 4.146 1.00 90.56 374 LYS A CA 1
ATOM 2851 C C . LYS A 1 374 ? 5.041 -8.063 5.456 1.00 90.56 374 LYS A C 1
ATOM 2853 O O . LYS A 1 374 ? 5.350 -8.945 6.248 1.00 90.56 374 LYS A O 1
ATOM 2858 N N . LYS A 1 375 ? 4.020 -7.222 5.677 1.00 87.06 375 LYS A N 1
ATOM 2859 C CA . LYS A 1 375 ? 3.142 -7.298 6.861 1.00 87.06 375 LYS A CA 1
ATOM 2860 C C . LYS A 1 375 ? 2.212 -8.516 6.814 1.00 87.06 375 LYS A C 1
ATOM 2862 O O . LYS A 1 375 ? 1.901 -9.092 7.850 1.00 87.06 375 LYS A O 1
ATOM 2867 N N . THR A 1 376 ? 1.747 -8.898 5.626 1.00 89.69 376 THR A N 1
ATOM 2868 C CA . THR A 1 376 ? 0.670 -9.889 5.444 1.00 89.69 376 THR A CA 1
ATOM 2869 C C . THR A 1 376 ? 1.155 -11.245 4.935 1.00 89.69 376 THR A C 1
ATOM 2871 O O . THR A 1 376 ? 0.349 -12.166 4.765 1.00 89.69 376 THR A O 1
ATOM 2874 N N . GLY A 1 377 ? 2.460 -11.404 4.716 1.00 95.38 377 GLY A N 1
ATOM 2875 C CA . GLY A 1 377 ? 3.032 -12.570 4.060 1.00 95.38 377 GLY A CA 1
ATOM 2876 C C . GLY A 1 377 ? 4.366 -13.031 4.617 1.00 95.38 377 GLY A C 1
ATOM 2877 O O . GLY A 1 377 ? 5.006 -12.379 5.436 1.00 95.38 377 GLY A O 1
ATOM 2878 N N . ARG A 1 378 ? 4.788 -14.198 4.139 1.00 96.81 378 ARG A N 1
ATOM 2879 C CA . ARG A 1 378 ? 6.119 -14.763 4.351 1.00 96.81 378 ARG A CA 1
ATOM 2880 C C . ARG A 1 378 ? 6.734 -15.041 2.996 1.00 96.81 378 ARG A C 1
ATOM 2882 O O . ARG A 1 378 ? 6.046 -15.503 2.084 1.00 96.81 378 ARG A O 1
ATOM 2889 N N . SER A 1 379 ? 8.034 -14.820 2.888 1.00 97.56 379 SER A N 1
ATOM 2890 C CA . SER A 1 379 ? 8.769 -15.069 1.661 1.00 97.56 379 SER A CA 1
ATOM 2891 C C . SER A 1 379 ? 10.111 -15.734 1.908 1.00 97.56 379 SER A C 1
ATOM 2893 O O . SER A 1 379 ? 10.675 -15.666 3.000 1.00 97.56 379 SER A O 1
ATOM 2895 N N . ILE A 1 380 ? 10.621 -16.392 0.872 1.00 97.81 380 ILE A N 1
ATOM 2896 C CA . ILE A 1 380 ? 12.009 -16.847 0.805 1.00 97.81 380 ILE A CA 1
ATOM 2897 C C . ILE A 1 380 ? 12.556 -16.577 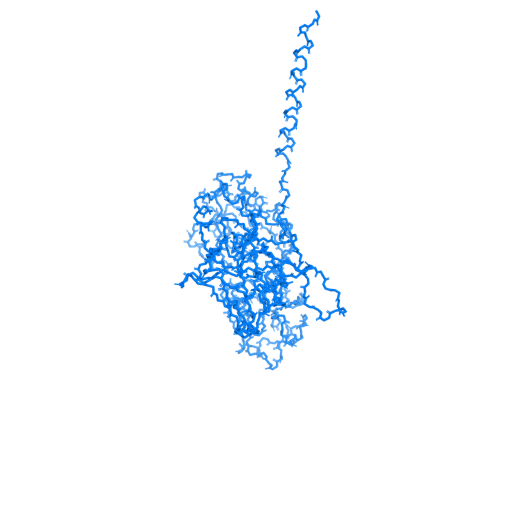-0.591 1.00 97.81 380 ILE A C 1
ATOM 2899 O O . ILE A 1 380 ? 11.815 -16.619 -1.580 1.00 97.81 380 ILE A O 1
ATOM 2903 N N . LEU A 1 381 ? 13.848 -16.277 -0.690 1.00 97.88 381 LEU A N 1
ATOM 2904 C CA . LEU A 1 381 ? 14.500 -16.165 -1.988 1.00 97.88 381 LEU A CA 1
ATOM 2905 C C . LEU A 1 381 ? 14.636 -17.537 -2.631 1.00 97.88 381 LEU A C 1
ATOM 2907 O O . LEU A 1 381 ? 15.016 -18.506 -1.978 1.00 97.88 381 LEU A O 1
ATOM 2911 N N . VAL A 1 382 ? 14.349 -17.588 -3.927 1.00 98.00 382 VAL A N 1
ATOM 2912 C CA . VAL A 1 382 ? 14.667 -18.755 -4.746 1.00 98.00 382 VAL A CA 1
ATOM 2913 C C . VAL A 1 382 ? 16.178 -18.784 -4.951 1.00 98.00 382 VAL A C 1
ATOM 2915 O O . VAL A 1 382 ? 16.787 -17.736 -5.192 1.00 98.00 382 VAL A O 1
ATOM 2918 N N . ALA A 1 383 ? 16.783 -19.966 -4.850 1.00 96.88 383 ALA A N 1
ATOM 2919 C CA . ALA A 1 383 ? 18.218 -20.139 -5.027 1.00 96.88 383 ALA A CA 1
ATOM 2920 C C . ALA A 1 383 ? 18.669 -19.636 -6.411 1.00 96.88 383 ALA A C 1
ATOM 2922 O O . ALA A 1 383 ? 18.119 -20.043 -7.433 1.00 96.88 383 ALA A O 1
ATOM 2923 N N . GLU A 1 384 ? 19.699 -18.784 -6.455 1.00 93.38 384 GLU A N 1
ATOM 2924 C CA . GLU A 1 384 ? 20.239 -18.230 -7.714 1.00 93.38 384 GLU A CA 1
ATOM 2925 C C . GLU A 1 384 ? 20.886 -19.304 -8.609 1.00 93.38 384 GLU A C 1
ATOM 2927 O O . GLU A 1 384 ? 21.102 -19.070 -9.790 1.00 93.38 384 GLU A O 1
ATOM 2932 N N . ALA A 1 385 ? 21.141 -20.512 -8.093 1.00 95.75 385 ALA A N 1
ATOM 2933 C CA . ALA A 1 385 ? 21.540 -21.651 -8.923 1.00 95.75 385 ALA A CA 1
ATOM 2934 C C . ALA A 1 385 ? 20.432 -22.099 -9.898 1.00 95.75 385 ALA A C 1
ATOM 2936 O O . ALA A 1 385 ? 20.731 -22.740 -10.897 1.00 95.75 385 ALA A O 1
ATOM 2937 N N . LEU A 1 386 ? 19.166 -21.755 -9.625 1.00 96.44 386 LEU A N 1
ATOM 2938 C CA . LEU A 1 386 ? 18.017 -22.153 -10.444 1.00 96.44 386 LEU A CA 1
ATOM 2939 C C . LEU A 1 386 ? 17.700 -21.151 -11.567 1.00 96.44 386 LEU A C 1
ATOM 2941 O O . LEU A 1 386 ? 16.922 -21.455 -12.466 1.00 96.44 386 LEU A O 1
ATOM 2945 N N . TYR A 1 387 ? 18.242 -19.932 -11.512 1.00 96.06 387 TYR A N 1
ATOM 2946 C CA . TYR A 1 387 ? 17.967 -18.888 -12.500 1.00 96.06 387 TYR A CA 1
ATOM 2947 C C . TYR A 1 387 ? 19.011 -17.771 -12.444 1.00 96.06 387 TYR A C 1
ATOM 2949 O O . TYR A 1 387 ? 19.501 -17.402 -11.381 1.00 96.06 387 TYR A O 1
ATOM 2957 N N . ALA A 1 388 ? 19.274 -17.132 -13.583 1.00 94.00 388 ALA A N 1
ATOM 2958 C CA . ALA A 1 388 ? 20.045 -15.896 -13.601 1.00 94.00 388 ALA A CA 1
ATOM 2959 C C . ALA A 1 388 ? 19.187 -14.724 -13.081 1.00 94.00 388 ALA A C 1
ATOM 2961 O O . ALA A 1 388 ? 18.086 -14.503 -13.600 1.00 94.00 388 ALA A O 1
ATOM 2962 N N . PRO A 1 389 ? 19.663 -13.932 -12.105 1.00 93.56 389 PRO A N 1
ATOM 2963 C CA . PRO A 1 389 ? 18.917 -12.765 -11.655 1.00 93.56 389 PRO A CA 1
ATOM 2964 C C . PRO A 1 389 ? 18.718 -11.719 -12.758 1.00 93.56 389 PRO A C 1
ATOM 2966 O O . PRO A 1 389 ? 19.543 -11.561 -13.661 1.00 93.56 389 PRO A O 1
ATOM 2969 N N . LEU A 1 390 ? 17.645 -10.941 -12.638 1.00 94.69 390 LEU A N 1
ATOM 2970 C CA . LEU A 1 390 ? 17.228 -9.993 -13.665 1.00 94.69 390 LEU A CA 1
ATOM 2971 C C . LEU A 1 390 ? 18.033 -8.701 -13.598 1.00 94.69 390 LEU A C 1
ATOM 2973 O O . LEU A 1 390 ? 17.895 -7.926 -12.657 1.00 94.69 390 LEU A O 1
ATOM 2977 N N . ARG A 1 391 ? 18.834 -8.423 -14.625 1.00 97.38 391 ARG A N 1
ATOM 2978 C CA . ARG A 1 391 ? 19.436 -7.098 -14.820 1.00 97.38 391 ARG A CA 1
ATOM 2979 C C . ARG A 1 391 ? 18.390 -6.160 -15.409 1.00 97.38 391 ARG A C 1
ATOM 2981 O O . ARG A 1 391 ? 18.024 -6.316 -16.571 1.00 97.38 391 ARG A O 1
ATOM 2988 N N . GLN A 1 392 ? 17.927 -5.201 -14.620 1.00 98.00 392 GLN A N 1
ATOM 2989 C CA . GLN A 1 392 ? 16.904 -4.237 -15.006 1.00 98.00 392 GLN A CA 1
ATOM 2990 C C . GLN A 1 392 ? 17.540 -2.988 -15.617 1.00 98.00 392 GLN A C 1
ATOM 2992 O O . GLN A 1 392 ? 18.551 -2.480 -15.116 1.00 98.00 392 GLN A O 1
ATOM 2997 N N . ALA A 1 393 ? 16.938 -2.487 -16.692 1.00 98.44 393 ALA A N 1
ATOM 2998 C CA . ALA A 1 393 ? 17.441 -1.339 -17.430 1.00 98.44 393 ALA A CA 1
ATOM 2999 C C . ALA A 1 393 ? 16.304 -0.420 -17.868 1.00 98.44 393 ALA A C 1
ATOM 3001 O O . ALA A 1 393 ? 15.185 -0.862 -18.120 1.00 98.44 393 ALA A O 1
ATOM 3002 N N . GLY A 1 394 ? 16.597 0.870 -17.956 1.00 98.44 394 GLY A N 1
ATOM 3003 C CA . GLY A 1 394 ? 15.697 1.868 -18.499 1.00 98.44 394 GLY A CA 1
ATOM 3004 C C . GLY A 1 394 ? 16.227 2.493 -19.780 1.00 98.44 394 GLY A C 1
ATOM 3005 O O . GLY A 1 394 ? 17.385 2.305 -20.154 1.00 98.44 394 GLY A O 1
ATOM 3006 N N . VAL A 1 395 ? 15.375 3.258 -20.451 1.00 98.44 395 VAL A N 1
ATOM 3007 C CA . VAL A 1 395 ? 15.729 4.010 -21.654 1.00 98.44 395 VAL A CA 1
ATOM 3008 C C . VAL A 1 395 ? 14.861 5.260 -21.776 1.00 98.44 395 VAL A C 1
ATOM 3010 O O . VAL A 1 395 ? 13.659 5.219 -21.516 1.00 98.44 395 VAL A O 1
ATOM 3013 N N . VAL A 1 396 ? 15.487 6.378 -22.147 1.00 98.56 396 VAL A N 1
ATOM 3014 C CA . VAL A 1 396 ? 14.781 7.618 -22.501 1.00 98.56 396 VAL A CA 1
ATOM 3015 C C . VAL A 1 396 ? 14.278 7.482 -23.935 1.00 98.56 396 VAL A C 1
ATOM 3017 O O . VAL A 1 396 ? 15.042 7.095 -24.825 1.00 98.56 396 VAL A O 1
ATOM 3020 N N . ILE A 1 397 ? 12.997 7.762 -24.147 1.00 98.38 397 ILE A N 1
ATOM 3021 C CA . ILE A 1 397 ? 12.334 7.616 -25.442 1.00 98.38 397 ILE A CA 1
ATOM 3022 C C . ILE A 1 397 ? 12.448 8.924 -26.228 1.00 98.38 397 ILE A C 1
ATOM 3024 O O . ILE A 1 397 ? 12.295 10.009 -25.667 1.00 98.38 397 ILE A O 1
ATOM 3028 N N . LYS A 1 398 ? 12.685 8.815 -27.540 1.00 97.25 398 LYS A N 1
ATOM 3029 C CA . LYS A 1 398 ? 12.684 9.964 -28.451 1.00 97.25 398 LYS A CA 1
ATOM 3030 C C . LYS A 1 398 ? 11.302 10.583 -28.493 1.00 97.25 398 LYS A C 1
ATOM 3032 O O . LYS A 1 398 ? 10.331 9.917 -28.851 1.00 97.25 398 LYS A O 1
ATOM 3037 N N . GLY A 1 399 ? 11.230 11.874 -28.213 1.00 95.56 399 GLY A N 1
ATOM 3038 C CA . GLY A 1 399 ? 9.970 12.592 -28.236 1.00 95.56 399 GLY A CA 1
ATOM 3039 C C . GLY A 1 399 ? 10.049 13.952 -27.555 1.00 95.56 399 GLY A C 1
ATOM 3040 O O . GLY A 1 399 ? 11.113 14.362 -27.088 1.00 95.56 399 GLY A O 1
ATOM 3041 N N . PRO A 1 400 ? 8.915 14.663 -27.478 1.00 94.06 400 PRO A N 1
ATOM 3042 C CA . PRO A 1 400 ? 8.855 15.999 -26.891 1.00 94.06 400 PRO A CA 1
ATOM 3043 C C . PRO A 1 400 ? 9.232 16.031 -25.399 1.00 94.06 400 PRO A C 1
ATOM 3045 O O . PRO A 1 400 ? 9.702 17.062 -24.923 1.00 94.06 400 PRO A O 1
ATOM 3048 N N . GLY A 1 401 ? 9.067 14.926 -24.660 1.00 94.25 401 GLY A N 1
ATOM 3049 C CA . GLY A 1 401 ? 9.422 14.834 -23.240 1.00 94.25 401 GLY A CA 1
ATOM 3050 C C . GLY A 1 401 ? 10.860 14.399 -22.943 1.00 94.25 401 GLY A C 1
ATOM 3051 O O . GLY A 1 401 ? 11.212 14.263 -21.772 1.00 94.25 401 GLY A O 1
ATOM 3052 N N . GLU A 1 402 ? 11.720 14.219 -23.953 1.00 95.50 402 GLU A N 1
ATOM 3053 C CA . GLU A 1 402 ? 13.090 13.697 -23.796 1.00 95.50 402 GLU A CA 1
ATOM 3054 C C . GLU A 1 402 ? 13.923 14.461 -22.748 1.00 95.50 402 GLU A C 1
ATOM 3056 O O . GLU A 1 402 ? 14.625 13.855 -21.930 1.00 95.50 402 GLU A O 1
ATOM 3061 N N . ALA A 1 403 ? 13.830 15.794 -22.735 1.00 94.88 403 ALA A N 1
ATOM 3062 C CA . ALA A 1 403 ? 14.578 16.633 -21.801 1.00 94.88 403 ALA A CA 1
ATOM 3063 C C . ALA A 1 403 ? 14.126 16.428 -20.343 1.00 94.88 403 ALA A C 1
ATOM 3065 O O . ALA A 1 403 ? 14.965 16.309 -19.448 1.00 94.88 403 ALA A O 1
ATOM 3066 N N . ALA A 1 404 ? 12.813 16.350 -20.105 1.00 94.94 404 ALA A N 1
ATOM 3067 C CA . ALA A 1 404 ? 12.256 16.092 -18.777 1.00 94.94 404 ALA A CA 1
ATOM 3068 C C . ALA A 1 404 ? 12.562 14.654 -18.325 1.00 94.94 404 ALA A C 1
ATOM 3070 O O . ALA A 1 404 ? 13.048 14.440 -17.216 1.00 94.94 404 ALA A O 1
ATOM 3071 N N . ALA A 1 405 ? 12.398 13.669 -19.212 1.00 96.81 405 ALA A N 1
ATOM 3072 C CA . ALA A 1 405 ? 12.736 12.274 -18.933 1.00 96.81 405 ALA A CA 1
ATOM 3073 C C . ALA A 1 405 ? 14.222 12.078 -18.605 1.00 96.81 405 ALA A C 1
ATOM 3075 O O . ALA A 1 405 ? 14.562 11.291 -17.722 1.00 96.81 405 ALA A O 1
ATOM 3076 N N . SER A 1 406 ? 15.118 12.814 -19.265 1.00 96.19 406 SER A N 1
ATOM 3077 C CA . SER A 1 406 ? 16.555 12.771 -18.977 1.00 96.19 406 SER A CA 1
ATOM 3078 C C . SER A 1 406 ? 16.892 13.323 -17.591 1.00 96.19 406 SER A C 1
ATOM 3080 O O . SER A 1 406 ? 17.729 12.746 -16.890 1.00 96.19 406 SER A O 1
ATOM 3082 N N . LYS A 1 407 ? 16.219 14.396 -17.158 1.00 94.75 407 LYS A N 1
ATOM 3083 C CA . LYS A 1 407 ? 16.360 14.926 -15.794 1.00 94.75 407 LYS A CA 1
ATOM 3084 C C . LYS A 1 407 ? 15.782 13.970 -14.757 1.00 94.75 407 LYS A C 1
ATOM 3086 O O . LYS A 1 407 ? 16.476 13.657 -13.790 1.00 94.75 407 LYS A O 1
ATOM 3091 N N . PHE A 1 408 ? 14.582 13.432 -14.991 1.00 96.12 408 PHE A N 1
ATOM 3092 C CA . PHE A 1 408 ? 13.984 12.434 -14.102 1.00 96.12 408 PHE A CA 1
ATOM 3093 C C . PHE A 1 408 ? 14.865 11.188 -13.994 1.00 96.12 408 PHE A C 1
ATOM 3095 O O . PHE A 1 408 ? 15.094 10.699 -12.894 1.00 96.12 408 PHE A O 1
ATOM 3102 N N . ARG A 1 409 ? 15.437 10.702 -15.104 1.00 96.38 409 ARG A N 1
ATOM 3103 C CA . ARG A 1 409 ? 16.426 9.613 -15.103 1.00 96.38 409 ARG A CA 1
ATOM 3104 C C . ARG A 1 409 ? 17.612 9.943 -14.196 1.00 96.38 409 ARG A C 1
ATOM 3106 O O . ARG A 1 409 ? 18.007 9.096 -13.401 1.00 96.38 409 ARG A O 1
ATOM 3113 N N . ALA A 1 410 ? 18.207 11.129 -14.333 1.00 95.12 410 ALA A N 1
ATOM 3114 C CA . ALA A 1 410 ? 19.361 11.524 -13.525 1.00 95.12 410 ALA A CA 1
ATOM 3115 C C . ALA A 1 410 ? 19.010 11.582 -12.031 1.00 95.12 410 ALA A C 1
ATOM 3117 O O . ALA A 1 410 ? 19.755 11.058 -11.202 1.00 95.12 410 ALA A O 1
ATOM 3118 N N . TYR A 1 411 ? 17.845 12.145 -11.702 1.00 94.12 411 TYR A N 1
ATOM 3119 C CA . TYR A 1 411 ? 17.308 12.150 -10.345 1.00 94.12 411 TYR A CA 1
ATOM 3120 C C . TYR A 1 411 ? 17.082 10.726 -9.821 1.00 94.12 411 TYR A C 1
ATOM 3122 O O . TYR A 1 411 ? 17.596 10.368 -8.766 1.00 94.12 411 TYR A O 1
ATOM 3130 N N . PHE A 1 412 ? 16.391 9.877 -10.583 1.00 94.62 412 PHE A N 1
ATOM 3131 C CA . PHE A 1 412 ? 16.095 8.486 -10.236 1.00 94.62 412 PHE A CA 1
ATOM 3132 C C . PHE A 1 412 ? 17.362 7.661 -9.978 1.00 94.62 412 PHE A C 1
ATOM 3134 O O . PHE A 1 412 ? 17.427 6.923 -8.997 1.00 94.62 412 PHE A O 1
ATOM 3141 N N . LEU A 1 413 ? 18.394 7.808 -10.811 1.00 95.12 413 LEU A N 1
ATOM 3142 C CA . LEU A 1 413 ? 19.658 7.082 -10.644 1.00 95.12 413 LEU A CA 1
ATOM 3143 C C . LEU A 1 413 ? 20.483 7.554 -9.441 1.00 95.12 413 LEU A C 1
ATOM 3145 O O . LEU A 1 413 ? 21.366 6.821 -8.995 1.00 95.12 413 LEU A O 1
ATOM 3149 N N . LYS A 1 414 ? 20.211 8.749 -8.914 1.00 92.94 414 LYS A N 1
ATOM 3150 C CA . LYS A 1 414 ? 20.876 9.295 -7.729 1.00 92.94 414 LYS A CA 1
ATOM 3151 C C . LYS A 1 414 ? 20.043 9.051 -6.470 1.00 92.94 414 LYS A C 1
ATOM 3153 O O . LYS A 1 414 ? 20.441 8.272 -5.609 1.00 92.94 414 LYS A O 1
ATOM 3158 N N . GLU A 1 415 ? 18.867 9.664 -6.407 1.00 90.88 415 GLU A N 1
ATOM 3159 C CA . GLU A 1 415 ? 17.983 9.689 -5.236 1.00 90.88 415 GLU A CA 1
ATOM 3160 C C . GLU A 1 415 ? 17.142 8.407 -5.105 1.00 90.88 415 GLU A C 1
ATOM 3162 O O . GLU A 1 415 ? 16.682 8.058 -4.021 1.00 90.88 415 GLU A O 1
ATOM 3167 N N . GLY A 1 416 ? 16.960 7.652 -6.193 1.00 91.56 416 GLY A N 1
ATOM 3168 C CA . GLY A 1 416 ? 16.190 6.407 -6.180 1.00 91.56 416 GLY A CA 1
ATOM 3169 C C . GLY A 1 416 ? 16.951 5.197 -5.634 1.00 91.56 416 GLY A C 1
ATOM 3170 O O . GLY A 1 416 ? 16.315 4.226 -5.228 1.00 91.56 416 GLY A O 1
ATOM 3171 N N . ARG A 1 417 ? 18.292 5.217 -5.572 1.00 93.50 417 ARG A N 1
ATOM 3172 C CA . ARG A 1 417 ? 19.093 4.046 -5.145 1.00 93.50 417 ARG A CA 1
ATOM 3173 C C . ARG A 1 417 ? 18.731 3.540 -3.741 1.00 93.50 417 ARG A C 1
ATOM 3175 O O . ARG A 1 417 ? 18.499 2.335 -3.618 1.00 93.50 417 ARG A O 1
ATOM 3182 N N . PRO A 1 418 ? 18.622 4.394 -2.701 1.00 91.19 418 PRO A N 1
ATOM 3183 C CA . PRO A 1 418 ? 18.241 3.931 -1.366 1.00 91.19 418 PRO A CA 1
ATOM 3184 C C . PRO A 1 418 ? 16.824 3.346 -1.341 1.00 91.19 418 PRO A C 1
ATOM 3186 O O . PRO A 1 418 ? 16.562 2.367 -0.644 1.00 91.19 418 PRO A O 1
ATOM 3189 N N . VAL A 1 419 ? 15.916 3.904 -2.150 1.00 89.50 419 VAL A N 1
ATOM 3190 C CA . VAL A 1 419 ? 14.538 3.417 -2.284 1.00 89.50 419 VAL A CA 1
ATOM 3191 C C . VAL A 1 419 ? 14.531 2.026 -2.913 1.00 89.50 419 VAL A C 1
ATOM 3193 O O . VAL A 1 419 ? 13.939 1.107 -2.354 1.00 89.50 419 VAL A O 1
ATOM 3196 N N . LEU A 1 420 ? 15.243 1.835 -4.026 1.00 93.75 420 LEU A N 1
ATOM 3197 C CA . LEU A 1 420 ? 15.382 0.532 -4.682 1.00 93.75 420 LEU A CA 1
ATOM 3198 C C . LEU A 1 420 ? 15.929 -0.522 -3.704 1.00 93.75 420 LEU A C 1
ATOM 3200 O O . LEU A 1 420 ? 15.359 -1.607 -3.596 1.00 93.75 420 LEU A O 1
ATOM 3204 N N . GLN A 1 421 ? 16.970 -0.176 -2.940 1.00 93.62 421 GLN A N 1
ATOM 3205 C CA . GLN A 1 421 ? 17.570 -1.067 -1.946 1.00 93.62 421 GLN A CA 1
ATOM 3206 C C . GLN A 1 421 ? 16.604 -1.439 -0.818 1.00 93.62 421 GLN A C 1
ATOM 3208 O O . GLN A 1 421 ? 16.491 -2.613 -0.459 1.00 93.62 421 GLN A O 1
ATOM 3213 N N . ARG A 1 422 ? 15.873 -0.460 -0.274 1.00 89.19 422 ARG A N 1
ATOM 3214 C CA . ARG A 1 422 ? 14.873 -0.683 0.782 1.00 89.19 422 ARG A CA 1
ATOM 3215 C C . ARG A 1 422 ? 13.763 -1.628 0.330 1.00 89.19 422 ARG A C 1
ATOM 3217 O O . ARG A 1 422 ? 13.296 -2.440 1.121 1.00 89.19 422 ARG A O 1
ATOM 3224 N N . PHE A 1 423 ? 13.377 -1.545 -0.939 1.00 91.38 423 PHE A N 1
ATOM 3225 C CA . PHE A 1 423 ? 12.428 -2.456 -1.570 1.00 91.38 423 PHE A CA 1
ATOM 3226 C C . PHE A 1 423 ? 13.118 -3.702 -2.146 1.00 91.38 423 PHE A C 1
ATOM 3228 O O . PHE A 1 423 ? 12.597 -4.309 -3.064 1.00 91.38 423 PHE A O 1
ATOM 3235 N N . GLY A 1 424 ? 14.294 -4.113 -1.668 1.00 92.81 424 GLY A N 1
ATOM 3236 C CA . GLY A 1 424 ? 14.876 -5.419 -1.999 1.00 92.81 424 GLY A CA 1
ATOM 3237 C C . GLY A 1 424 ? 15.404 -5.586 -3.429 1.00 92.81 424 GLY A C 1
ATOM 3238 O O . GLY A 1 424 ? 15.637 -6.719 -3.854 1.00 92.81 424 GLY A O 1
ATOM 3239 N N . LEU A 1 425 ? 15.602 -4.504 -4.180 1.00 95.88 425 LEU A N 1
ATOM 3240 C CA . LEU A 1 425 ? 16.393 -4.520 -5.414 1.00 95.88 425 LEU A CA 1
ATOM 3241 C C . LEU A 1 425 ? 17.862 -4.242 -5.089 1.00 95.88 425 LEU A C 1
ATOM 3243 O O . LEU A 1 425 ? 18.145 -3.513 -4.147 1.00 95.88 425 LEU A O 1
ATOM 3247 N N . ASP A 1 426 ? 18.796 -4.766 -5.882 1.00 95.00 426 ASP A N 1
ATOM 3248 C CA . ASP A 1 426 ? 20.210 -4.391 -5.746 1.00 95.00 426 ASP A CA 1
ATOM 3249 C C . ASP A 1 426 ? 20.502 -3.247 -6.741 1.00 95.00 426 ASP A C 1
ATOM 3251 O O . ASP A 1 426 ? 20.492 -3.508 -7.947 1.00 95.00 426 ASP A O 1
ATOM 3255 N N . PRO A 1 427 ? 20.687 -1.982 -6.310 1.00 94.38 427 PRO A N 1
ATOM 3256 C CA . PRO A 1 427 ? 20.894 -0.861 -7.234 1.00 94.38 427 PRO A CA 1
ATOM 3257 C C . PRO A 1 427 ? 22.187 -1.016 -8.044 1.00 94.38 427 PRO A C 1
ATOM 3259 O O . PRO A 1 427 ? 23.157 -1.578 -7.535 1.00 94.38 427 PRO A O 1
ATOM 3262 N N . TRP A 1 428 ? 22.197 -0.502 -9.279 1.00 90.56 428 TRP A N 1
ATOM 3263 C CA . TRP A 1 428 ? 23.350 -0.617 -10.186 1.00 90.56 428 TRP A CA 1
ATOM 3264 C C . TRP 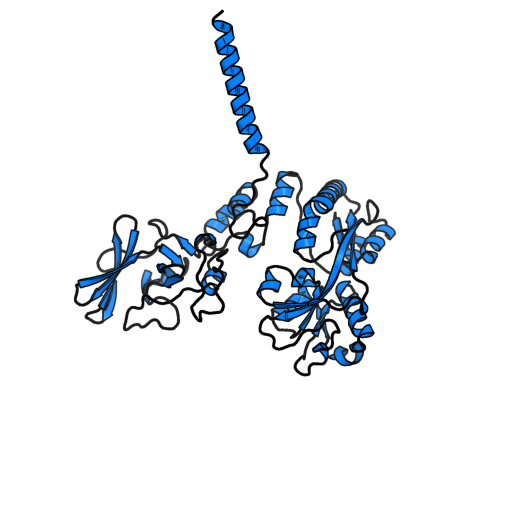A 1 428 ? 24.580 0.187 -9.748 1.00 90.56 428 TRP A C 1
ATOM 3266 O O . TRP A 1 428 ? 24.436 1.349 -9.288 1.00 90.56 428 TRP A O 1
#

Foldseek 3Di:
DPPVVVVVVVVVVVVVVVVVVVVVVPPPPQDPALVGRLANDQVLVCVPVVVVSVVVCPDFQQVQKDFDWPVQDAADQDPPQQWQDLDPFWIWGWHDDDTWIWTFIGGNNDTDDIATQGMWGTDDAKIWGWGDDQQWTWTWQWIQGPVVSHIDGDDDPPRDSNDTDGHHTDAVVSCLRFFLDWDFDDDDPPDPDGTGIDPSNTGGGHGPCSPVNRCSLVSVVCVVVVPDDDDDDDFFLQVVLVCLLVPNPDFKDWHLAQVSQVSCVVSVFFPDHWAFWWWWFKKKKAFPPAPQDDDQLCPSLPPPVWQAEQAACCVGHVRNVQVCQLCVLSVNCVVCVNRYDHDRYQVRSVVCRVVPVGRMYTHILLVCLPPVNVVTMDMDTHDCVSGPIHGIIMGGGDDPCNVVNVVVVVCCSPVVCVVCVSSPIGTD

Nearest PDB structures (foldseek):
  7t50-assembly2_B  TM=8.843E-01  e=2.083E-18  Pseudomonas aeruginosa PA1
  7tav-assembly5_E  TM=9.146E-01  e=1.833E-14  Listeria monocytogenes
  7tav-assembly6_F  TM=9.177E-01  e=3.046E-14  Listeria monocytogenes
  4xxu-assembly1_B  TM=8.984E-01  e=1.733E-14  Escherichia coli K-12
  7tav-assembly2_B  TM=9.065E-01  e=2.879E-14  Listeria monocytogenes

Solvent-accessible surface area (backbone atoms only — not comparable to full-atom values): 23221 Å² total; per-residue (Å²): 126,76,71,62,55,57,55,51,53,50,53,52,51,50,50,49,51,51,51,55,53,50,58,65,70,71,52,78,77,74,44,85,33,69,91,33,70,50,27,55,45,59,76,56,50,34,80,84,37,44,72,61,43,61,57,47,62,72,40,50,53,35,44,14,20,42,74,50,40,83,88,75,65,76,75,56,61,50,89,95,63,19,64,50,73,42,52,100,44,37,33,39,34,41,43,68,61,87,77,44,42,30,48,30,36,25,50,76,86,38,82,76,50,75,46,55,45,48,34,32,40,42,59,73,59,36,35,37,34,23,30,75,57,87,45,37,40,22,36,41,43,55,17,29,30,57,89,75,72,40,77,42,74,32,90,65,94,84,68,50,80,71,49,88,50,72,75,46,73,59,55,68,74,60,40,68,78,22,20,46,36,68,46,63,50,87,73,62,96,84,58,97,62,79,78,37,42,34,77,84,32,54,36,66,1,42,46,60,45,62,77,73,39,70,40,25,68,60,52,56,48,38,71,78,36,72,90,61,84,90,84,89,85,88,77,23,41,43,56,52,40,53,39,48,76,73,64,49,96,58,31,63,46,79,24,64,30,43,70,52,25,46,46,40,39,73,70,65,47,32,71,50,74,59,42,73,54,29,36,44,46,54,15,41,39,31,42,57,87,54,87,77,68,84,55,40,74,57,65,51,74,72,43,85,87,59,69,31,37,19,29,15,34,51,92,36,12,58,66,10,39,42,47,52,43,27,31,50,66,60,72,40,38,84,80,43,53,89,28,55,41,72,16,83,15,56,68,51,12,46,48,33,23,73,74,58,77,11,65,29,20,56,30,47,31,37,54,51,48,26,75,75,43,44,76,52,29,46,70,44,57,48,46,65,90,33,34,81,69,32,50,17,12,23,31,41,21,60,58,94,43,32,70,60,30,50,51,50,48,54,47,43,71,60,72,35,37,65,56,38,40,68,28,50,29,47,54,105
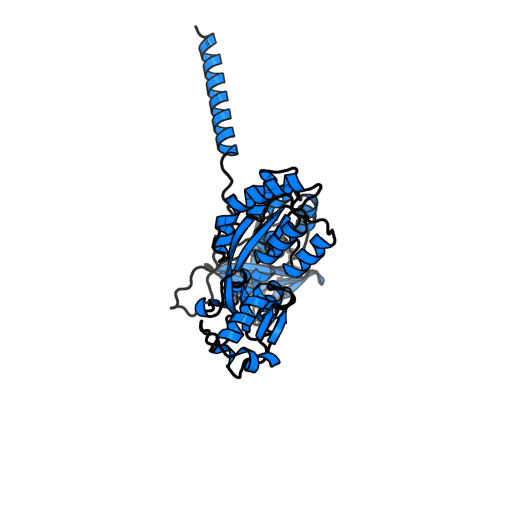
Secondary structure (DSSP, 8-state):
-HHHHHHHHHHHHHHHHHHHHHHHHS-------TT-TT---HHHHHHHHHHHHHHHHTSTTTTSEEE--TTT--S--STTTSEEESSSSEEEEEEEETTEEEEEEEETTEEEEEEE--EEE-SSSEEEEEEEETTEEEEEEEEEETTTTEEEEPSSTT--SSS----EEE-HHHHHHHEEE--BPPPPTT--SPPPB-GGG-EEB--HHHHH---HHHHHHHHH-TT---------HHHHHHHHHTT---SEEEESSHHHHHHHHHTT-BSS--EEEEEE-EEEEEETT------TTSGGGG-TT---EEEE-TTT-HHHHHHHHHHHHTT-HHHHGGGEEEESSHHHHHHHHHTTSSSEEEEEHHHHTSHHHHHHEEEEEPPGGGS--EEEEEEEBSSTTHHHHHHHHHHHHHHTHHHHHHTT-EE-

pLDDT: mean 90.72, std 11.59, range [39.62, 98.62]